Protein AF-U2VX54-F1 (afdb_monomer)

Foldseek 3Di:
DPDDDDDDDFDFPDADPVRHTDTPDDDDCLVQLQVCLQWKPWAWACPPVLAQAWFWDPFWQKIKTAFTWTRDSSDIDGDPGIDIGHDPFFAAPAKEKKWWKFKCFQVVRDTDIDIHTWDGDNDYDYDDFPCDPDDRMGIATQWMAIGGHRDGGGHRVRIGGCRCPPVRHHHMDGNCDDDDCPVVVVVVVVVVVVVVVVVVVVVVVVVVVVVVVVVVVVVVVVVVVVVVVVVVVVVVVVVVVVVVVCVVVVVVVCVVVVVVVCVVVPPPNVVVVVVVVVVVVVVVQVPFAFVNQLQDDDQAEPEQACDPVCQVCQQVRRNPPHHFNYWHQYPNWTKGFQGWCLQAQDAVDGDPGTKTKTWTLFFPDKDFQAQALFCAQANCPTCCNPPVCVVVVVVVCVRHPPQQDWDWWWAQGGDDQQAGDDTDIDTDRKDFAACFQQVFDHDQQDQCPPPDGGPPDTSSNGHRSNCVVPVVSSAPLAKAFHRGGRGRRWGWIQHSVRDIDIDGSSDMGGHIIMTIGD

Secondary structure (DSSP, 8-state):
-PPP---SPPPEEEE-TTSPEEES----HHHHHHHHHHHB-SEE-SSSTTTT-EEE-SSSSEEEE-SEEEEETTEEEEESS-EEEEPPPPPSSS-EEEEEEEEEETTTTEEEEEEEPPPP-SS--PPPP---SSSSEEEEEEEEEEE-TT-S---GGGEEE-TT-TTTT-B--BS------HHHHHHHHHHHHHHHHHHHHHHHHHHHHHHHHHHHHHHHHHHHHHHHHHHHHHHHHHHHHHHHHHHHHHHHHHHHHHHHHHHHSSTHHHHHHHHHHHHHHHHHHHS-SHHHHTT-B---EEESS--HHHHHHHHTT--TT--BT-EEEETTEEEEEEEESTTTT-TTTT--S--EEEEESS-SEEEES-SSS--TTTTTTSHIIIIITHHHHHHHHHHHGGGBPPEEEEEEEEEETTEEEEEEEEEESEEEPPHHHHHSS-SSS----SSS------S--SS-HHHHH-GGGS-SS--EEEEEE-SSSEEEEE-TTS-EEEEETTSEEEE-EEEEE-

Radius of gyration: 79.83 Å; Cα contacts (8 Å, |Δi|>4): 1004; chains: 1; bounding box: 152×54×183 Å

Sequence (518 aa):
MAMRYGYFDSEITGVDSEGMPIFDRAETSELFRLLFAKLLTNGVLAKPANTFQVTAAESGLAVVIAPGFGLINGAFAYDAVAETIPLETAPTAYSRIDRVVLRCNYLDRRCEIIVKTGTPASSPVAPELLQPASGDYYELGLATVKIGVNQTAISQSVITDTRADSSVCGYITQFIDSIDTSAFYAQFNAFYKEFVDKSNLSYDTFNMMANTAYSTFTAAIDDYTKDLRARGEASFTEVNENLKEFQRTSQSAFNAWFAGVQGLLDRDVAGHLINEINALKDIIANYGGAGVHNSIYRGKNLGTILSTEQAAAISTGTFDGMYIGDYWTIGGVIYRIAAFDYYLQTGDTACTKHHVTLVPDKSLYYALMNSSHTTVGAYVGSEMYTARLDAAKSTISAAFGSHVLSHRQLLKNKATNGCETGSSWYDSTVELMTEQNVYGGKIFANCTQGTSFANQHTIDKSQYPLFALDPTKIHDRGGYWLRDVANAATFAFVTTVGNAGSNGAGNSGGVRPAFSIF

Solvent-accessible surface area (backbone atoms only — not comparable to full-atom values): 27363 Å² total; per-residue (Å²): 133,80,90,84,82,84,96,68,87,62,51,77,75,47,63,48,99,87,72,49,76,35,54,76,57,85,85,57,72,62,63,58,16,51,52,39,41,63,47,33,48,48,17,27,43,70,70,61,81,51,32,48,35,73,40,47,30,97,65,41,47,28,36,29,31,37,34,27,44,34,32,54,74,34,44,69,39,76,42,91,57,68,46,78,49,75,54,77,82,47,41,83,84,32,32,23,16,26,26,37,28,46,30,42,33,62,81,82,70,44,60,48,77,50,74,42,80,35,59,64,31,98,77,48,53,61,56,82,74,49,68,57,99,73,68,60,47,40,43,28,37,38,25,38,38,57,42,48,53,69,44,65,53,58,54,57,89,42,48,47,81,28,39,79,39,68,92,46,21,12,49,52,47,70,77,75,90,81,79,94,48,69,70,56,52,56,53,48,53,51,50,50,50,52,50,50,53,52,49,51,51,51,49,53,49,47,52,50,51,51,51,49,50,51,51,52,52,50,50,52,50,51,52,50,52,50,51,51,49,51,52,50,54,50,51,52,50,50,51,50,50,51,50,52,47,50,49,52,50,49,49,50,51,47,50,53,49,47,54,58,44,47,72,62,59,38,78,62,47,65,48,48,53,51,51,51,52,49,50,52,50,52,50,58,66,66,59,52,28,41,73,54,37,46,73,40,78,71,56,47,79,71,42,61,59,84,47,72,68,55,40,48,25,25,51,72,36,49,37,70,99,56,40,20,42,19,26,36,48,36,97,89,42,47,40,24,30,26,34,41,41,72,58,48,73,32,49,101,54,65,27,81,66,28,26,40,29,32,31,47,76,55,54,81,49,72,48,44,43,19,90,52,60,46,30,64,24,26,39,57,52,19,49,26,63,72,58,56,45,52,63,55,46,53,56,49,41,72,58,50,49,88,31,54,33,71,40,46,37,64,44,42,49,24,33,57,95,18,22,39,69,35,67,49,80,40,83,40,48,63,42,57,37,44,44,24,37,58,72,51,40,74,83,46,44,34,61,82,58,90,82,55,84,44,59,71,81,63,75,69,85,44,39,31,39,26,32,72,76,39,58,72,68,68,40,82,52,66,33,28,46,27,47,34,40,32,28,49,31,23,25,19,23,38,36,52,84,54,46,86,40,64,43,52,13,49,40,78,32,18,45,41,41,36,34,33,35,56

pLDDT: mean 89.95, std 10.25, range [47.25, 98.81]

Mean predicted aligned error: 19.19 Å

Nearest PDB structures (foldseek):
  2y3a-assembly1_B  TM=2.316E-01  e=1.589E+00  Mus musculus

Structure (mmCIF, N/CA/C/O backbone):
data_AF-U2VX54-F1
#
_entry.id   AF-U2VX54-F1
#
loop_
_atom_site.group_PDB
_atom_site.id
_atom_site.type_symbol
_atom_site.label_atom_id
_atom_site.label_alt_id
_atom_site.label_comp_id
_atom_site.label_asym_id
_atom_site.label_entity_id
_atom_site.label_seq_id
_atom_site.pdbx_PDB_ins_code
_atom_site.Cartn_x
_atom_site.Cartn_y
_atom_site.Cartn_z
_atom_site.occupancy
_atom_site.B_iso_or_equiv
_atom_site.auth_seq_id
_atom_site.auth_comp_id
_atom_site.auth_asym_id
_atom_site.auth_atom_id
_atom_site.pdbx_PDB_model_num
ATOM 1 N N . MET A 1 1 ? 78.124 20.982 -101.748 1.00 47.25 1 MET A N 1
ATOM 2 C CA . MET A 1 1 ? 77.091 20.236 -102.498 1.00 47.25 1 MET A CA 1
ATOM 3 C C . MET A 1 1 ? 75.953 21.190 -102.800 1.00 47.25 1 MET A C 1
ATOM 5 O O . MET A 1 1 ? 75.548 21.908 -101.894 1.00 47.25 1 MET A O 1
ATOM 9 N N . ALA A 1 2 ? 75.483 21.239 -104.046 1.00 58.47 2 ALA A N 1
ATOM 10 C CA . ALA A 1 2 ? 74.220 21.900 -104.363 1.00 58.47 2 ALA A CA 1
ATOM 11 C C . ALA A 1 2 ? 73.061 21.115 -103.720 1.00 58.47 2 ALA A C 1
ATOM 13 O O . ALA A 1 2 ? 73.166 19.900 -103.541 1.00 58.47 2 ALA A O 1
ATOM 14 N N . MET A 1 3 ? 71.982 21.802 -103.345 1.00 63.66 3 MET A N 1
ATOM 15 C CA . MET A 1 3 ? 70.769 21.161 -102.831 1.00 63.66 3 MET A CA 1
ATOM 16 C C . MET A 1 3 ? 70.218 20.186 -103.889 1.00 63.66 3 MET A C 1
ATOM 18 O O . MET A 1 3 ? 69.945 20.608 -105.011 1.00 63.66 3 MET A O 1
ATOM 22 N N . ARG A 1 4 ? 70.067 18.898 -103.544 1.00 68.94 4 ARG A N 1
ATOM 23 C CA . ARG A 1 4 ? 69.344 17.907 -104.367 1.00 68.94 4 ARG A CA 1
ATOM 24 C C . ARG A 1 4 ? 67.854 17.940 -104.005 1.00 68.94 4 ARG A C 1
ATOM 26 O O . ARG A 1 4 ? 67.517 18.052 -102.829 1.00 68.94 4 ARG A O 1
ATOM 33 N N . TYR A 1 5 ? 66.984 17.842 -105.005 1.00 70.38 5 TYR A N 1
ATOM 34 C CA . TYR A 1 5 ? 65.518 17.853 -104.895 1.00 70.38 5 TYR A CA 1
ATOM 35 C C . TYR A 1 5 ? 64.922 16.960 -105.995 1.00 70.38 5 TYR A C 1
ATOM 37 O O . TYR A 1 5 ? 65.581 16.753 -107.008 1.00 70.38 5 TYR A O 1
ATOM 45 N N . GLY A 1 6 ? 63.709 16.420 -105.818 1.00 69.81 6 GLY A N 1
ATOM 46 C CA . GLY A 1 6 ? 63.117 15.467 -106.774 1.00 69.81 6 GLY A CA 1
ATOM 47 C C . GLY A 1 6 ? 61.589 15.352 -106.719 1.00 69.81 6 GLY A C 1
ATOM 48 O O . GLY A 1 6 ? 60.955 16.062 -105.943 1.00 69.81 6 GLY A O 1
ATOM 49 N N . TYR A 1 7 ? 61.039 14.437 -107.536 1.00 68.56 7 TYR A N 1
ATOM 50 C CA . TYR A 1 7 ? 59.606 14.210 -107.849 1.00 68.56 7 TYR A CA 1
ATOM 51 C C . TYR A 1 7 ? 58.926 15.267 -108.736 1.00 68.56 7 TYR A C 1
ATOM 53 O O . TYR A 1 7 ? 57.709 15.424 -108.692 1.00 68.56 7 TYR A O 1
ATOM 61 N N . PHE A 1 8 ? 59.707 15.960 -109.565 1.00 74.19 8 PHE A N 1
ATOM 62 C CA . PHE A 1 8 ? 59.189 16.771 -110.667 1.00 74.19 8 PHE A CA 1
ATOM 63 C C . PHE A 1 8 ? 59.296 15.984 -111.975 1.00 74.19 8 PHE A C 1
ATOM 65 O O . PHE A 1 8 ? 60.254 15.225 -112.139 1.00 74.19 8 PHE A O 1
ATOM 72 N N . ASP A 1 9 ? 58.339 16.171 -112.883 1.00 71.56 9 ASP A N 1
ATOM 73 C CA . ASP A 1 9 ? 58.407 15.594 -114.226 1.00 71.56 9 ASP A CA 1
ATOM 74 C C . ASP A 1 9 ? 59.640 16.144 -114.954 1.00 71.56 9 ASP A C 1
ATOM 76 O O . ASP A 1 9 ? 59.871 17.356 -114.963 1.00 71.56 9 ASP A O 1
ATOM 80 N N . SER A 1 10 ? 60.442 15.254 -115.542 1.00 76.94 10 SER A N 1
ATOM 81 C CA . SER A 1 10 ? 61.554 15.668 -116.398 1.00 76.94 10 SER A CA 1
ATOM 82 C C . SER A 1 10 ? 61.018 16.201 -117.728 1.00 76.94 10 SER A C 1
ATOM 84 O O . SER A 1 10 ? 60.111 15.612 -118.323 1.00 76.94 10 SER A O 1
ATOM 86 N N . GLU A 1 11 ? 61.608 17.278 -118.238 1.00 80.25 11 GLU A N 1
ATOM 87 C CA . GLU A 1 11 ? 61.261 17.830 -119.549 1.00 80.25 11 GLU A CA 1
ATOM 88 C C . GLU A 1 11 ? 62.061 17.138 -120.662 1.00 80.25 11 GLU A C 1
ATOM 90 O O . GLU A 1 11 ? 63.233 16.787 -120.498 1.00 80.25 11 GLU A O 1
ATOM 95 N N . ILE A 1 12 ? 61.433 16.942 -121.826 1.00 82.69 12 ILE A N 1
ATOM 96 C CA . ILE A 1 12 ? 62.109 16.401 -123.011 1.00 82.69 12 ILE A CA 1
ATOM 97 C C . ILE A 1 12 ? 62.963 17.516 -123.620 1.00 82.69 12 ILE A C 1
ATOM 99 O O . ILE A 1 12 ? 62.439 18.491 -124.154 1.00 82.69 12 ILE A O 1
ATOM 103 N N . THR A 1 13 ? 64.282 17.358 -123.566 1.00 83.81 13 THR A N 1
ATOM 104 C CA . THR A 1 13 ? 65.259 18.324 -124.103 1.00 83.81 13 THR A CA 1
ATOM 105 C C . THR A 1 13 ? 65.781 17.946 -125.485 1.00 83.81 13 THR A C 1
ATOM 107 O O . THR A 1 13 ? 66.458 18.745 -126.132 1.00 83.81 13 THR A O 1
ATOM 110 N N . GLY A 1 14 ? 65.438 16.753 -125.973 1.00 86.56 14 GLY A N 1
ATOM 111 C CA . GLY A 1 14 ? 65.787 16.281 -127.307 1.00 86.56 14 GLY A CA 1
ATOM 112 C C . GLY A 1 14 ? 65.323 14.851 -127.558 1.00 86.56 14 GLY A C 1
ATOM 113 O O . GLY A 1 14 ? 64.619 14.260 -126.742 1.00 86.56 14 GLY A O 1
ATOM 114 N N . VAL A 1 15 ? 65.736 14.294 -128.693 1.00 83.62 15 VAL A N 1
ATOM 115 C CA . VAL A 1 15 ? 65.536 12.888 -129.064 1.00 83.62 15 VAL A CA 1
ATOM 116 C C . VAL A 1 15 ? 66.897 12.334 -129.484 1.00 83.62 15 VAL A C 1
ATOM 118 O O . VAL A 1 15 ? 67.634 13.021 -130.196 1.00 83.62 15 VAL A O 1
ATOM 121 N N . ASP A 1 16 ? 67.263 11.147 -129.008 1.00 84.69 16 ASP A N 1
ATOM 122 C CA . ASP A 1 16 ? 68.529 10.504 -129.360 1.00 84.69 16 ASP A CA 1
ATOM 123 C C . ASP A 1 16 ? 68.502 9.873 -130.766 1.00 84.69 16 ASP A C 1
ATOM 125 O O . ASP A 1 16 ? 67.497 9.900 -131.481 1.00 84.69 16 ASP A O 1
ATOM 129 N N . SER A 1 17 ? 69.638 9.314 -131.194 1.00 83.62 17 SER A N 1
ATOM 130 C CA . SER A 1 17 ? 69.797 8.695 -132.517 1.00 83.62 17 SER A CA 1
ATOM 131 C C . SER A 1 17 ? 68.938 7.445 -132.742 1.00 83.62 17 SER A C 1
ATOM 133 O O . SER A 1 17 ? 68.847 6.982 -133.877 1.00 83.62 17 SER A O 1
ATOM 135 N N . GLU A 1 18 ? 68.328 6.897 -131.690 1.00 82.19 18 GLU A N 1
ATOM 136 C CA . GLU A 1 18 ? 67.441 5.730 -131.735 1.00 82.19 18 GLU A CA 1
ATOM 137 C C . GLU A 1 18 ? 65.956 6.131 -131.650 1.00 82.19 18 GLU A C 1
ATOM 139 O O . GLU A 1 18 ? 65.075 5.276 -131.730 1.00 82.19 18 GLU A O 1
ATOM 144 N N . GLY A 1 19 ? 65.658 7.435 -131.561 1.00 80.12 19 GLY A N 1
ATOM 145 C CA . GLY A 1 19 ? 64.295 7.959 -131.498 1.00 80.12 19 GLY A CA 1
ATOM 146 C C . GLY A 1 19 ? 63.721 8.052 -130.082 1.00 80.12 19 GLY A C 1
ATOM 147 O O . GLY A 1 19 ? 62.521 8.292 -129.940 1.00 80.12 19 GLY A O 1
ATOM 148 N N . MET A 1 20 ? 64.541 7.887 -129.039 1.00 82.25 20 MET A N 1
ATOM 149 C CA . MET A 1 20 ? 64.104 7.933 -127.641 1.00 82.25 20 MET A CA 1
ATOM 150 C C . MET A 1 20 ? 64.251 9.350 -127.053 1.00 82.25 20 MET A C 1
ATOM 152 O O . MET A 1 20 ? 65.220 10.049 -127.356 1.00 82.25 20 MET A O 1
ATOM 156 N N . PRO A 1 21 ? 63.305 9.820 -126.216 1.00 81.38 21 PRO A N 1
ATOM 157 C CA . PRO A 1 21 ? 63.379 11.148 -125.610 1.00 81.38 21 PRO A CA 1
ATOM 158 C C . PRO A 1 21 ? 64.558 11.269 -124.635 1.00 81.38 21 PRO A C 1
ATOM 160 O O . PRO A 1 21 ? 64.754 10.424 -123.762 1.00 81.38 21 PRO A O 1
ATOM 163 N N . ILE A 1 22 ? 65.309 12.365 -124.756 1.00 79.44 22 ILE A N 1
ATOM 164 C CA . ILE A 1 22 ? 66.361 12.768 -123.820 1.00 79.44 22 ILE A CA 1
ATOM 165 C C . ILE A 1 22 ? 65.729 13.682 -122.773 1.00 79.44 22 ILE A C 1
ATOM 167 O O . ILE A 1 22 ? 65.165 14.725 -123.107 1.00 79.44 22 ILE A O 1
ATOM 171 N N . PHE A 1 23 ? 65.837 13.304 -121.505 1.00 80.00 23 PHE A N 1
ATOM 172 C CA . PHE A 1 23 ? 65.296 14.071 -120.386 1.00 80.00 23 PHE A CA 1
ATOM 173 C C . PHE A 1 23 ? 66.330 15.064 -119.835 1.00 80.00 23 PHE A C 1
ATOM 175 O O . PHE A 1 23 ? 67.515 14.740 -119.760 1.00 80.00 23 PHE A O 1
ATOM 182 N N . ASP A 1 24 ? 65.892 16.262 -119.429 1.00 77.25 24 ASP A N 1
ATOM 183 C CA . ASP A 1 24 ? 66.739 17.279 -118.773 1.00 77.25 24 ASP A CA 1
ATOM 184 C C . ASP A 1 24 ? 67.373 16.776 -117.465 1.00 77.25 24 ASP A C 1
ATOM 186 O O . ASP A 1 24 ? 68.425 17.257 -117.031 1.00 77.25 24 ASP A O 1
ATOM 190 N N . ARG A 1 25 ? 66.718 15.796 -116.834 1.00 72.50 25 ARG A N 1
ATOM 191 C CA . ARG A 1 25 ? 67.088 15.202 -115.555 1.00 72.50 25 ARG A CA 1
ATOM 192 C C . ARG A 1 25 ? 66.876 13.699 -115.555 1.00 72.50 25 ARG A C 1
ATOM 194 O O . ARG A 1 25 ? 65.795 13.212 -115.884 1.00 72.50 25 ARG A O 1
ATOM 201 N N . ALA A 1 26 ? 67.895 12.981 -115.093 1.00 68.94 26 ALA A N 1
ATOM 202 C CA . ALA A 1 26 ? 67.829 11.564 -114.770 1.00 68.94 26 ALA A CA 1
ATOM 203 C C . ALA A 1 26 ? 68.251 11.368 -113.308 1.00 68.94 26 ALA A C 1
ATOM 205 O O . ALA A 1 26 ? 69.353 11.757 -112.920 1.00 68.94 26 ALA A O 1
ATOM 206 N N . GLU A 1 27 ? 67.377 10.772 -112.497 1.00 72.75 27 GLU A N 1
ATOM 207 C CA . GLU A 1 27 ? 67.670 10.455 -111.097 1.00 72.75 27 GLU A CA 1
ATOM 208 C C . GLU A 1 27 ? 68.091 8.998 -110.939 1.00 72.75 27 GLU A C 1
ATOM 210 O O . GLU A 1 27 ? 67.535 8.087 -111.554 1.00 72.75 27 GLU A O 1
ATOM 215 N N . THR A 1 28 ? 69.086 8.771 -110.085 1.00 77.00 28 THR A N 1
ATOM 216 C CA . THR A 1 28 ? 69.550 7.423 -109.757 1.00 77.00 28 THR A CA 1
ATOM 217 C C . THR A 1 28 ? 68.721 6.834 -108.617 1.00 77.00 28 THR A C 1
ATOM 219 O O . THR A 1 28 ? 68.090 7.548 -107.833 1.00 77.00 28 THR A O 1
ATOM 222 N N . SER A 1 29 ? 68.784 5.511 -108.449 1.00 78.50 29 SER A N 1
ATOM 223 C CA . SER A 1 29 ? 68.152 4.810 -107.321 1.00 78.50 29 SER A CA 1
ATOM 224 C C . SER A 1 29 ? 68.601 5.329 -105.947 1.00 78.50 29 SER A C 1
ATOM 226 O O . SER A 1 29 ? 67.940 5.064 -104.949 1.00 78.50 29 SER A O 1
ATOM 228 N N . GLU A 1 30 ? 69.707 6.072 -105.874 1.00 79.69 30 GLU A N 1
ATOM 229 C CA . GLU A 1 30 ? 70.193 6.723 -104.657 1.00 79.69 30 GLU A CA 1
ATOM 230 C C . GLU A 1 30 ? 69.189 7.741 -104.101 1.00 79.69 30 GLU A C 1
ATOM 232 O O . GLU A 1 30 ? 68.951 7.750 -102.895 1.00 79.69 30 GLU A O 1
ATOM 237 N N . LEU A 1 31 ? 68.553 8.555 -104.956 1.00 79.94 31 LEU A N 1
ATOM 238 C CA . LEU A 1 31 ? 67.571 9.541 -104.497 1.00 79.94 31 LEU A CA 1
ATOM 239 C C . LEU A 1 31 ? 66.322 8.851 -103.928 1.00 79.94 31 LEU A C 1
ATOM 241 O O . LEU A 1 31 ? 65.784 9.263 -102.899 1.00 79.94 31 LEU A O 1
ATOM 245 N N . PHE A 1 32 ? 65.897 7.758 -104.563 1.00 81.50 32 PHE A N 1
ATOM 246 C CA . PHE A 1 32 ? 64.753 6.969 -104.114 1.00 81.50 32 PHE A CA 1
ATOM 247 C C . PHE A 1 32 ? 65.044 6.240 -102.794 1.00 81.50 32 PHE A C 1
ATOM 249 O O . PHE A 1 32 ? 64.243 6.284 -101.859 1.00 81.50 32 PHE A O 1
ATOM 256 N N . ARG A 1 33 ? 66.242 5.654 -102.666 1.00 87.62 33 ARG A N 1
ATOM 257 C CA . ARG A 1 33 ? 66.731 5.080 -101.405 1.00 87.62 33 ARG A CA 1
ATOM 258 C C . ARG A 1 33 ? 66.826 6.130 -100.303 1.00 87.62 33 ARG A C 1
ATOM 260 O O . ARG A 1 33 ? 66.429 5.855 -99.177 1.00 87.62 33 ARG A O 1
ATOM 267 N N . LEU A 1 34 ? 67.315 7.331 -100.609 1.00 84.25 34 LEU A N 1
ATOM 268 C CA . LEU A 1 34 ? 67.394 8.415 -99.635 1.00 84.25 34 LEU A CA 1
ATOM 269 C C . LEU A 1 34 ? 66.008 8.760 -99.086 1.00 84.25 34 LEU A C 1
ATOM 271 O O . LEU A 1 34 ? 65.874 8.892 -97.873 1.00 84.25 34 LEU A O 1
ATOM 275 N N . LEU A 1 35 ? 64.980 8.848 -99.940 1.00 83.19 35 LEU A N 1
ATOM 276 C CA . LEU A 1 35 ? 63.618 9.083 -99.460 1.00 83.19 35 LEU A CA 1
ATOM 277 C C . LEU A 1 35 ? 63.174 7.971 -98.497 1.00 83.19 35 LEU A C 1
ATOM 279 O O . LEU A 1 35 ? 62.734 8.274 -97.389 1.00 83.19 35 LEU A O 1
ATOM 283 N N . PHE A 1 36 ? 63.325 6.697 -98.870 1.00 86.12 36 PHE A N 1
ATOM 284 C CA . PHE A 1 36 ? 62.922 5.592 -97.994 1.00 86.12 36 PHE A CA 1
ATOM 285 C C . PHE A 1 36 ? 63.710 5.531 -96.692 1.00 86.12 36 PHE A C 1
ATOM 287 O O . PHE A 1 36 ? 63.109 5.302 -95.654 1.00 86.12 36 PHE A O 1
ATOM 294 N N . ALA A 1 37 ? 65.014 5.804 -96.719 1.00 85.31 37 ALA A N 1
ATOM 295 C CA . ALA A 1 37 ? 65.839 5.880 -95.515 1.00 85.31 37 ALA A CA 1
ATOM 296 C C . ALA A 1 37 ? 65.430 7.030 -94.581 1.00 85.31 37 ALA A C 1
ATOM 298 O O . ALA A 1 37 ? 65.800 7.038 -93.410 1.00 85.31 37 ALA A O 1
ATOM 299 N N . LYS A 1 38 ? 64.715 8.039 -95.097 1.00 85.00 38 LYS A N 1
ATOM 300 C CA . LYS A 1 38 ? 64.108 9.081 -94.267 1.00 85.00 38 LYS A CA 1
ATOM 301 C C . LYS A 1 38 ? 62.736 8.678 -93.757 1.00 85.00 38 LYS A C 1
ATOM 303 O O . LYS A 1 38 ? 62.426 9.021 -92.629 1.00 85.00 38 LYS A O 1
ATOM 308 N N . LEU A 1 39 ? 61.936 7.959 -94.540 1.00 82.06 39 LEU A N 1
ATOM 309 C CA . LEU A 1 39 ? 60.577 7.567 -94.154 1.00 82.06 39 LEU A CA 1
ATOM 310 C C . LEU A 1 39 ? 60.524 6.355 -93.213 1.00 82.06 39 LEU A C 1
ATOM 312 O O . LEU A 1 39 ? 59.635 6.280 -92.362 1.00 82.06 39 LEU A O 1
ATOM 316 N N . LEU A 1 40 ? 61.458 5.421 -93.378 1.00 87.75 40 LEU A N 1
ATOM 317 C CA . LEU A 1 40 ? 61.468 4.103 -92.757 1.00 87.75 40 LEU A CA 1
ATOM 318 C C . LEU A 1 40 ? 62.829 3.821 -92.115 1.00 87.75 40 LEU A C 1
ATOM 320 O O . LEU A 1 40 ? 63.875 4.151 -92.679 1.00 87.75 40 LEU A O 1
ATOM 324 N N . THR A 1 41 ? 62.808 3.177 -90.951 1.00 90.00 41 THR A N 1
ATOM 325 C CA . THR A 1 41 ? 64.020 2.712 -90.265 1.00 90.00 41 THR A CA 1
ATOM 326 C C . THR A 1 41 ? 64.626 1.480 -90.946 1.00 90.00 41 THR A C 1
ATOM 328 O O . THR A 1 41 ? 63.971 0.786 -91.732 1.00 90.00 41 THR A O 1
ATOM 331 N N . ASN A 1 42 ? 65.898 1.202 -90.645 1.00 92.06 42 ASN A N 1
ATOM 332 C CA . ASN A 1 42 ? 66.527 -0.062 -91.019 1.00 92.06 42 ASN A CA 1
ATOM 333 C C . ASN A 1 42 ? 65.884 -1.211 -90.232 1.00 92.06 42 ASN A C 1
ATOM 335 O O . ASN A 1 42 ? 65.547 -1.038 -89.064 1.00 92.06 42 ASN A O 1
ATOM 339 N N . GLY A 1 43 ? 65.717 -2.375 -90.859 1.00 92.50 43 GLY A N 1
ATOM 340 C CA . GLY A 1 43 ? 65.148 -3.539 -90.182 1.00 92.50 43 GLY A CA 1
ATOM 341 C C . GLY A 1 43 ? 64.501 -4.553 -91.116 1.00 92.50 43 GLY A C 1
ATOM 342 O O . GLY A 1 43 ? 64.650 -4.490 -92.337 1.00 92.50 43 GLY A O 1
ATOM 343 N N . VAL A 1 44 ? 63.726 -5.469 -90.535 1.00 94.12 44 VAL A N 1
ATOM 344 C CA . VAL A 1 44 ? 62.836 -6.401 -91.256 1.00 94.12 44 VAL A CA 1
ATOM 345 C C . VAL A 1 44 ? 61.364 -6.102 -90.965 1.00 94.12 44 VAL A C 1
ATOM 347 O O . VAL A 1 44 ? 61.043 -5.412 -89.996 1.00 94.12 44 VAL A O 1
ATOM 350 N N . LEU A 1 45 ? 60.432 -6.596 -91.783 1.00 90.88 45 LEU A N 1
ATOM 351 C CA . LEU A 1 45 ? 59.004 -6.447 -91.470 1.00 90.88 45 LEU A CA 1
ATOM 352 C C . LEU A 1 45 ? 58.615 -7.242 -90.214 1.00 90.88 45 LEU A C 1
ATOM 354 O O . LEU A 1 45 ? 58.958 -8.411 -90.064 1.00 90.88 45 LEU A O 1
ATOM 358 N N . ALA A 1 46 ? 57.813 -6.628 -89.341 1.00 84.50 46 ALA A N 1
ATOM 359 C CA . ALA A 1 46 ? 57.241 -7.304 -88.172 1.00 84.50 46 ALA A CA 1
ATOM 360 C C . ALA A 1 46 ? 56.105 -8.286 -88.532 1.00 84.50 46 ALA A C 1
ATOM 362 O O . ALA A 1 46 ? 55.705 -9.112 -87.709 1.00 84.50 46 ALA A O 1
ATOM 363 N N . LYS A 1 47 ? 55.542 -8.182 -89.746 1.00 81.00 47 LYS A N 1
ATOM 364 C CA . LYS A 1 47 ? 54.477 -9.055 -90.259 1.00 81.00 47 LYS A CA 1
ATOM 365 C C . LYS A 1 47 ? 54.787 -9.485 -91.705 1.00 81.00 47 LYS A C 1
ATOM 367 O O . LYS A 1 47 ? 55.023 -8.598 -92.523 1.00 81.00 47 LYS A O 1
ATOM 372 N N . PRO A 1 48 ? 54.718 -10.790 -92.037 1.00 84.94 48 PRO A N 1
ATOM 373 C CA . PRO A 1 48 ? 54.461 -11.914 -91.128 1.00 84.94 48 PRO A CA 1
ATOM 374 C C . PRO A 1 48 ? 55.596 -12.096 -90.100 1.00 84.94 48 PRO A C 1
ATOM 376 O O . PRO A 1 48 ? 56.722 -11.657 -90.318 1.00 84.94 48 PRO A O 1
ATOM 379 N N . ALA A 1 49 ? 55.305 -12.712 -88.950 1.00 83.75 49 ALA A N 1
ATOM 380 C CA . ALA A 1 49 ? 56.246 -12.779 -87.819 1.00 83.75 49 ALA A CA 1
ATOM 381 C C . ALA A 1 49 ? 57.564 -13.519 -88.142 1.00 83.75 49 ALA A C 1
ATOM 383 O O . ALA A 1 49 ? 58.595 -13.310 -87.499 1.00 83.75 49 ALA A O 1
ATOM 384 N N . ASN A 1 50 ? 57.551 -14.374 -89.163 1.00 90.12 50 ASN A N 1
ATOM 385 C CA . ASN A 1 50 ? 58.699 -15.155 -89.611 1.00 90.12 50 ASN A CA 1
ATOM 386 C C . ASN A 1 50 ? 59.524 -14.473 -90.720 1.00 90.12 50 ASN A C 1
ATOM 388 O O . ASN A 1 50 ? 60.392 -15.122 -91.286 1.00 90.12 50 ASN A O 1
ATOM 392 N N . THR A 1 51 ? 59.297 -13.189 -91.024 1.00 93.38 51 THR A N 1
ATOM 393 C CA . THR A 1 51 ? 60.053 -12.449 -92.057 1.00 93.38 51 THR A CA 1
ATOM 394 C C . THR A 1 51 ? 61.568 -12.566 -91.841 1.00 93.38 51 THR A C 1
ATOM 396 O O . THR A 1 51 ? 62.071 -12.082 -90.824 1.00 93.38 51 THR A O 1
ATOM 399 N N . PHE A 1 52 ? 62.292 -13.202 -92.774 1.00 96.62 52 PHE A N 1
ATOM 400 C CA . PHE A 1 52 ? 63.736 -13.494 -92.664 1.00 96.62 52 PHE A CA 1
ATOM 401 C C . PHE A 1 52 ? 64.149 -14.167 -91.343 1.00 96.62 52 PHE A C 1
ATOM 403 O O . PHE A 1 52 ? 65.268 -13.996 -90.856 1.00 96.62 52 PHE A O 1
ATOM 410 N N . GLN A 1 53 ? 63.241 -14.929 -90.728 1.00 96.56 53 GLN A N 1
ATOM 411 C CA . GLN A 1 53 ? 63.544 -15.687 -89.522 1.00 96.56 53 GLN A CA 1
ATOM 412 C C . GLN A 1 53 ? 64.578 -16.768 -89.820 1.00 96.56 53 GLN A C 1
ATOM 414 O O . GLN A 1 53 ? 64.434 -17.517 -90.784 1.00 96.56 53 GLN A O 1
ATOM 419 N N . VAL A 1 54 ? 65.579 -16.874 -88.948 1.00 97.50 54 VAL A N 1
ATOM 420 C CA . VAL A 1 54 ? 66.602 -17.916 -89.017 1.00 97.50 54 VAL A CA 1
ATOM 421 C C . VAL A 1 54 ? 66.185 -19.098 -88.143 1.00 97.50 54 VAL A C 1
ATOM 423 O O . VAL A 1 54 ? 65.961 -18.958 -86.938 1.00 97.50 54 VAL A O 1
ATOM 426 N N . THR A 1 55 ? 66.107 -20.275 -88.750 1.00 96.62 55 THR A N 1
ATOM 427 C CA . THR A 1 55 ? 65.799 -21.547 -88.086 1.00 96.62 55 THR A CA 1
ATOM 428 C C . THR A 1 55 ? 66.867 -22.598 -88.363 1.00 96.62 55 THR A C 1
ATOM 430 O O . THR A 1 55 ? 67.628 -22.475 -89.318 1.00 96.62 55 THR A O 1
ATOM 433 N N . ALA A 1 56 ? 66.965 -23.629 -87.527 1.00 95.44 56 ALA A N 1
ATOM 434 C CA . ALA A 1 56 ? 67.879 -24.743 -87.773 1.00 95.44 56 ALA A CA 1
ATOM 435 C C . ALA A 1 56 ? 67.369 -25.603 -88.942 1.00 95.44 56 ALA A C 1
ATOM 437 O O . ALA A 1 56 ? 66.168 -25.850 -89.039 1.00 95.44 56 ALA A O 1
ATOM 438 N N . ALA A 1 57 ? 68.268 -26.073 -89.811 1.00 92.94 57 ALA A N 1
ATOM 439 C CA . ALA A 1 57 ? 67.909 -27.061 -90.827 1.00 92.94 57 ALA A CA 1
ATOM 440 C C . ALA A 1 57 ? 67.501 -28.401 -90.184 1.00 92.94 57 ALA A C 1
ATOM 442 O O . ALA A 1 57 ? 67.967 -28.743 -89.098 1.00 92.94 57 ALA A O 1
ATOM 443 N N . GLU A 1 58 ? 66.658 -29.184 -90.868 1.00 89.31 58 GLU A N 1
ATOM 444 C CA . GLU A 1 58 ? 66.183 -30.489 -90.369 1.00 89.31 58 GLU A CA 1
ATOM 445 C C . GLU A 1 58 ? 67.325 -31.494 -90.140 1.00 89.31 58 GLU A C 1
ATOM 447 O O . GLU A 1 58 ? 67.224 -32.384 -89.295 1.00 89.31 58 GLU A O 1
ATOM 452 N N . SER A 1 59 ? 68.426 -31.353 -90.882 1.00 86.00 59 SER A N 1
ATOM 453 C CA . SER A 1 59 ? 69.647 -32.130 -90.688 1.00 86.00 59 SER A CA 1
ATOM 454 C C . SER A 1 59 ? 70.884 -31.351 -91.142 1.00 86.00 59 SER A C 1
ATOM 456 O O . SER A 1 59 ? 70.803 -30.463 -91.990 1.00 86.00 59 SER A O 1
ATOM 458 N N . GLY A 1 60 ? 72.042 -31.706 -90.580 1.00 89.75 60 GLY A N 1
ATOM 459 C CA . GLY A 1 60 ? 73.329 -31.102 -90.924 1.00 89.75 60 GLY A CA 1
ATOM 460 C C . GLY A 1 60 ? 73.613 -29.766 -90.231 1.00 89.75 60 GLY A C 1
ATOM 461 O O . GLY A 1 60 ? 72.814 -29.234 -89.458 1.00 89.75 60 GLY A O 1
ATOM 462 N N . LEU A 1 61 ? 74.808 -29.235 -90.484 1.00 93.94 61 LEU A N 1
ATOM 463 C CA . LEU A 1 61 ? 75.279 -27.970 -89.927 1.00 93.94 61 LEU A CA 1
ATOM 464 C C . LEU A 1 61 ? 74.874 -26.815 -90.857 1.00 93.94 61 LEU A C 1
ATOM 466 O O . LEU A 1 61 ? 75.687 -26.300 -91.619 1.00 93.94 61 LEU A O 1
ATOM 470 N N . ALA A 1 62 ? 73.592 -26.457 -90.845 1.00 95.81 62 ALA A N 1
ATOM 471 C CA . ALA A 1 62 ? 73.028 -25.422 -91.710 1.00 95.81 62 ALA A CA 1
ATOM 472 C C . ALA A 1 62 ? 71.873 -24.680 -91.025 1.00 95.81 62 ALA A C 1
ATOM 474 O O . ALA A 1 62 ? 71.211 -25.215 -90.131 1.00 95.81 62 ALA A O 1
ATOM 475 N N . VAL A 1 63 ? 71.617 -23.455 -91.477 1.00 96.88 63 VAL A N 1
ATOM 476 C CA . VAL A 1 63 ? 70.438 -22.665 -91.103 1.00 96.88 63 VAL A CA 1
ATOM 477 C C . VAL A 1 63 ? 69.507 -22.494 -92.297 1.00 96.88 63 VAL A C 1
ATOM 479 O O . VAL A 1 63 ? 69.953 -22.455 -93.439 1.00 96.88 63 VAL A O 1
ATOM 482 N N . VAL A 1 64 ? 68.214 -22.365 -92.024 1.00 97.38 64 VAL A N 1
ATOM 483 C CA . VAL A 1 64 ? 67.167 -22.036 -92.995 1.00 97.38 64 VAL A CA 1
ATOM 484 C C . VAL A 1 64 ? 66.655 -20.637 -92.691 1.00 97.38 64 VAL A C 1
ATOM 486 O O . VAL A 1 64 ? 66.315 -20.340 -91.547 1.00 97.38 64 VAL A O 1
ATOM 489 N N . ILE A 1 65 ? 66.603 -19.786 -93.705 1.00 97.50 65 ILE A N 1
ATOM 490 C CA . ILE A 1 65 ? 66.121 -18.415 -93.630 1.00 97.50 65 ILE A CA 1
ATOM 491 C C . ILE A 1 65 ? 64.757 -18.393 -94.308 1.00 97.50 65 ILE A C 1
ATOM 493 O O . ILE A 1 65 ? 64.635 -18.761 -95.471 1.00 97.50 65 ILE A O 1
ATOM 497 N N . ALA A 1 66 ? 63.719 -18.003 -93.577 1.00 97.19 66 ALA A N 1
ATOM 498 C CA . ALA A 1 66 ? 62.367 -17.910 -94.117 1.00 97.19 66 ALA A CA 1
ATOM 499 C C . ALA A 1 66 ? 62.227 -16.753 -95.134 1.00 97.19 66 ALA A C 1
ATOM 501 O O . ALA A 1 66 ? 62.966 -15.771 -95.031 1.00 97.19 66 ALA A O 1
ATOM 502 N N . PRO A 1 67 ? 61.238 -16.805 -96.052 1.00 96.38 67 PRO A N 1
ATOM 503 C CA . PRO A 1 67 ? 60.899 -15.683 -96.927 1.00 96.38 67 PRO A CA 1
ATOM 504 C C . PRO A 1 67 ? 60.706 -14.385 -96.141 1.00 96.38 67 PRO A C 1
ATOM 506 O O . PRO A 1 67 ? 60.248 -14.392 -94.991 1.00 96.38 67 PRO A O 1
ATOM 509 N N . GLY A 1 68 ? 61.009 -13.245 -96.748 1.00 95.25 68 GLY A N 1
ATOM 510 C CA . GLY A 1 68 ? 60.889 -11.986 -96.037 1.00 95.25 68 GLY A CA 1
ATOM 511 C C . GLY A 1 68 ? 61.249 -10.749 -96.833 1.00 95.25 68 GLY A C 1
ATOM 512 O O . GLY A 1 68 ? 61.542 -10.793 -98.023 1.00 95.25 68 GLY A O 1
ATOM 513 N N . PHE A 1 69 ? 61.188 -9.623 -96.131 1.00 95.19 69 PHE A N 1
ATOM 514 C CA . PHE A 1 69 ? 61.519 -8.303 -96.621 1.00 95.19 69 PHE A CA 1
ATOM 515 C C . PHE A 1 69 ? 62.322 -7.558 -95.555 1.00 95.19 69 PHE A C 1
ATOM 517 O O . PHE A 1 69 ? 61.943 -7.536 -94.378 1.00 95.19 69 PHE A O 1
ATOM 524 N N . GLY A 1 70 ? 63.400 -6.913 -95.981 1.00 93.94 70 GLY A N 1
ATOM 525 C CA . GLY A 1 70 ? 64.250 -6.077 -95.145 1.00 93.94 70 GLY A CA 1
ATOM 526 C C . GLY A 1 70 ? 64.599 -4.776 -95.847 1.00 93.94 70 GLY A C 1
ATOM 527 O O . GLY A 1 70 ? 64.563 -4.700 -97.073 1.00 93.94 70 GLY A O 1
ATOM 528 N N . LEU A 1 71 ? 64.929 -3.750 -95.070 1.00 93.25 71 LEU A N 1
ATOM 529 C CA . LEU A 1 71 ? 65.310 -2.434 -95.564 1.00 93.25 71 LEU A CA 1
ATOM 530 C C . LEU A 1 71 ? 66.612 -1.993 -94.890 1.00 93.25 71 LEU A C 1
ATOM 532 O O . LEU A 1 71 ? 66.717 -2.000 -93.666 1.00 93.25 71 LEU A O 1
ATOM 536 N N . ILE A 1 72 ? 67.602 -1.608 -95.696 1.00 93.62 72 ILE A N 1
ATOM 537 C CA . ILE A 1 72 ? 68.899 -1.097 -95.246 1.00 93.62 72 ILE A CA 1
ATOM 538 C C . ILE A 1 72 ? 69.208 0.196 -95.992 1.00 93.62 72 ILE A C 1
ATOM 540 O O . ILE A 1 72 ? 69.469 0.196 -97.199 1.00 93.62 72 ILE A O 1
ATOM 544 N N . ASN A 1 73 ? 69.194 1.317 -95.272 1.00 90.69 73 ASN A N 1
ATOM 545 C CA . ASN A 1 73 ? 69.427 2.663 -95.788 1.00 90.69 73 ASN A CA 1
ATOM 546 C C . ASN A 1 73 ? 68.642 2.881 -97.096 1.00 90.69 73 ASN A C 1
ATOM 548 O O . ASN A 1 73 ? 69.204 3.214 -98.147 1.00 90.69 73 ASN A O 1
ATOM 552 N N . GLY A 1 74 ? 67.350 2.544 -97.042 1.00 88.88 74 GLY A N 1
ATOM 553 C CA . GLY A 1 74 ? 66.400 2.645 -98.146 1.00 88.88 74 GLY A CA 1
ATOM 554 C C . GLY A 1 74 ? 66.547 1.642 -99.295 1.00 88.88 74 GLY A C 1
ATOM 555 O O . GLY A 1 74 ? 65.699 1.660 -100.182 1.00 88.88 74 GLY A O 1
ATOM 556 N N . ALA A 1 75 ? 67.566 0.769 -99.323 1.00 90.81 75 ALA A N 1
ATOM 557 C CA . ALA A 1 75 ? 67.545 -0.395 -100.219 1.00 90.81 75 ALA A CA 1
ATOM 558 C C . ALA A 1 75 ? 66.747 -1.516 -99.589 1.00 90.81 75 ALA A C 1
ATOM 560 O O . ALA A 1 75 ? 66.979 -1.861 -98.432 1.00 90.81 75 ALA A O 1
ATOM 561 N N . PHE A 1 76 ? 65.857 -2.114 -100.370 1.00 91.56 76 PHE A N 1
ATOM 562 C CA . PHE A 1 76 ? 65.120 -3.277 -99.923 1.00 91.56 76 PHE A CA 1
ATOM 563 C C . PHE A 1 76 ? 65.810 -4.578 -100.331 1.00 91.56 76 PHE A C 1
ATOM 565 O O . PHE A 1 76 ? 66.494 -4.654 -101.351 1.00 91.56 76 PHE A O 1
ATOM 572 N N . ALA A 1 77 ? 65.598 -5.604 -99.522 1.00 93.38 77 ALA A N 1
ATOM 573 C CA . ALA A 1 77 ? 65.858 -6.997 -99.829 1.00 93.38 77 ALA A CA 1
ATOM 574 C C . ALA A 1 77 ? 64.525 -7.732 -99.734 1.00 93.38 77 ALA A C 1
ATOM 576 O O . ALA A 1 77 ? 63.787 -7.511 -98.776 1.00 93.38 77 ALA A O 1
ATOM 577 N N . TYR A 1 78 ? 64.215 -8.585 -100.703 1.00 94.31 78 TYR A N 1
ATOM 578 C CA . TYR A 1 78 ? 63.013 -9.408 -100.685 1.00 94.31 78 TYR A CA 1
ATOM 579 C C . TYR A 1 78 ? 63.354 -10.808 -101.172 1.00 94.31 78 TYR A C 1
ATOM 581 O O . TYR A 1 78 ? 63.959 -10.946 -102.233 1.00 94.31 78 TYR A O 1
ATOM 589 N N . ASP A 1 79 ? 62.928 -11.812 -100.415 1.00 94.19 79 ASP A N 1
ATOM 590 C CA . ASP A 1 79 ? 62.934 -13.200 -100.855 1.00 94.19 79 ASP A CA 1
ATOM 591 C C . ASP A 1 79 ? 61.544 -13.808 -100.656 1.00 94.19 79 ASP A C 1
ATOM 593 O O . ASP A 1 79 ? 60.917 -13.643 -99.605 1.00 94.19 79 ASP A O 1
ATOM 597 N N . ALA A 1 80 ? 61.056 -14.495 -101.685 1.00 92.38 80 ALA A N 1
ATOM 598 C CA . ALA A 1 80 ? 59.767 -15.174 -101.684 1.00 92.38 80 ALA A CA 1
ATOM 599 C C . ALA A 1 80 ? 59.872 -16.641 -101.238 1.00 92.38 80 ALA A C 1
ATOM 601 O O . ALA A 1 80 ? 58.844 -17.259 -100.948 1.00 92.38 80 ALA A O 1
ATOM 602 N N . VAL A 1 81 ? 61.082 -17.207 -101.190 1.00 93.12 81 VAL A N 1
ATOM 603 C CA . VAL A 1 81 ? 61.338 -18.621 -100.889 1.00 93.12 81 VAL A CA 1
ATOM 604 C C . VAL A 1 81 ? 62.305 -18.727 -99.707 1.00 93.12 81 VAL A C 1
ATOM 606 O O . VAL A 1 81 ? 63.022 -17.788 -99.386 1.00 93.12 81 VAL A O 1
ATOM 609 N N . ALA A 1 82 ? 62.254 -19.845 -98.981 1.00 94.44 82 ALA A N 1
ATOM 610 C CA . ALA A 1 82 ? 63.210 -20.097 -97.913 1.00 94.44 82 ALA A CA 1
ATOM 611 C C . ALA A 1 82 ? 64.572 -20.505 -98.496 1.00 94.44 82 ALA A C 1
ATOM 613 O O . ALA A 1 82 ? 64.629 -21.346 -99.395 1.00 94.44 82 ALA A O 1
ATOM 614 N N . GLU A 1 83 ? 65.659 -19.977 -97.941 1.00 95.00 83 GLU A N 1
ATOM 615 C CA . GLU A 1 83 ? 67.031 -20.302 -98.343 1.00 95.00 83 GLU A CA 1
ATOM 616 C C . GLU A 1 83 ? 67.723 -21.130 -97.255 1.00 95.00 83 GLU A C 1
ATOM 618 O O . GLU A 1 83 ? 67.611 -20.826 -96.070 1.00 95.00 83 GLU A O 1
ATOM 623 N N . THR A 1 84 ? 68.450 -22.187 -97.631 1.00 96.19 84 THR A N 1
ATOM 624 C CA . THR A 1 84 ? 69.278 -22.960 -96.689 1.00 96.19 84 THR A CA 1
ATOM 625 C C . THR A 1 84 ? 70.744 -22.596 -96.877 1.00 96.19 84 THR A C 1
ATOM 627 O O . THR A 1 84 ? 71.306 -22.855 -97.939 1.00 96.19 84 THR A O 1
ATOM 630 N N . ILE A 1 85 ? 71.376 -22.047 -95.839 1.00 96.12 85 ILE A N 1
ATOM 631 C CA . ILE A 1 85 ? 72.784 -21.642 -95.861 1.00 96.12 85 ILE A CA 1
ATOM 632 C C . ILE A 1 85 ? 73.606 -22.611 -94.994 1.00 96.12 85 ILE A C 1
ATOM 634 O O . ILE A 1 85 ? 73.338 -22.734 -93.791 1.00 96.12 85 ILE A O 1
ATOM 638 N N . PRO A 1 86 ? 74.605 -23.314 -95.565 1.00 95.75 86 PRO A N 1
ATOM 639 C CA . PRO A 1 86 ? 75.495 -24.171 -94.792 1.00 95.75 86 PRO A CA 1
ATOM 640 C C . PRO A 1 86 ? 76.400 -23.335 -93.878 1.00 95.75 86 PRO A C 1
ATOM 642 O O . PRO A 1 86 ? 76.880 -22.268 -94.258 1.00 95.75 86 PRO A O 1
ATOM 645 N N . LEU A 1 87 ? 76.656 -23.842 -92.675 1.00 95.75 87 LEU A N 1
ATOM 646 C CA . LEU A 1 87 ? 77.624 -23.276 -91.739 1.00 95.75 87 LEU A CA 1
ATOM 647 C C . LEU A 1 87 ? 78.993 -23.929 -91.961 1.00 95.75 87 LEU A C 1
ATOM 649 O O . LEU A 1 87 ? 79.085 -25.102 -92.327 1.00 95.75 87 LEU A O 1
ATOM 653 N N . GLU A 1 88 ? 80.070 -23.190 -91.698 1.00 94.81 88 GLU A N 1
ATOM 654 C CA . GLU A 1 88 ? 81.422 -23.754 -91.746 1.00 94.81 88 GLU A CA 1
ATOM 655 C C . GLU A 1 88 ? 81.604 -24.886 -90.724 1.00 94.81 88 GLU A C 1
ATOM 657 O O . GLU A 1 88 ? 80.990 -24.876 -89.656 1.00 94.81 88 GLU A O 1
ATOM 662 N N . THR A 1 89 ? 82.506 -25.835 -90.998 1.00 92.88 89 THR A N 1
ATOM 663 C CA . THR A 1 89 ? 82.788 -26.985 -90.122 1.00 92.88 89 THR A CA 1
ATOM 664 C C . THR A 1 89 ? 82.957 -26.573 -88.655 1.00 92.88 89 THR A C 1
ATOM 666 O O . THR A 1 89 ? 83.645 -25.594 -88.340 1.00 92.88 89 THR A O 1
ATOM 669 N N . ALA A 1 90 ? 82.323 -27.317 -87.743 1.00 93.25 90 ALA A N 1
ATOM 670 C CA . ALA A 1 90 ? 82.369 -27.035 -86.313 1.00 93.25 90 ALA A CA 1
ATOM 671 C C . ALA A 1 90 ? 83.813 -27.066 -85.767 1.00 93.25 90 ALA A C 1
ATOM 673 O O . ALA A 1 90 ? 84.630 -27.878 -86.210 1.00 93.25 90 ALA A O 1
ATOM 674 N N . PRO A 1 91 ? 84.149 -26.197 -84.801 1.00 93.50 91 PRO A N 1
ATOM 675 C CA . PRO A 1 91 ? 85.495 -26.131 -84.242 1.00 93.50 91 PRO A CA 1
ATOM 676 C C . PRO A 1 91 ? 85.817 -27.366 -83.387 1.00 93.50 91 PRO A C 1
ATOM 6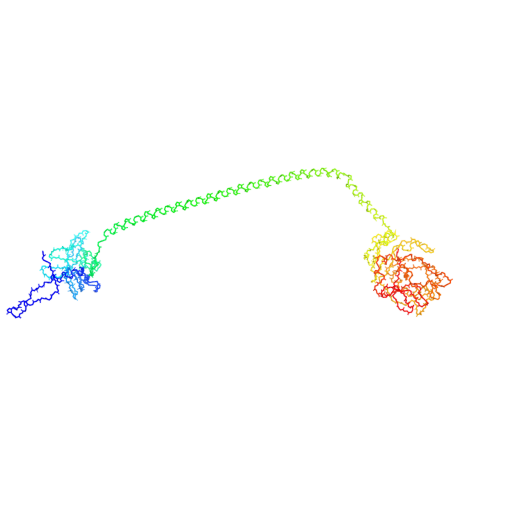78 O O . PRO A 1 91 ? 84.923 -28.014 -82.847 1.00 93.50 91 PRO A O 1
ATOM 681 N N . THR A 1 92 ? 87.104 -27.678 -83.218 1.00 92.19 92 THR A N 1
ATOM 682 C CA . THR A 1 92 ? 87.563 -28.882 -82.495 1.00 92.19 92 THR A CA 1
ATOM 683 C C . THR A 1 92 ? 87.956 -28.634 -81.034 1.00 92.19 92 THR A C 1
ATOM 685 O O . THR A 1 92 ? 88.039 -29.591 -80.268 1.00 92.19 92 THR A O 1
ATOM 688 N N . ALA A 1 93 ? 88.191 -27.377 -80.630 1.00 89.81 93 ALA A N 1
ATOM 689 C CA . ALA A 1 93 ? 88.732 -27.032 -79.305 1.00 89.81 93 ALA A CA 1
ATOM 690 C C . ALA A 1 93 ? 87.749 -26.266 -78.399 1.00 89.81 93 ALA A C 1
ATOM 692 O O . ALA A 1 93 ? 87.525 -26.663 -77.259 1.00 89.81 93 ALA A O 1
ATOM 693 N N . TYR A 1 94 ? 87.143 -25.186 -78.899 1.00 92.69 94 TYR A N 1
ATOM 694 C CA . TYR A 1 94 ? 86.181 -24.354 -78.164 1.00 92.69 94 TYR A CA 1
ATOM 695 C C . TYR A 1 94 ? 84.952 -24.071 -79.022 1.00 92.69 94 TYR A C 1
ATOM 697 O O . TYR A 1 94 ? 85.048 -24.081 -80.245 1.00 92.69 94 TYR A O 1
ATOM 705 N N . SER A 1 95 ? 83.805 -23.787 -78.402 1.00 94.31 95 SER A N 1
ATOM 706 C CA . SER A 1 95 ? 82.632 -23.310 -79.143 1.00 94.31 95 SER A CA 1
ATOM 707 C C . SER A 1 95 ? 82.886 -21.940 -79.778 1.00 94.31 95 SER A C 1
ATOM 709 O O . SER A 1 95 ? 83.704 -21.166 -79.279 1.00 94.31 95 SER A O 1
ATOM 711 N N . ARG A 1 96 ? 82.134 -21.612 -80.828 1.00 96.62 96 ARG A N 1
ATOM 712 C CA . ARG A 1 96 ? 82.081 -20.271 -81.429 1.00 96.62 96 ARG A CA 1
ATOM 713 C C . ARG A 1 96 ? 80.635 -19.803 -81.581 1.00 96.62 96 ARG A C 1
ATOM 715 O O . ARG A 1 96 ? 79.709 -20.599 -81.426 1.00 96.62 96 ARG A O 1
ATOM 722 N N . ILE A 1 97 ? 80.447 -18.521 -81.867 1.00 97.50 97 ILE A N 1
ATOM 723 C CA . ILE A 1 97 ? 79.144 -17.962 -82.230 1.00 97.50 97 ILE A CA 1
ATOM 724 C C . ILE A 1 97 ? 79.267 -17.373 -83.626 1.00 97.50 97 ILE A C 1
ATOM 726 O O . ILE A 1 97 ? 80.045 -16.448 -83.822 1.00 97.50 97 ILE A O 1
ATOM 730 N N . ASP A 1 98 ? 78.485 -17.888 -84.564 1.00 97.75 98 ASP A N 1
ATOM 731 C CA . ASP A 1 98 ? 78.371 -17.339 -85.911 1.00 97.75 98 ASP A CA 1
ATOM 732 C C . ASP A 1 98 ? 77.210 -16.330 -85.938 1.00 97.75 98 ASP A C 1
ATOM 734 O O . ASP A 1 98 ? 76.295 -16.388 -85.108 1.00 97.75 98 ASP A O 1
ATOM 738 N N . ARG A 1 99 ? 77.234 -15.371 -86.867 1.00 98.06 99 ARG A N 1
ATOM 739 C CA . ARG A 1 99 ? 76.174 -14.361 -87.004 1.00 98.06 99 ARG A CA 1
ATOM 740 C C . ARG A 1 99 ? 75.607 -14.365 -88.414 1.00 98.06 99 ARG A C 1
ATOM 742 O O . ARG A 1 99 ? 76.344 -14.168 -89.373 1.00 98.06 99 ARG A O 1
ATOM 749 N N . VAL A 1 100 ? 74.295 -14.539 -88.525 1.00 97.81 100 VAL A N 1
ATOM 750 C CA . VAL A 1 100 ? 73.569 -14.405 -89.790 1.00 97.81 100 VAL A CA 1
ATOM 751 C C . VAL A 1 100 ? 73.210 -12.938 -89.971 1.00 97.81 100 VAL A C 1
ATOM 753 O O . VAL A 1 100 ? 72.577 -12.346 -89.092 1.00 97.81 100 VAL A O 1
ATOM 756 N N . VAL A 1 101 ? 73.634 -12.339 -91.081 1.00 97.69 101 VAL A N 1
ATOM 757 C CA . VAL A 1 101 ? 73.433 -10.913 -91.355 1.00 97.69 101 VAL A CA 1
ATOM 758 C C . VAL A 1 101 ? 72.727 -10.701 -92.682 1.00 97.69 101 VAL A C 1
ATOM 760 O O . VAL A 1 101 ? 73.045 -11.365 -93.663 1.00 97.69 101 VAL A O 1
ATOM 763 N N . LEU A 1 102 ? 71.811 -9.735 -92.717 1.00 97.31 102 LEU A N 1
ATOM 764 C CA . LEU A 1 102 ? 71.364 -9.113 -93.957 1.00 97.31 102 LEU A CA 1
ATOM 765 C C . LEU A 1 102 ? 72.340 -7.980 -94.279 1.00 97.31 102 LEU A C 1
ATOM 767 O O . LEU A 1 102 ? 72.498 -7.051 -93.487 1.00 97.31 102 LEU A O 1
ATOM 771 N N . ARG A 1 103 ? 73.007 -8.056 -95.425 1.00 96.56 103 ARG A N 1
ATOM 772 C CA . ARG A 1 103 ? 74.040 -7.118 -95.861 1.00 96.56 103 ARG A CA 1
ATOM 773 C C . ARG A 1 103 ? 73.580 -6.376 -97.107 1.00 96.56 103 ARG A C 1
ATOM 775 O O . ARG A 1 103 ? 73.221 -6.992 -98.103 1.00 96.56 103 ARG A O 1
ATOM 782 N N . CYS A 1 104 ? 73.665 -5.052 -97.083 1.00 94.44 104 CYS A N 1
ATOM 783 C CA . CYS A 1 104 ? 73.648 -4.235 -98.290 1.00 94.44 104 CYS A CA 1
ATOM 784 C C . CYS A 1 104 ? 75.087 -4.109 -98.805 1.00 94.44 104 CYS A C 1
ATOM 786 O O . CYS A 1 104 ? 75.918 -3.482 -98.148 1.00 94.44 104 CYS A O 1
ATOM 788 N N . ASN A 1 105 ? 75.375 -4.713 -99.957 1.00 93.31 105 ASN A N 1
ATOM 789 C CA . ASN A 1 105 ? 76.654 -4.648 -100.658 1.00 93.31 105 ASN A CA 1
ATOM 790 C C . ASN A 1 105 ? 76.561 -3.578 -101.754 1.00 93.31 105 ASN A C 1
ATOM 792 O O . ASN A 1 105 ? 75.890 -3.754 -102.775 1.00 93.31 105 ASN A O 1
ATOM 796 N N . TYR A 1 106 ? 77.199 -2.435 -101.509 1.00 89.38 106 TYR A N 1
ATOM 797 C CA . TYR A 1 106 ? 77.150 -1.285 -102.410 1.00 89.38 106 TYR A CA 1
ATOM 798 C C . TYR A 1 106 ? 78.055 -1.457 -103.637 1.00 89.38 106 TYR A C 1
ATOM 800 O O . TYR A 1 106 ? 77.743 -0.893 -104.687 1.00 89.38 106 TYR A O 1
ATOM 808 N N . LEU A 1 107 ? 79.120 -2.260 -103.528 1.00 88.06 107 LEU A N 1
ATOM 809 C CA . LEU A 1 107 ? 80.035 -2.562 -104.632 1.00 88.06 107 LEU A CA 1
ATOM 810 C C . LEU A 1 107 ? 79.346 -3.416 -105.702 1.00 88.06 107 LEU A C 1
ATOM 812 O O . LEU A 1 107 ? 79.283 -3.016 -106.864 1.00 88.06 107 LEU A O 1
ATOM 816 N N . ASP A 1 108 ? 78.747 -4.534 -105.288 1.00 89.12 108 ASP A N 1
ATOM 817 C CA . ASP A 1 108 ? 78.052 -5.472 -106.183 1.00 89.12 108 ASP A CA 1
ATOM 818 C C . ASP A 1 108 ? 76.580 -5.101 -106.411 1.00 89.12 108 ASP A C 1
ATOM 820 O O . ASP A 1 108 ? 75.858 -5.787 -107.135 1.00 89.12 108 ASP A O 1
ATOM 824 N N . ARG A 1 109 ? 76.126 -3.998 -105.799 1.00 89.94 109 ARG A N 1
ATOM 825 C CA . ARG A 1 109 ? 74.776 -3.430 -105.933 1.00 89.94 109 ARG A CA 1
ATOM 826 C C . ARG A 1 109 ? 73.665 -4.433 -105.601 1.00 89.94 109 ARG A C 1
ATOM 828 O O . ARG A 1 109 ? 72.644 -4.479 -106.288 1.00 89.94 109 ARG A O 1
ATOM 835 N N . ARG A 1 110 ? 73.838 -5.210 -104.528 1.00 91.44 110 ARG A N 1
ATOM 836 C CA . ARG A 1 110 ? 72.855 -6.207 -104.074 1.00 91.44 110 ARG A CA 1
ATOM 837 C C . ARG A 1 110 ? 72.672 -6.203 -102.562 1.00 91.44 110 ARG A C 1
ATOM 839 O O . ARG A 1 110 ? 73.580 -5.840 -101.820 1.00 91.44 110 ARG A O 1
ATOM 846 N N . CYS A 1 111 ? 71.507 -6.655 -102.114 1.00 93.88 111 CYS A N 1
ATOM 847 C CA . CYS A 1 111 ? 71.325 -7.099 -100.738 1.00 93.88 111 CYS A CA 1
ATOM 848 C C . CYS A 1 111 ? 71.471 -8.621 -100.692 1.00 93.88 111 CYS A C 1
ATOM 850 O O . CYS A 1 111 ? 70.947 -9.310 -101.563 1.00 93.88 111 CYS A O 1
ATOM 852 N N . GLU A 1 112 ? 72.183 -9.135 -99.698 1.00 94.88 112 GLU A N 1
ATOM 853 C CA . GLU A 1 112 ? 72.478 -10.560 -99.546 1.00 94.88 112 GLU A CA 1
ATOM 854 C C . GLU A 1 112 ? 72.392 -10.969 -98.076 1.00 94.88 112 GLU A C 1
ATOM 856 O O . GLU A 1 112 ? 72.715 -10.176 -97.190 1.00 94.88 112 GLU A O 1
ATOM 861 N N . ILE A 1 113 ? 71.958 -12.199 -97.807 1.00 96.75 113 ILE A N 1
ATOM 862 C CA . ILE A 1 113 ? 72.022 -12.784 -96.468 1.00 96.75 113 ILE A CA 1
ATOM 863 C C . ILE A 1 113 ? 73.238 -13.701 -96.424 1.00 96.75 113 ILE A C 1
ATOM 865 O O . ILE A 1 113 ? 73.401 -14.569 -97.274 1.00 96.75 113 ILE A O 1
ATOM 869 N N . ILE A 1 114 ? 74.117 -13.490 -95.448 1.00 95.94 114 ILE A N 1
ATOM 870 C CA . ILE A 1 114 ? 75.340 -14.282 -95.297 1.00 95.94 114 ILE A CA 1
ATOM 871 C C . ILE A 1 114 ? 75.556 -14.679 -93.840 1.00 95.94 114 ILE A C 1
ATOM 873 O O . ILE A 1 114 ? 75.045 -14.044 -92.914 1.00 95.94 114 ILE A O 1
ATOM 877 N N . VAL A 1 115 ? 76.384 -15.698 -93.632 1.00 97.06 115 VAL A N 1
ATOM 878 C CA . VAL A 1 115 ? 76.860 -16.093 -92.306 1.00 97.06 115 VAL A CA 1
ATOM 879 C C . VAL A 1 115 ? 78.278 -15.571 -92.109 1.00 97.06 115 VAL A C 1
ATOM 881 O O . VAL A 1 115 ? 79.174 -15.854 -92.899 1.00 97.06 115 VAL A O 1
ATOM 884 N N . LYS A 1 116 ? 78.490 -14.811 -91.035 1.00 97.12 116 LYS A N 1
ATOM 885 C CA . LYS A 1 116 ? 79.816 -14.433 -90.546 1.00 97.12 116 LYS A CA 1
ATOM 886 C C . LYS A 1 116 ? 80.264 -15.481 -89.534 1.00 97.12 116 LYS A C 1
ATOM 888 O O . LYS A 1 116 ? 79.672 -15.583 -88.457 1.00 97.12 116 LYS A O 1
ATOM 893 N N . THR A 1 117 ? 81.295 -16.242 -89.881 1.00 96.12 117 THR A N 1
ATOM 894 C CA . THR A 1 117 ? 81.876 -17.264 -89.005 1.00 96.12 117 THR A CA 1
ATOM 895 C C . THR A 1 117 ? 82.582 -16.613 -87.814 1.00 96.12 117 THR A C 1
ATOM 897 O O . THR A 1 117 ? 83.355 -15.668 -87.975 1.00 96.12 117 THR A O 1
ATOM 900 N N . GLY A 1 118 ? 82.295 -17.093 -86.605 1.00 94.19 118 GLY A N 1
ATOM 901 C CA . GLY A 1 118 ? 82.918 -16.623 -85.372 1.00 94.19 118 GLY A CA 1
ATOM 902 C C . GLY A 1 118 ? 84.297 -17.222 -85.105 1.00 94.19 118 GLY A C 1
ATOM 903 O O . GLY A 1 118 ? 84.709 -18.217 -85.700 1.00 94.19 118 GLY A O 1
ATOM 904 N N . THR A 1 119 ? 84.996 -16.661 -84.121 1.00 94.62 119 THR A N 1
ATOM 905 C CA . THR A 1 119 ? 86.281 -17.200 -83.652 1.00 94.62 119 THR A CA 1
ATOM 906 C C . THR A 1 119 ? 86.061 -18.112 -82.434 1.00 94.62 119 THR A C 1
ATOM 908 O O . THR A 1 119 ? 85.436 -17.673 -81.464 1.00 94.62 119 THR A O 1
ATOM 911 N N . PRO A 1 120 ? 86.558 -19.367 -82.430 1.00 95.19 120 PRO A N 1
ATOM 912 C CA . PRO A 1 120 ? 86.470 -20.258 -81.268 1.00 95.19 120 PRO A CA 1
ATOM 913 C C . PRO A 1 120 ? 87.171 -19.690 -80.028 1.00 95.19 120 PRO A C 1
ATOM 915 O O . PRO A 1 120 ? 88.351 -19.347 -80.087 1.00 95.19 120 PRO A O 1
ATOM 918 N N . ALA A 1 121 ? 86.469 -19.630 -78.894 1.00 92.81 121 ALA A N 1
ATOM 919 C CA . ALA A 1 121 ? 87.014 -19.131 -77.629 1.00 92.81 121 ALA A CA 1
ATOM 920 C C . ALA A 1 121 ? 86.295 -19.744 -76.417 1.00 92.81 121 ALA A C 1
ATOM 922 O O . ALA A 1 121 ? 85.168 -20.225 -76.527 1.00 92.81 121 ALA A O 1
ATOM 923 N N . SER A 1 122 ? 86.924 -19.693 -75.238 1.00 88.56 122 SER A N 1
ATOM 924 C CA . SER A 1 122 ? 86.322 -20.158 -73.975 1.00 88.56 122 SER A CA 1
ATOM 925 C C . SER A 1 122 ? 85.056 -19.379 -73.588 1.00 88.56 122 SER A C 1
ATOM 927 O O . SER A 1 122 ? 84.160 -19.936 -72.959 1.00 88.56 122 SER A O 1
ATOM 929 N N . SER A 1 123 ? 84.962 -18.118 -74.015 1.00 90.50 123 SER A N 1
ATOM 930 C CA . SER A 1 123 ? 83.763 -17.280 -73.955 1.00 90.50 123 SER A CA 1
ATOM 931 C C . SER A 1 123 ? 83.531 -16.667 -75.341 1.00 90.50 123 SER A C 1
ATOM 933 O O . SER A 1 123 ? 84.031 -15.574 -75.612 1.00 90.50 123 SER A O 1
ATOM 935 N N . PRO A 1 124 ? 82.866 -17.385 -76.262 1.00 92.06 124 PRO A N 1
ATOM 936 C CA . PRO A 1 124 ? 82.748 -16.950 -77.647 1.00 92.06 124 PRO A CA 1
ATOM 937 C C . PRO A 1 124 ? 81.848 -15.720 -77.775 1.00 92.06 124 PRO A C 1
ATOM 939 O O . PRO A 1 124 ? 80.824 -15.615 -77.102 1.00 92.06 124 PRO A O 1
ATOM 942 N N . VAL A 1 125 ? 82.223 -14.818 -78.678 1.00 93.06 125 VAL A N 1
ATOM 943 C CA . VAL A 1 125 ? 81.475 -13.600 -79.009 1.00 93.06 125 VAL A CA 1
ATOM 944 C C . VAL A 1 125 ? 81.048 -13.641 -80.473 1.00 93.06 125 VAL A C 1
ATOM 946 O O . VAL A 1 125 ? 81.761 -14.186 -81.316 1.00 93.06 125 VAL A O 1
ATOM 949 N N . ALA A 1 126 ? 79.870 -13.094 -80.775 1.00 93.56 126 ALA A N 1
ATOM 950 C CA . ALA A 1 126 ? 79.389 -12.998 -82.149 1.00 93.56 126 ALA A CA 1
ATOM 951 C C . ALA A 1 126 ? 80.225 -11.971 -82.943 1.00 93.56 126 ALA A C 1
ATOM 953 O O . ALA A 1 126 ? 80.544 -10.918 -82.386 1.00 93.56 126 ALA A O 1
ATOM 954 N N . PRO A 1 127 ? 80.531 -12.215 -84.232 1.00 96.19 127 PRO A N 1
ATOM 955 C CA . PRO A 1 127 ? 81.199 -11.240 -85.089 1.00 96.19 127 PRO A CA 1
ATOM 956 C C . PRO A 1 127 ? 80.501 -9.878 -85.092 1.00 96.19 127 PRO A C 1
ATOM 958 O O . PRO A 1 127 ? 79.275 -9.802 -85.213 1.00 96.19 127 PRO A O 1
ATOM 961 N N . GLU A 1 128 ? 81.274 -8.798 -84.999 1.00 94.56 128 GLU A N 1
ATOM 962 C CA . GLU A 1 128 ? 80.747 -7.429 -85.049 1.00 94.56 128 GLU A CA 1
ATOM 963 C C . GLU A 1 128 ? 80.041 -7.140 -86.381 1.00 94.56 128 GLU A C 1
ATOM 965 O O . GLU A 1 128 ? 80.396 -7.703 -87.418 1.00 94.56 128 GLU A O 1
ATOM 970 N N . LEU A 1 129 ? 79.023 -6.276 -86.359 1.00 94.56 129 LEU A N 1
ATOM 971 C CA . LEU A 1 129 ? 78.333 -5.814 -87.567 1.00 94.56 129 LEU A CA 1
ATOM 972 C C . LEU A 1 129 ? 79.106 -4.663 -88.210 1.00 94.56 129 LEU A C 1
ATOM 974 O O . LEU A 1 129 ? 79.609 -3.780 -87.520 1.00 94.56 129 LEU A O 1
ATOM 978 N N . LEU A 1 130 ? 79.155 -4.640 -89.540 1.00 93.25 130 LEU A N 1
ATOM 979 C CA . LEU A 1 130 ? 79.660 -3.494 -90.291 1.00 93.25 130 LEU A CA 1
ATOM 980 C C . LEU A 1 130 ? 78.522 -2.492 -90.500 1.00 93.25 130 LEU A C 1
ATOM 982 O O . LEU A 1 130 ? 77.675 -2.694 -91.363 1.00 93.25 130 LEU A O 1
ATOM 986 N N . GLN A 1 131 ? 78.495 -1.417 -89.714 1.00 89.62 131 GLN A N 1
ATOM 987 C CA . GLN A 1 131 ? 77.494 -0.343 -89.821 1.00 89.62 131 GLN A CA 1
ATOM 988 C C . GLN A 1 131 ? 78.147 1.050 -89.925 1.00 89.62 131 GLN A C 1
ATOM 990 O O . GLN A 1 131 ? 77.859 1.935 -89.117 1.00 89.62 131 GLN A O 1
ATOM 995 N N . PRO A 1 132 ? 79.075 1.275 -90.876 1.00 86.06 132 PRO A N 1
ATOM 996 C CA . PRO A 1 132 ? 79.738 2.566 -91.008 1.00 86.06 132 PRO A CA 1
ATOM 997 C C . PRO A 1 132 ? 78.764 3.644 -91.512 1.00 86.06 132 PRO A C 1
ATOM 999 O O . PRO A 1 132 ? 77.811 3.354 -92.234 1.00 86.06 132 PRO A O 1
ATOM 1002 N N . ALA A 1 133 ? 79.043 4.914 -91.197 1.00 75.94 133 ALA A N 1
ATOM 1003 C CA . ALA A 1 133 ? 78.293 6.049 -91.752 1.00 75.94 133 ALA A CA 1
ATOM 1004 C C . ALA A 1 133 ? 78.433 6.162 -93.288 1.00 75.94 133 ALA A C 1
ATOM 1006 O O . ALA A 1 133 ? 77.564 6.721 -93.953 1.00 75.94 133 ALA A O 1
ATOM 1007 N N . SER A 1 134 ? 79.530 5.635 -93.842 1.00 74.25 134 SER A N 1
ATOM 1008 C CA . SER A 1 134 ? 79.778 5.455 -95.274 1.00 74.25 134 SER A CA 1
ATOM 1009 C C . SER A 1 134 ? 80.782 4.313 -95.467 1.00 74.25 134 SER A C 1
ATOM 1011 O O . SER A 1 134 ? 81.778 4.253 -94.745 1.00 74.25 134 SER A O 1
ATOM 1013 N N . GLY A 1 135 ? 80.522 3.399 -96.401 1.00 83.00 135 GLY A N 1
ATOM 1014 C CA . GLY A 1 135 ? 81.380 2.248 -96.688 1.00 83.00 135 GLY A CA 1
ATOM 1015 C C . GLY A 1 135 ? 80.728 1.257 -97.653 1.00 83.00 135 GLY A C 1
ATOM 1016 O O . GLY A 1 135 ? 79.560 1.404 -98.007 1.00 83.00 135 GLY A O 1
ATOM 1017 N N . ASP A 1 136 ? 81.484 0.235 -98.056 1.00 87.94 136 ASP A N 1
ATOM 1018 C CA . ASP A 1 136 ? 81.061 -0.751 -99.065 1.00 87.94 136 ASP A CA 1
ATOM 1019 C C . ASP A 1 136 ? 79.958 -1.702 -98.579 1.00 87.94 136 ASP A C 1
ATOM 1021 O O . ASP A 1 136 ? 79.216 -2.270 -99.386 1.00 87.94 136 ASP A O 1
ATOM 1025 N N . TYR A 1 137 ? 79.819 -1.841 -97.257 1.00 92.94 137 TYR A N 1
ATOM 1026 C CA . TYR A 1 137 ? 78.862 -2.733 -96.614 1.00 92.94 137 TYR A CA 1
ATOM 1027 C C . TYR A 1 137 ? 78.116 -2.039 -95.481 1.00 92.94 137 TYR A C 1
ATOM 1029 O O . TYR A 1 137 ? 78.707 -1.293 -94.700 1.00 92.94 137 TYR A O 1
ATOM 1037 N N . TYR A 1 138 ? 76.831 -2.362 -95.357 1.00 94.50 138 TYR A N 1
ATOM 1038 C CA . TYR A 1 138 ? 76.041 -2.098 -94.158 1.00 94.50 138 TYR A CA 1
ATOM 1039 C C . TYR A 1 138 ? 75.257 -3.357 -93.777 1.00 94.50 138 TYR A C 1
ATOM 1041 O O . TYR A 1 138 ? 74.613 -3.958 -94.637 1.00 94.50 138 TYR A O 1
ATOM 1049 N N . GLU A 1 139 ? 75.311 -3.762 -92.510 1.00 97.00 139 GLU A N 1
ATOM 1050 C CA . GLU A 1 139 ? 74.799 -5.052 -92.039 1.00 97.00 139 GLU A CA 1
ATOM 1051 C C . GLU A 1 139 ? 73.755 -4.909 -90.925 1.00 97.00 139 GLU A C 1
ATOM 1053 O O . GLU A 1 139 ? 73.907 -4.099 -90.012 1.00 97.00 139 GLU A O 1
ATOM 1058 N N . LEU A 1 140 ? 72.730 -5.759 -90.968 1.00 96.69 140 LEU A N 1
ATOM 1059 C CA . LEU A 1 140 ? 71.776 -5.987 -89.883 1.00 96.69 140 LEU A CA 1
ATOM 1060 C C . LEU A 1 140 ? 71.895 -7.431 -89.391 1.00 96.69 140 LEU A C 1
ATOM 1062 O O . LEU A 1 140 ? 71.938 -8.360 -90.196 1.00 96.69 140 LEU A O 1
ATOM 1066 N N . GLY A 1 141 ? 71.944 -7.637 -88.076 1.00 96.75 141 GLY A N 1
ATOM 1067 C CA . GLY A 1 141 ? 72.033 -8.962 -87.462 1.00 96.75 141 GLY A CA 1
ATOM 1068 C C . GLY A 1 141 ? 70.666 -9.633 -87.351 1.00 96.75 141 GLY A C 1
ATOM 1069 O O . GLY A 1 141 ? 69.852 -9.228 -86.526 1.00 96.75 141 GLY A O 1
ATOM 1070 N N . LEU A 1 142 ? 70.427 -10.691 -88.129 1.00 97.00 142 LEU A N 1
ATOM 1071 C CA . LEU A 1 142 ? 69.167 -11.445 -88.091 1.00 97.00 142 LEU A CA 1
ATOM 1072 C C . LEU A 1 142 ? 69.137 -12.457 -86.942 1.00 97.00 142 LEU A C 1
ATOM 1074 O O . LEU A 1 142 ? 68.135 -12.574 -86.240 1.00 97.00 142 LEU A O 1
ATOM 1078 N N . ALA A 1 143 ? 70.232 -13.187 -86.738 1.00 97.56 143 ALA A N 1
ATOM 1079 C CA . ALA A 1 143 ? 70.367 -14.120 -85.628 1.00 97.56 143 ALA A CA 1
ATOM 1080 C C . ALA A 1 143 ? 71.836 -14.396 -85.301 1.00 97.56 143 ALA A C 1
ATOM 1082 O O . ALA A 1 143 ? 72.736 -14.180 -86.118 1.00 97.56 143 ALA A O 1
ATOM 1083 N N . THR A 1 144 ? 72.077 -14.947 -84.116 1.00 97.56 144 THR A N 1
ATOM 1084 C CA . THR A 1 144 ? 73.361 -15.563 -83.759 1.00 97.56 144 THR A CA 1
ATOM 1085 C C . THR A 1 144 ? 73.184 -17.059 -83.544 1.00 97.56 144 THR A C 1
ATOM 1087 O O . THR A 1 144 ? 72.139 -17.496 -83.071 1.00 97.56 144 THR A O 1
ATOM 1090 N N . VAL A 1 145 ? 74.190 -17.849 -83.910 1.00 96.69 145 VAL A N 1
ATOM 1091 C CA . VAL A 1 145 ? 74.143 -19.313 -83.868 1.00 96.69 145 VAL A CA 1
ATOM 1092 C C . VAL A 1 145 ? 75.340 -19.818 -83.080 1.00 96.69 145 VAL A C 1
ATOM 1094 O O . VAL A 1 145 ? 76.485 -19.638 -83.494 1.00 96.69 145 VAL A O 1
ATOM 1097 N N . LYS A 1 146 ? 75.100 -20.451 -81.932 1.00 95.81 146 LYS A N 1
ATOM 1098 C CA . LYS A 1 146 ? 76.170 -21.045 -81.125 1.00 95.81 146 LYS A CA 1
ATOM 1099 C C . LYS A 1 146 ? 76.530 -22.429 -81.660 1.00 95.81 146 LYS A C 1
ATOM 1101 O O . LYS A 1 146 ? 75.721 -23.349 -81.603 1.00 95.81 146 LYS A O 1
ATOM 1106 N N . ILE A 1 147 ? 77.774 -22.593 -82.096 1.00 95.19 147 ILE A N 1
ATOM 1107 C CA . ILE A 1 147 ? 78.303 -23.864 -82.595 1.00 95.19 147 ILE A CA 1
ATOM 1108 C C . ILE A 1 147 ? 79.242 -24.454 -81.544 1.00 95.19 147 ILE A C 1
ATOM 1110 O O . ILE A 1 147 ? 80.268 -23.871 -81.185 1.00 95.19 147 ILE A O 1
ATOM 1114 N N . GLY A 1 148 ? 78.856 -25.610 -81.015 1.00 91.62 148 GLY A N 1
ATOM 1115 C CA . GLY A 1 148 ? 79.637 -26.422 -80.089 1.00 91.62 148 GLY A CA 1
ATOM 1116 C C . GLY A 1 148 ? 80.758 -27.204 -80.775 1.00 91.62 148 GLY A C 1
ATOM 1117 O O . GLY A 1 148 ? 80.840 -27.288 -81.998 1.00 91.62 148 GLY A O 1
ATOM 1118 N N . VAL A 1 149 ? 81.629 -27.798 -79.963 1.00 92.81 149 VAL A N 1
ATOM 1119 C CA . VAL A 1 149 ? 82.792 -28.549 -80.446 1.00 92.81 149 VAL A CA 1
ATOM 1120 C C . VAL A 1 149 ? 82.359 -29.836 -81.157 1.00 92.81 149 VAL A C 1
ATOM 1122 O O . VAL A 1 149 ? 81.516 -30.565 -80.638 1.00 92.81 149 VAL A O 1
ATOM 1125 N N . ASN A 1 150 ? 82.947 -30.120 -82.326 1.00 91.81 150 ASN A N 1
ATOM 1126 C CA . ASN A 1 150 ? 82.703 -31.322 -83.141 1.00 91.81 150 ASN A CA 1
ATOM 1127 C C . ASN A 1 150 ? 81.222 -31.581 -83.497 1.00 91.81 150 ASN A C 1
ATOM 1129 O O . ASN A 1 150 ? 80.833 -32.721 -83.753 1.00 91.81 150 ASN A O 1
ATOM 1133 N N . GLN A 1 151 ? 80.378 -30.546 -83.499 1.00 88.69 151 GLN A N 1
ATOM 1134 C CA . GLN A 1 151 ? 78.971 -30.689 -83.865 1.00 88.69 151 GLN A CA 1
ATOM 1135 C C . GLN A 1 151 ? 78.805 -30.997 -85.357 1.00 88.69 151 GLN A C 1
ATOM 1137 O O . GLN A 1 151 ? 79.420 -30.364 -86.211 1.00 88.69 151 GLN A O 1
ATOM 1142 N N . THR A 1 152 ? 77.927 -31.947 -85.669 1.00 89.81 152 THR A N 1
ATOM 1143 C CA . THR A 1 152 ? 77.545 -32.308 -87.045 1.00 89.81 152 THR A CA 1
ATOM 1144 C C . THR A 1 152 ? 76.151 -31.803 -87.427 1.00 89.81 152 THR A C 1
ATOM 1146 O O . THR A 1 152 ? 75.781 -31.853 -88.598 1.00 89.81 152 THR A O 1
ATOM 1149 N N . ALA A 1 153 ? 75.392 -31.294 -86.453 1.00 91.25 153 ALA A N 1
ATOM 1150 C CA . ALA A 1 153 ? 74.101 -30.642 -86.632 1.00 91.25 153 ALA A CA 1
ATOM 1151 C C . ALA A 1 153 ? 73.862 -29.606 -85.523 1.00 91.25 153 ALA A C 1
ATOM 1153 O O . ALA A 1 153 ? 74.420 -29.720 -84.427 1.00 91.25 153 ALA A O 1
ATOM 1154 N N . ILE A 1 154 ? 73.015 -28.616 -85.807 1.00 92.38 154 ILE A N 1
ATOM 1155 C CA . ILE A 1 154 ? 72.529 -27.639 -84.82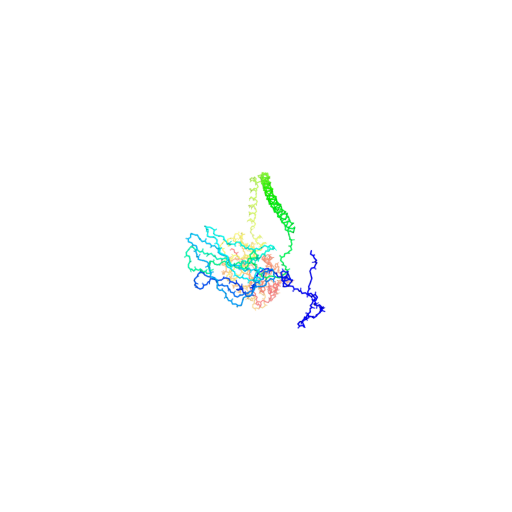5 1.00 92.38 154 ILE A CA 1
ATOM 1156 C C . ILE A 1 154 ? 71.053 -27.885 -84.502 1.00 92.38 154 ILE A C 1
ATOM 1158 O O . ILE A 1 154 ? 70.335 -28.528 -85.257 1.00 92.38 154 ILE A O 1
ATOM 1162 N N . SER A 1 155 ? 70.591 -27.357 -83.371 1.00 92.12 155 SER A N 1
ATOM 1163 C CA . SER A 1 155 ? 69.171 -27.356 -83.003 1.00 92.12 155 SER A CA 1
ATOM 1164 C C . SER A 1 155 ? 68.654 -25.924 -82.899 1.00 92.12 155 SER A C 1
ATOM 1166 O O . SER A 1 155 ? 69.437 -24.992 -82.725 1.00 92.12 155 SER A O 1
ATOM 1168 N N . GLN A 1 156 ? 67.336 -25.722 -82.962 1.00 92.88 156 GLN A N 1
ATOM 1169 C CA . GLN A 1 156 ? 66.753 -24.376 -82.879 1.00 92.88 156 GLN A CA 1
ATOM 1170 C C . GLN A 1 156 ? 67.166 -23.619 -81.604 1.00 92.88 156 GLN A C 1
ATOM 1172 O O . GLN A 1 156 ? 67.269 -22.398 -81.623 1.00 92.88 156 GLN A O 1
ATOM 1177 N N . SER A 1 157 ? 67.443 -24.329 -80.504 1.00 90.38 157 SER A N 1
ATOM 1178 C CA . SER A 1 157 ? 67.802 -23.724 -79.215 1.00 90.38 157 SER A CA 1
ATOM 1179 C C . SER A 1 157 ? 69.182 -23.064 -79.189 1.00 90.38 157 SER A C 1
ATOM 1181 O O . SER A 1 157 ? 69.451 -22.286 -78.277 1.00 90.38 157 SER A O 1
ATOM 1183 N N . VAL A 1 158 ? 70.058 -23.350 -80.162 1.00 91.38 158 VAL A N 1
ATOM 1184 C CA . VAL A 1 158 ? 71.356 -22.664 -80.276 1.00 91.38 158 VAL A CA 1
ATOM 1185 C C . VAL A 1 158 ? 71.291 -21.401 -81.136 1.00 91.38 158 VAL A C 1
ATOM 1187 O O . VAL A 1 158 ? 72.310 -20.726 -81.287 1.00 91.38 158 VAL A O 1
ATOM 1190 N N . ILE A 1 159 ? 70.117 -21.086 -81.695 1.00 95.88 159 ILE A N 1
ATOM 1191 C CA . ILE A 1 159 ? 69.870 -19.894 -82.502 1.00 95.88 159 ILE A CA 1
ATOM 1192 C C . ILE A 1 159 ? 69.168 -18.850 -81.637 1.00 95.88 159 ILE A C 1
ATOM 1194 O O . ILE A 1 159 ? 68.056 -19.064 -81.155 1.00 95.88 159 ILE A O 1
ATOM 1198 N N . THR A 1 160 ? 69.802 -17.696 -81.488 1.00 96.00 160 THR A N 1
ATOM 1199 C CA . THR A 1 160 ? 69.206 -16.521 -80.856 1.00 96.00 160 THR A CA 1
ATOM 1200 C C . THR A 1 160 ? 68.757 -15.563 -81.947 1.00 96.00 160 THR A C 1
ATOM 1202 O O . THR A 1 160 ? 69.596 -15.012 -82.661 1.00 96.00 160 THR A O 1
ATOM 1205 N N . ASP A 1 161 ? 67.447 -15.364 -82.069 1.00 93.25 161 ASP A N 1
ATOM 1206 C CA . ASP A 1 161 ? 66.847 -14.385 -82.977 1.00 93.25 161 ASP A CA 1
ATOM 1207 C C . ASP A 1 161 ? 67.148 -12.960 -82.491 1.00 93.25 161 ASP A C 1
ATOM 1209 O O . ASP A 1 161 ? 66.862 -12.619 -81.343 1.00 93.25 161 ASP A O 1
ATOM 1213 N N . THR A 1 162 ? 67.741 -12.137 -83.355 1.00 94.69 162 THR A N 1
ATOM 1214 C CA . THR A 1 162 ? 68.114 -10.750 -83.040 1.00 94.69 162 THR A CA 1
ATOM 1215 C C . THR A 1 162 ? 67.323 -9.727 -83.856 1.00 94.69 162 THR A C 1
ATOM 1217 O O . THR A 1 162 ? 67.576 -8.532 -83.737 1.00 94.69 162 THR A O 1
ATOM 1220 N N . ARG A 1 163 ? 66.325 -10.153 -84.647 1.00 93.56 163 ARG A N 1
ATOM 1221 C CA . ARG A 1 163 ? 65.524 -9.262 -85.513 1.00 93.56 163 ARG A CA 1
ATOM 1222 C C . ARG A 1 163 ? 64.795 -8.171 -84.726 1.00 93.56 163 ARG A C 1
ATOM 1224 O O . ARG A 1 163 ? 64.677 -7.049 -85.201 1.00 93.56 163 ARG A O 1
ATOM 1231 N N . ALA A 1 164 ? 64.331 -8.487 -83.516 1.00 85.31 164 ALA A N 1
ATOM 1232 C CA . ALA A 1 164 ? 63.616 -7.545 -82.653 1.00 85.31 164 ALA A CA 1
ATOM 1233 C C . ALA A 1 164 ? 64.532 -6.560 -81.897 1.00 85.31 164 ALA A C 1
ATOM 1235 O O . ALA A 1 164 ? 64.032 -5.593 -81.327 1.00 85.31 164 ALA A O 1
ATOM 1236 N N . ASP A 1 165 ? 65.845 -6.800 -81.865 1.00 88.00 165 ASP A N 1
ATOM 1237 C CA . ASP A 1 165 ? 66.804 -5.939 -81.174 1.00 88.00 165 ASP A CA 1
ATOM 1238 C C . ASP A 1 165 ? 67.181 -4.754 -82.075 1.00 88.00 165 ASP A C 1
ATOM 1240 O O . ASP A 1 165 ? 67.860 -4.913 -83.096 1.00 88.00 165 ASP A O 1
ATOM 1244 N N . SER A 1 166 ? 66.724 -3.557 -81.702 1.00 85.81 166 SER A N 1
ATOM 1245 C CA . SER A 1 166 ? 66.947 -2.320 -82.459 1.00 85.81 166 SER A CA 1
ATOM 1246 C C . SER A 1 166 ? 68.410 -1.879 -82.504 1.00 85.81 166 SER A C 1
ATOM 1248 O O . SER A 1 166 ? 68.761 -1.068 -83.355 1.00 85.81 166 SER A O 1
ATOM 1250 N N . SER A 1 167 ? 69.278 -2.419 -81.642 1.00 86.50 167 SER A N 1
ATOM 1251 C CA . SER A 1 167 ? 70.712 -2.109 -81.669 1.00 86.50 167 SER A CA 1
ATOM 1252 C C . SER A 1 167 ? 71.471 -2.842 -82.782 1.00 86.50 167 SER A C 1
ATOM 1254 O O . SER A 1 167 ? 72.565 -2.420 -83.152 1.00 86.50 167 SER A O 1
ATOM 1256 N N . VAL A 1 168 ? 70.905 -3.924 -83.335 1.00 90.38 168 VAL A N 1
ATOM 1257 C CA . VAL A 1 168 ? 71.568 -4.770 -84.348 1.00 90.38 168 VAL A CA 1
ATOM 1258 C C . VAL A 1 168 ? 70.731 -5.020 -85.606 1.00 90.38 168 VAL A C 1
ATOM 1260 O O . VAL A 1 168 ? 71.314 -5.269 -86.660 1.00 90.38 168 VAL A O 1
ATOM 1263 N N . CYS A 1 169 ? 69.398 -4.949 -85.543 1.00 92.19 169 CYS A N 1
ATOM 1264 C CA . CYS A 1 169 ? 68.504 -5.042 -86.703 1.00 92.19 169 CYS A CA 1
ATOM 1265 C C . CYS A 1 169 ? 67.287 -4.126 -86.560 1.00 92.19 169 CYS A C 1
ATOM 1267 O O . CYS A 1 169 ? 67.184 -3.139 -87.278 1.00 92.19 169 CYS A O 1
ATOM 1269 N N . GLY A 1 170 ? 66.373 -4.468 -85.650 1.00 88.12 170 GLY A N 1
ATOM 1270 C CA . GLY A 1 170 ? 65.077 -3.818 -85.489 1.00 88.12 170 GLY A CA 1
ATOM 1271 C C . GLY A 1 170 ? 64.015 -4.249 -86.509 1.00 88.12 170 GLY A C 1
ATOM 1272 O O . GLY A 1 170 ? 64.289 -4.844 -87.558 1.00 88.12 170 GLY A O 1
ATOM 1273 N N . TYR A 1 171 ? 62.764 -3.923 -86.183 1.00 89.56 171 TYR A N 1
ATOM 1274 C CA . TYR A 1 171 ? 61.656 -3.978 -87.131 1.00 89.56 171 TYR A CA 1
ATOM 1275 C C . TYR A 1 171 ? 61.475 -2.621 -87.807 1.00 89.56 171 TYR A C 1
ATOM 1277 O O . TYR A 1 171 ? 61.603 -1.587 -87.155 1.00 89.56 171 TYR A O 1
ATOM 1285 N N . ILE A 1 172 ? 61.116 -2.630 -89.090 1.00 88.25 172 ILE A N 1
ATOM 1286 C CA . ILE A 1 172 ? 60.854 -1.403 -89.851 1.00 88.25 172 ILE A CA 1
ATOM 1287 C C . ILE A 1 172 ? 59.669 -0.649 -89.218 1.00 88.25 172 ILE A C 1
ATOM 1289 O O . ILE A 1 172 ? 58.555 -1.176 -89.137 1.00 88.25 172 ILE A O 1
ATOM 1293 N N . THR A 1 173 ? 59.902 0.597 -88.806 1.00 80.00 173 THR A N 1
ATOM 1294 C CA . THR A 1 173 ? 58.913 1.541 -88.254 1.00 80.00 173 THR A CA 1
ATOM 1295 C C . THR A 1 173 ? 58.893 2.848 -89.065 1.00 80.00 173 THR A C 1
ATOM 1297 O O . THR A 1 173 ? 59.768 3.087 -89.897 1.00 80.00 173 THR A O 1
ATOM 1300 N N . GLN A 1 174 ? 57.858 3.684 -88.874 1.00 70.19 174 GLN A N 1
ATOM 1301 C CA . GLN A 1 174 ? 57.646 4.942 -89.614 1.00 70.19 174 GLN A CA 1
ATOM 1302 C C . GLN A 1 174 ? 57.982 6.181 -88.752 1.00 70.19 174 GLN A C 1
ATOM 1304 O O . GLN A 1 174 ? 57.548 6.249 -87.605 1.00 70.19 174 GLN A O 1
ATOM 1309 N N . PHE A 1 175 ? 58.713 7.140 -89.344 1.00 51.47 175 PHE A N 1
ATOM 1310 C CA . PHE A 1 175 ? 59.018 8.562 -89.020 1.00 51.47 175 PHE A CA 1
ATOM 1311 C C . PHE A 1 175 ? 58.993 9.165 -87.592 1.00 51.47 175 PHE A C 1
ATOM 1313 O O . PHE A 1 175 ? 59.213 10.368 -87.478 1.00 51.47 175 PHE A O 1
ATOM 1320 N N . ILE A 1 176 ? 58.788 8.455 -86.485 1.00 54.12 176 ILE A N 1
ATOM 1321 C CA . ILE A 1 176 ? 58.959 9.081 -85.156 1.00 54.12 176 ILE A CA 1
ATOM 1322 C C . ILE A 1 176 ? 59.825 8.191 -84.275 1.00 54.12 176 ILE A C 1
ATOM 1324 O O . ILE A 1 176 ? 59.312 7.372 -83.521 1.00 54.12 176 ILE A O 1
ATOM 1328 N N . ASP A 1 177 ? 61.144 8.370 -84.391 1.00 51.22 177 ASP A N 1
ATOM 1329 C CA . ASP A 1 177 ? 62.146 7.549 -83.695 1.00 51.22 177 ASP A CA 1
ATOM 1330 C C . ASP A 1 177 ? 63.064 8.338 -82.731 1.00 51.22 177 ASP A C 1
ATOM 1332 O O . ASP A 1 177 ? 64.084 7.813 -82.305 1.00 51.22 177 ASP A O 1
ATOM 1336 N N . SER A 1 178 ? 62.744 9.599 -82.374 1.00 52.88 178 SER A N 1
ATOM 1337 C CA . SER A 1 178 ? 63.110 10.273 -81.093 1.00 52.88 178 SER A CA 1
ATOM 1338 C C . SER A 1 178 ? 63.032 11.811 -81.153 1.00 52.88 178 SER A C 1
ATOM 1340 O O . SER A 1 178 ? 63.301 12.437 -82.174 1.00 52.88 178 SER A O 1
ATOM 1342 N N . ILE A 1 179 ? 62.692 12.424 -80.013 1.00 52.94 179 ILE A N 1
ATOM 1343 C CA . ILE A 1 179 ? 62.952 13.833 -79.671 1.00 52.94 179 ILE A CA 1
ATOM 1344 C C . ILE A 1 179 ? 63.994 13.794 -78.540 1.00 52.94 179 ILE A C 1
ATOM 1346 O O . ILE A 1 179 ? 63.849 12.987 -77.626 1.00 52.94 179 ILE A O 1
ATOM 1350 N N . ASP A 1 180 ? 65.041 14.620 -78.583 1.00 51.06 180 ASP A N 1
ATOM 1351 C CA . ASP A 1 180 ? 66.058 14.696 -77.519 1.00 51.06 180 ASP A CA 1
ATOM 1352 C C . ASP A 1 180 ? 65.451 15.247 -76.214 1.00 51.06 180 ASP A C 1
ATOM 1354 O O . ASP A 1 180 ? 65.041 16.406 -76.139 1.00 51.06 180 ASP A O 1
ATOM 1358 N N . THR A 1 181 ? 65.371 14.403 -75.181 1.00 56.16 181 THR A N 1
ATOM 1359 C CA . THR A 1 181 ? 64.782 14.722 -73.868 1.00 56.16 181 THR A CA 1
ATOM 1360 C C . THR A 1 181 ? 65.808 14.749 -72.731 1.00 56.16 181 THR A C 1
ATOM 1362 O O . THR A 1 181 ? 65.431 14.756 -71.558 1.00 56.16 181 THR A O 1
ATOM 1365 N N . SER A 1 182 ? 67.109 14.792 -73.030 1.00 64.56 182 SER A N 1
ATOM 1366 C CA . SER A 1 182 ? 68.177 14.794 -72.014 1.00 64.56 182 SER A CA 1
ATOM 1367 C C . SER A 1 182 ? 68.026 15.925 -70.978 1.00 64.56 182 SER A C 1
ATOM 1369 O O . SER A 1 182 ? 68.144 15.695 -69.771 1.00 64.56 182 SER A O 1
ATOM 1371 N N . ALA A 1 183 ? 67.646 17.127 -71.422 1.00 59.00 183 ALA A N 1
ATOM 1372 C CA . ALA A 1 183 ? 67.334 18.262 -70.549 1.00 59.00 183 ALA A CA 1
ATOM 1373 C C . ALA A 1 183 ? 66.053 18.052 -69.714 1.00 59.00 183 ALA A C 1
ATOM 1375 O O . ALA A 1 183 ? 65.995 18.452 -68.549 1.00 59.00 183 ALA A O 1
ATOM 1376 N N . PHE A 1 184 ? 65.047 17.377 -70.278 1.00 61.44 184 PHE A N 1
ATOM 1377 C CA . PHE A 1 184 ? 63.801 17.053 -69.582 1.00 61.44 184 PHE A CA 1
ATOM 1378 C C . PHE A 1 184 ? 64.037 16.032 -68.458 1.00 61.44 184 PHE A C 1
ATOM 1380 O O . PHE A 1 184 ? 63.547 16.224 -67.348 1.00 61.44 184 PHE A O 1
ATOM 1387 N N . TYR A 1 185 ? 64.856 14.998 -68.688 1.00 67.25 185 TYR A N 1
ATOM 1388 C CA . TYR A 1 185 ? 65.177 13.996 -67.664 1.00 67.25 185 TYR A CA 1
ATOM 1389 C C . TYR A 1 185 ? 66.044 14.542 -66.520 1.00 67.25 185 TYR A C 1
ATOM 1391 O O . TYR A 1 185 ? 65.832 14.162 -65.368 1.00 67.25 185 TYR A O 1
ATOM 1399 N N . ALA A 1 186 ? 66.978 15.463 -66.788 1.00 72.81 186 ALA A N 1
ATOM 1400 C CA . ALA A 1 186 ? 67.746 16.124 -65.728 1.00 72.81 186 ALA A CA 1
ATOM 1401 C C . ALA A 1 186 ? 66.840 16.961 -64.806 1.00 72.81 186 ALA A C 1
ATOM 1403 O O . ALA A 1 186 ? 66.952 16.888 -63.580 1.00 72.81 186 ALA A O 1
ATOM 1404 N N . GLN A 1 187 ? 65.896 17.702 -65.392 1.00 70.69 187 GLN A N 1
ATOM 1405 C CA . GLN A 1 187 ? 64.932 18.505 -64.643 1.00 70.69 187 GLN A CA 1
ATOM 1406 C C . GLN A 1 187 ? 63.917 17.626 -63.892 1.00 70.69 187 GLN A C 1
ATOM 1408 O O . GLN A 1 187 ? 63.600 17.903 -62.736 1.00 70.69 187 GLN A O 1
ATOM 1413 N N . PHE A 1 188 ? 63.476 16.520 -64.499 1.00 76.50 188 PHE A N 1
ATOM 1414 C CA . PHE A 1 188 ? 62.585 15.544 -63.869 1.00 76.50 188 PHE A CA 1
ATOM 1415 C C . PHE A 1 188 ? 63.241 14.829 -62.679 1.00 76.50 188 PHE A C 1
ATOM 1417 O O . PHE A 1 188 ? 62.617 14.707 -61.630 1.00 76.50 188 PHE A O 1
ATOM 1424 N N . ASN A 1 189 ? 64.508 14.414 -62.787 1.00 78.44 189 ASN A N 1
ATOM 1425 C CA . ASN A 1 189 ? 65.227 13.782 -61.675 1.00 78.44 189 ASN A CA 1
ATOM 1426 C C . ASN A 1 189 ? 65.488 14.762 -60.519 1.00 78.44 189 ASN A C 1
ATOM 1428 O O . ASN A 1 189 ? 65.384 14.371 -59.356 1.00 78.44 189 ASN A O 1
ATOM 1432 N N . ALA A 1 190 ? 65.783 16.033 -60.818 1.00 75.88 190 ALA A N 1
ATOM 1433 C CA . ALA A 1 190 ? 65.902 17.078 -59.801 1.00 75.88 190 ALA A CA 1
ATOM 1434 C C . ALA A 1 190 ? 64.561 17.324 -59.087 1.00 75.88 190 ALA A C 1
ATOM 1436 O O . ALA A 1 190 ? 64.521 17.341 -57.857 1.00 75.88 190 ALA A O 1
ATOM 1437 N N . PHE A 1 191 ? 63.462 17.417 -59.843 1.00 81.06 191 PHE A N 1
ATOM 1438 C CA . PHE A 1 191 ? 62.111 17.516 -59.289 1.00 81.06 191 PHE A CA 1
ATOM 1439 C C . PHE A 1 191 ? 61.745 16.289 -58.445 1.00 81.06 191 PHE A C 1
ATOM 1441 O O . PHE A 1 191 ? 61.234 16.439 -57.341 1.00 81.06 191 PHE A O 1
ATOM 1448 N N . TYR A 1 192 ? 62.040 15.075 -58.920 1.00 79.31 192 TYR A N 1
ATOM 1449 C CA . TYR A 1 192 ? 61.772 13.838 -58.189 1.00 79.31 192 TYR A CA 1
ATOM 1450 C C . TYR A 1 192 ? 62.563 13.777 -56.879 1.00 79.31 192 TYR A C 1
ATOM 1452 O O . TYR A 1 192 ? 62.001 13.431 -55.843 1.00 79.31 192 TYR A O 1
ATOM 1460 N N . LYS A 1 193 ? 63.841 14.183 -56.884 1.00 83.19 193 LYS A N 1
ATOM 1461 C CA . LYS A 1 193 ? 64.643 14.281 -55.661 1.00 83.19 193 LYS A CA 1
ATOM 1462 C C . LYS A 1 193 ? 64.076 15.313 -54.683 1.00 83.19 193 LYS A C 1
ATOM 1464 O O . LYS A 1 193 ? 63.929 14.998 -53.508 1.00 83.19 193 LYS A O 1
ATOM 1469 N N . GLU A 1 194 ? 63.723 16.507 -55.154 1.00 84.12 194 GLU A N 1
ATOM 1470 C CA . GLU A 1 194 ? 63.109 17.540 -54.311 1.00 84.12 194 GLU A CA 1
ATOM 1471 C C . GLU A 1 194 ? 61.754 17.079 -53.748 1.00 84.12 194 GLU A C 1
ATOM 1473 O O . GLU A 1 194 ? 61.451 17.315 -52.578 1.00 84.12 194 GLU A O 1
ATOM 1478 N N . PHE A 1 195 ? 60.950 16.382 -54.552 1.00 83.56 195 PHE A N 1
ATOM 1479 C CA . PHE A 1 195 ? 59.683 15.798 -54.128 1.00 83.56 195 PHE A CA 1
ATOM 1480 C C . PHE A 1 195 ? 59.887 14.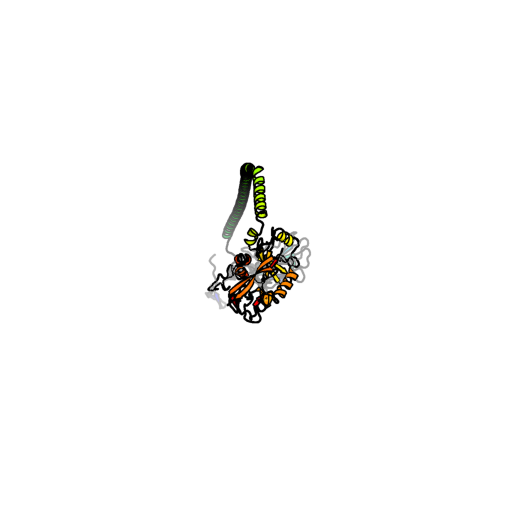730 -53.046 1.00 83.56 195 PHE A C 1
ATOM 1482 O O . PHE A 1 195 ? 59.210 14.773 -52.021 1.00 83.56 195 PHE A O 1
ATOM 1489 N N . VAL A 1 196 ? 60.845 13.814 -53.227 1.00 83.94 196 VAL A N 1
ATOM 1490 C CA . VAL A 1 196 ? 61.185 12.786 -52.230 1.00 83.94 196 VAL A CA 1
ATOM 1491 C C . VAL A 1 196 ? 61.723 13.422 -50.946 1.00 83.94 196 VAL A C 1
ATOM 1493 O O . VAL A 1 196 ? 61.281 13.048 -49.863 1.00 83.94 196 VAL A O 1
ATOM 1496 N N . ASP A 1 197 ? 62.605 14.419 -51.039 1.00 83.31 197 ASP A N 1
ATOM 1497 C CA . ASP A 1 197 ? 63.159 15.113 -49.870 1.00 83.31 197 ASP A CA 1
ATOM 1498 C C . ASP A 1 197 ? 62.057 15.864 -49.091 1.00 83.31 197 ASP A C 1
ATOM 1500 O O . ASP A 1 197 ? 61.982 15.758 -47.865 1.00 83.31 197 ASP A O 1
ATOM 1504 N N . LYS A 1 198 ? 61.137 16.556 -49.785 1.00 80.69 198 LYS A N 1
ATOM 1505 C CA . LYS A 1 198 ? 59.962 17.192 -49.157 1.00 80.69 198 LYS A CA 1
ATOM 1506 C C . LYS A 1 198 ? 58.996 16.171 -48.561 1.00 80.69 198 LYS A C 1
ATOM 1508 O O . LYS A 1 198 ? 58.445 16.416 -47.490 1.00 80.69 198 LYS A O 1
ATOM 1513 N N . SER A 1 199 ? 58.795 15.035 -49.226 1.00 79.44 199 SER A N 1
ATOM 1514 C CA . SER A 1 199 ? 57.942 13.953 -48.730 1.00 79.44 199 SER A CA 1
ATOM 1515 C C . SER A 1 199 ? 58.517 13.328 -47.458 1.00 79.44 199 SER A C 1
ATOM 1517 O O . SER A 1 199 ? 57.781 13.130 -46.494 1.00 79.44 199 SER A O 1
ATOM 1519 N N . ASN A 1 200 ? 59.826 13.071 -47.415 1.00 85.38 200 ASN A N 1
ATOM 1520 C CA . ASN A 1 200 ? 60.506 12.555 -46.227 1.00 85.38 200 ASN A CA 1
ATOM 1521 C C . ASN A 1 200 ? 60.450 13.567 -45.073 1.00 85.38 200 ASN A C 1
ATOM 1523 O O . ASN A 1 200 ? 60.070 13.202 -43.965 1.00 85.38 200 ASN A O 1
ATOM 1527 N N . LEU A 1 201 ? 60.699 14.855 -45.340 1.00 84.25 201 LEU A N 1
ATOM 1528 C CA . LEU A 1 201 ? 60.555 15.913 -44.334 1.00 84.25 201 LEU A CA 1
ATOM 1529 C C . LEU A 1 201 ? 59.114 16.022 -43.807 1.00 84.25 201 LEU A C 1
ATOM 1531 O O . LEU A 1 201 ? 58.899 16.223 -42.610 1.00 84.25 201 LEU A O 1
ATOM 1535 N N . SER A 1 202 ? 58.117 15.873 -44.683 1.00 85.31 202 SER A N 1
ATOM 1536 C CA . SER A 1 202 ? 56.705 15.843 -44.293 1.00 85.31 202 SER A CA 1
ATOM 1537 C C . SER A 1 202 ? 56.384 14.627 -43.426 1.00 85.31 202 SER A C 1
ATOM 1539 O O . SER A 1 202 ? 55.603 14.752 -42.485 1.00 85.31 202 SER A O 1
ATOM 1541 N N . TYR A 1 203 ? 56.975 13.467 -43.716 1.00 83.50 203 TYR A N 1
ATOM 1542 C CA . TYR A 1 203 ? 56.814 12.255 -42.915 1.00 83.50 203 TYR A CA 1
ATOM 1543 C C . TYR A 1 203 ? 57.456 12.401 -41.527 1.00 83.50 203 TYR A C 1
ATOM 1545 O O . TYR A 1 203 ? 56.823 12.083 -40.521 1.00 83.50 203 TYR A O 1
ATOM 1553 N N . ASP A 1 204 ? 58.659 12.971 -41.444 1.00 89.44 204 ASP A N 1
ATOM 1554 C CA . ASP A 1 204 ? 59.338 13.245 -40.172 1.00 89.44 204 ASP A CA 1
ATOM 1555 C C . ASP A 1 204 ? 58.577 14.278 -39.335 1.00 89.44 204 ASP A C 1
ATOM 1557 O O . ASP A 1 204 ? 58.376 14.095 -38.131 1.00 89.44 204 ASP A O 1
ATOM 1561 N N . THR A 1 205 ? 58.075 15.332 -39.982 1.00 88.25 205 THR A N 1
ATOM 1562 C CA . THR A 1 205 ? 57.226 16.340 -39.336 1.00 88.25 205 THR A CA 1
ATOM 1563 C C . THR A 1 205 ? 55.933 15.711 -38.826 1.00 88.25 205 THR A C 1
ATOM 1565 O O . THR A 1 205 ? 55.545 15.957 -37.686 1.00 88.25 205 THR A O 1
ATOM 1568 N N . PHE A 1 206 ? 55.288 14.855 -39.624 1.00 87.69 206 PHE A N 1
ATOM 1569 C CA . PHE A 1 206 ? 54.092 14.129 -39.207 1.00 87.69 206 PHE A CA 1
ATOM 1570 C C . PHE A 1 206 ? 54.368 13.227 -37.998 1.00 87.69 206 PHE A C 1
ATOM 1572 O O . PHE A 1 206 ? 53.624 13.290 -37.023 1.00 87.69 206 PHE A O 1
ATOM 1579 N N . ASN A 1 207 ? 55.458 12.455 -38.004 1.00 91.19 207 ASN A N 1
ATOM 1580 C CA . ASN A 1 207 ? 55.840 11.614 -36.866 1.00 91.19 207 ASN A CA 1
ATOM 1581 C C . ASN A 1 207 ? 56.128 12.443 -35.612 1.00 91.19 207 ASN A C 1
ATOM 1583 O O . ASN A 1 207 ? 55.720 12.067 -34.515 1.00 91.19 207 ASN A O 1
ATOM 1587 N N . MET A 1 208 ? 56.792 13.591 -35.755 1.00 90.94 208 MET A N 1
ATOM 1588 C CA . MET A 1 208 ? 57.048 14.502 -34.643 1.00 90.94 208 MET A CA 1
ATOM 1589 C C . MET A 1 208 ? 55.744 15.087 -34.090 1.00 90.94 208 MET A C 1
ATOM 1591 O O . MET A 1 208 ? 55.550 15.099 -32.874 1.00 90.94 208 MET A O 1
ATOM 1595 N N . MET A 1 209 ? 54.829 15.523 -34.959 1.00 90.31 209 MET A N 1
ATOM 1596 C CA . MET A 1 209 ? 53.514 16.029 -34.560 1.00 90.31 209 MET A CA 1
ATOM 1597 C C . MET A 1 209 ? 52.669 14.939 -33.895 1.00 90.31 209 MET A C 1
ATOM 1599 O O . MET A 1 209 ? 52.067 15.200 -32.859 1.00 90.31 209 MET A O 1
ATOM 1603 N N . ALA A 1 210 ? 52.666 13.718 -34.432 1.00 90.44 210 ALA A N 1
ATOM 1604 C CA . ALA A 1 210 ? 51.948 12.580 -33.868 1.00 90.44 210 ALA A CA 1
ATOM 1605 C C . ALA A 1 210 ? 52.509 12.180 -32.495 1.00 90.44 210 ALA A C 1
ATOM 1607 O O . ALA A 1 210 ? 51.745 12.034 -31.543 1.00 90.44 210 ALA A O 1
ATOM 1608 N N . ASN A 1 211 ? 53.835 12.091 -32.356 1.00 93.12 211 ASN A N 1
ATOM 1609 C CA . ASN A 1 211 ? 54.486 11.809 -31.075 1.00 93.12 211 ASN A CA 1
ATOM 1610 C C . ASN A 1 211 ? 54.240 12.921 -30.051 1.00 93.12 211 ASN A C 1
ATOM 1612 O O . ASN A 1 211 ? 53.983 12.628 -28.887 1.00 93.12 211 ASN A O 1
ATOM 1616 N N . THR A 1 212 ? 54.274 14.187 -30.477 1.00 95.12 212 THR A N 1
ATOM 1617 C CA . THR A 1 212 ? 53.984 15.340 -29.610 1.00 95.12 212 THR A CA 1
ATOM 1618 C C . THR A 1 212 ? 52.524 15.347 -29.172 1.00 95.12 212 THR A C 1
ATOM 1620 O O . THR A 1 212 ? 52.233 15.587 -28.004 1.00 95.12 212 THR A O 1
ATOM 1623 N N . ALA A 1 213 ? 51.592 15.054 -30.080 1.00 92.19 213 ALA A N 1
ATOM 1624 C CA . ALA A 1 213 ? 50.174 14.954 -29.757 1.00 92.19 213 ALA A CA 1
ATOM 1625 C C . ALA A 1 213 ? 49.911 13.800 -28.781 1.00 92.19 213 ALA A C 1
ATOM 1627 O O . ALA A 1 213 ? 49.223 13.993 -27.781 1.00 92.19 213 ALA A O 1
ATOM 1628 N N . TYR A 1 214 ? 50.505 12.629 -29.027 1.00 93.44 214 TYR A N 1
ATOM 1629 C CA . TYR A 1 214 ? 50.395 11.467 -28.149 1.00 93.44 214 TYR A CA 1
ATOM 1630 C C . TYR A 1 214 ? 50.975 11.739 -26.755 1.00 93.44 214 TYR A C 1
ATOM 1632 O O . TYR A 1 214 ? 50.317 11.453 -25.754 1.00 93.44 214 TYR A O 1
ATOM 1640 N N . SER A 1 215 ? 52.170 12.332 -26.664 1.00 94.50 215 SER A N 1
ATOM 1641 C CA . SER A 1 215 ? 52.802 12.644 -25.378 1.00 94.50 215 SER A CA 1
ATOM 1642 C C . SER A 1 215 ? 52.047 13.731 -24.615 1.00 94.50 215 SER A C 1
ATOM 1644 O O . SER A 1 215 ? 51.836 13.586 -23.415 1.00 94.50 215 SER A O 1
ATOM 1646 N N . THR A 1 216 ? 51.563 14.768 -25.307 1.00 95.31 216 THR A N 1
ATOM 1647 C CA . THR A 1 216 ? 50.741 15.835 -24.712 1.00 95.31 216 THR A CA 1
ATOM 1648 C C . THR A 1 216 ? 49.429 15.276 -24.174 1.00 95.31 216 THR A C 1
ATOM 1650 O O . THR A 1 216 ? 49.045 15.576 -23.048 1.00 95.31 216 THR A O 1
ATOM 1653 N N . PHE A 1 217 ? 48.749 14.435 -24.955 1.00 93.88 217 PHE A N 1
ATOM 1654 C CA . PHE A 1 217 ? 47.499 13.809 -24.536 1.00 93.88 217 PHE A CA 1
ATOM 1655 C C . PHE A 1 217 ? 47.706 12.865 -23.347 1.00 93.88 217 PHE A C 1
ATOM 1657 O O . PHE A 1 217 ? 46.937 12.908 -22.390 1.00 93.88 217 PHE A O 1
ATOM 1664 N N . THR A 1 218 ? 48.773 12.063 -23.372 1.00 94.25 218 THR A N 1
ATOM 1665 C CA . THR A 1 218 ? 49.117 11.158 -22.266 1.00 94.25 218 THR A CA 1
ATOM 1666 C C . THR A 1 218 ? 49.438 11.942 -20.992 1.00 94.25 218 THR A C 1
ATOM 1668 O O . THR A 1 218 ? 48.867 11.650 -19.947 1.00 94.25 218 THR A O 1
ATOM 1671 N N . ALA A 1 219 ? 50.254 12.997 -21.084 1.00 95.06 219 ALA A N 1
ATOM 1672 C CA . ALA A 1 219 ? 50.562 13.867 -19.950 1.00 95.06 219 ALA A CA 1
ATOM 1673 C C . ALA A 1 219 ? 49.305 14.546 -19.380 1.00 95.06 219 ALA A C 1
ATOM 1675 O O . ALA A 1 219 ? 49.129 14.593 -18.167 1.00 95.06 219 ALA A O 1
ATOM 1676 N N . ALA A 1 220 ? 48.390 15.008 -20.240 1.00 95.56 220 ALA A N 1
ATOM 1677 C CA . ALA A 1 220 ? 47.123 15.592 -19.803 1.00 95.56 220 ALA A CA 1
ATOM 1678 C C . ALA A 1 220 ? 46.225 14.574 -19.075 1.00 95.56 220 ALA A C 1
ATOM 1680 O O . ALA A 1 220 ? 45.575 14.928 -18.091 1.00 95.56 220 ALA A O 1
ATOM 1681 N N . ILE A 1 221 ? 46.191 13.314 -19.527 1.00 95.81 221 ILE A N 1
ATOM 1682 C CA . ILE A 1 221 ? 45.480 12.230 -18.831 1.00 95.81 221 ILE A CA 1
ATOM 1683 C C . ILE A 1 221 ? 46.123 11.935 -17.475 1.00 95.81 221 ILE A C 1
ATOM 1685 O O . ILE A 1 221 ? 45.401 11.767 -16.488 1.00 95.81 221 ILE A O 1
ATOM 1689 N N . ASP A 1 222 ? 47.452 11.875 -17.412 1.00 95.56 222 ASP A N 1
ATOM 1690 C CA . ASP A 1 222 ? 48.183 11.617 -16.171 1.00 95.56 222 ASP A CA 1
ATOM 1691 C C . ASP A 1 222 ? 47.940 12.733 -15.147 1.00 95.56 222 ASP A C 1
ATOM 1693 O O . ASP A 1 222 ? 47.599 12.452 -13.994 1.00 95.56 222 ASP A O 1
ATOM 1697 N N . ASP A 1 223 ? 48.014 13.996 -15.576 1.00 96.19 223 ASP A N 1
ATOM 1698 C CA . ASP A 1 223 ? 47.714 15.160 -14.741 1.00 96.19 223 ASP A CA 1
ATOM 1699 C C . ASP A 1 223 ? 46.254 15.163 -14.279 1.00 96.19 223 ASP A C 1
ATOM 1701 O O . ASP A 1 223 ? 45.984 15.344 -13.090 1.00 96.19 223 ASP A O 1
ATOM 1705 N N . TYR A 1 224 ? 45.306 14.889 -15.181 1.00 95.38 224 TYR A N 1
ATOM 1706 C CA . TYR A 1 224 ? 43.888 14.784 -14.832 1.00 95.38 224 TYR A CA 1
ATOM 1707 C C . TYR A 1 224 ? 43.630 13.670 -13.810 1.00 95.38 224 TYR A C 1
ATOM 1709 O O . TYR A 1 224 ? 42.894 13.863 -12.843 1.00 95.38 224 TYR A O 1
ATOM 1717 N N . THR A 1 225 ? 44.265 12.511 -13.983 1.00 95.44 225 THR A N 1
ATOM 1718 C CA . THR A 1 225 ? 44.137 11.369 -13.069 1.00 95.44 225 THR A CA 1
ATOM 1719 C C . THR A 1 225 ? 44.737 11.688 -11.700 1.00 95.44 225 THR A C 1
ATOM 1721 O O . THR A 1 225 ? 44.158 11.340 -10.667 1.00 95.44 225 THR A O 1
ATOM 1724 N N . LYS A 1 226 ? 45.882 12.377 -11.675 1.00 95.12 226 LYS A N 1
ATOM 1725 C CA . LYS A 1 226 ? 46.542 12.830 -10.448 1.00 95.12 226 LYS A CA 1
ATOM 1726 C C . LYS A 1 226 ? 45.688 13.849 -9.696 1.00 95.12 226 LYS A C 1
ATOM 1728 O O . LYS A 1 226 ? 45.517 13.717 -8.486 1.00 95.12 226 LYS A O 1
ATOM 1733 N N . ASP A 1 227 ? 45.122 14.818 -10.405 1.00 96.12 227 ASP A N 1
ATOM 1734 C CA . ASP A 1 227 ? 44.233 15.828 -9.838 1.00 96.12 227 ASP A CA 1
ATOM 1735 C C . ASP A 1 227 ? 42.916 15.219 -9.323 1.00 96.12 227 ASP A C 1
ATOM 1737 O O . ASP A 1 227 ? 42.496 15.514 -8.204 1.00 96.12 227 ASP A O 1
ATOM 1741 N N . LEU A 1 228 ? 42.294 14.301 -10.073 1.00 94.94 228 LEU A N 1
ATOM 1742 C CA . LEU A 1 228 ? 41.126 13.551 -9.599 1.00 94.94 228 LEU A CA 1
ATOM 1743 C C . LEU A 1 228 ? 41.425 12.776 -8.314 1.00 94.94 228 LEU A C 1
ATOM 1745 O O . LEU A 1 228 ? 40.614 12.799 -7.388 1.00 94.94 228 LEU A O 1
ATOM 1749 N N . ARG A 1 229 ? 42.581 12.101 -8.242 1.00 94.38 229 ARG A N 1
ATOM 1750 C CA . ARG A 1 229 ? 42.997 11.374 -7.037 1.00 94.38 229 ARG A CA 1
ATOM 1751 C C . ARG A 1 229 ? 43.180 12.324 -5.857 1.00 94.38 229 ARG A C 1
ATOM 1753 O O . ARG A 1 229 ? 42.634 12.054 -4.794 1.00 94.38 229 ARG A O 1
ATOM 1760 N N . ALA A 1 230 ? 43.867 13.448 -6.058 1.00 94.50 230 ALA A N 1
ATOM 1761 C CA . ALA A 1 230 ? 44.075 14.451 -5.017 1.00 94.50 230 ALA A CA 1
ATOM 1762 C C . ALA A 1 230 ? 42.747 15.040 -4.508 1.00 94.50 230 ALA A C 1
ATOM 1764 O O . ALA A 1 230 ? 42.537 15.135 -3.300 1.00 94.50 230 ALA A O 1
ATOM 1765 N N . ARG A 1 231 ? 41.812 15.373 -5.411 1.00 93.94 231 ARG A N 1
ATOM 1766 C CA . ARG A 1 231 ? 40.461 15.836 -5.046 1.00 93.94 231 ARG A CA 1
ATOM 1767 C C . ARG A 1 231 ? 39.663 14.763 -4.305 1.00 93.94 231 ARG A C 1
ATOM 1769 O O . ARG A 1 231 ? 38.983 15.081 -3.333 1.00 93.94 231 ARG A O 1
ATOM 1776 N N . GLY A 1 232 ? 39.759 13.506 -4.738 1.00 94.50 232 GLY A N 1
ATOM 1777 C CA . GLY A 1 232 ? 39.119 12.371 -4.075 1.00 94.50 232 GLY A CA 1
ATOM 1778 C C . GLY A 1 232 ? 39.650 12.145 -2.657 1.00 94.50 232 GLY A C 1
ATOM 1779 O O . GLY A 1 232 ? 38.862 12.024 -1.724 1.00 94.50 232 GLY A O 1
ATOM 1780 N N . GLU A 1 233 ? 40.972 12.155 -2.476 1.00 94.56 233 GLU A N 1
ATOM 1781 C CA . GLU A 1 233 ? 41.627 12.035 -1.166 1.00 94.56 233 GLU A CA 1
ATOM 1782 C C . GLU A 1 233 ? 41.283 13.211 -0.242 1.00 94.56 233 GLU A C 1
ATOM 1784 O O . GLU A 1 233 ? 40.972 12.997 0.932 1.00 94.56 233 GLU A O 1
ATOM 1789 N N . ALA A 1 234 ? 41.273 14.441 -0.766 1.00 94.44 234 ALA A N 1
ATOM 1790 C CA . ALA A 1 234 ? 40.877 15.630 -0.015 1.00 94.44 234 ALA A CA 1
ATOM 1791 C C . ALA A 1 234 ? 39.408 15.558 0.429 1.00 94.44 234 ALA A C 1
ATOM 1793 O O . ALA A 1 234 ? 39.122 15.748 1.609 1.00 94.44 234 ALA A O 1
ATOM 1794 N N . SER A 1 235 ? 38.490 15.208 -0.480 1.00 94.75 235 SER A N 1
ATOM 1795 C CA . SER A 1 235 ? 37.063 15.069 -0.169 1.00 94.75 235 SER A CA 1
ATOM 1796 C C . SER A 1 235 ? 36.801 13.937 0.826 1.00 94.75 235 SER A C 1
ATOM 1798 O O . SER A 1 235 ? 36.034 14.115 1.768 1.00 94.75 235 SER A O 1
ATOM 1800 N N . PHE A 1 236 ? 37.474 12.791 0.680 1.00 93.62 236 PHE A N 1
ATOM 1801 C CA . PHE A 1 236 ? 37.370 11.694 1.644 1.00 93.62 236 PHE A CA 1
ATOM 1802 C C . PHE A 1 236 ? 37.884 12.106 3.028 1.00 93.62 236 PHE A C 1
ATOM 1804 O O . PHE A 1 236 ? 37.248 11.805 4.038 1.00 93.62 236 PHE A O 1
ATOM 1811 N N . THR A 1 237 ? 39.007 12.825 3.080 1.00 94.88 237 THR A N 1
ATOM 1812 C CA . THR A 1 237 ? 39.571 13.350 4.330 1.00 94.88 237 THR A CA 1
ATOM 1813 C C . THR A 1 237 ? 38.611 14.337 4.988 1.00 94.88 237 THR A C 1
ATOM 1815 O O . THR A 1 237 ? 38.322 14.197 6.172 1.00 94.88 237 THR A O 1
ATOM 1818 N N . GLU A 1 238 ? 38.061 15.281 4.224 1.00 95.38 238 GLU A N 1
ATOM 1819 C CA . GLU A 1 238 ? 37.078 16.253 4.705 1.00 95.38 238 GLU A CA 1
ATOM 1820 C C . GLU A 1 238 ? 35.816 15.568 5.239 1.00 95.38 238 GLU A C 1
ATOM 1822 O O . GLU A 1 238 ? 35.385 15.852 6.353 1.00 95.38 238 GLU A O 1
ATOM 1827 N N . VAL A 1 239 ? 35.243 14.621 4.489 1.00 93.81 239 VAL A N 1
ATOM 1828 C CA . VAL A 1 239 ? 34.072 13.846 4.921 1.00 93.81 239 VAL A CA 1
ATOM 1829 C C . VAL A 1 239 ? 34.370 13.091 6.213 1.00 93.81 239 VAL A C 1
ATOM 1831 O O . VAL A 1 239 ? 33.550 13.106 7.127 1.00 93.81 239 VAL A O 1
ATOM 1834 N N . ASN A 1 240 ? 35.544 12.468 6.322 1.00 93.44 240 ASN A N 1
ATOM 1835 C CA . ASN A 1 240 ? 35.948 11.733 7.515 1.00 93.44 240 ASN A CA 1
ATOM 1836 C C . ASN A 1 240 ? 36.136 12.653 8.731 1.00 93.44 240 ASN A C 1
ATOM 1838 O O . ASN A 1 240 ? 35.673 12.321 9.819 1.00 93.44 240 ASN A O 1
ATOM 1842 N N . GLU A 1 241 ? 36.769 13.815 8.564 1.00 94.44 241 GLU A N 1
ATOM 1843 C CA . GLU A 1 241 ? 36.903 14.802 9.641 1.00 94.44 241 GLU A CA 1
ATOM 1844 C C . GLU A 1 241 ? 35.545 15.395 10.035 1.00 94.44 241 GLU A C 1
ATOM 1846 O O . GLU A 1 241 ? 35.246 15.480 11.223 1.00 94.44 241 GLU A O 1
ATOM 1851 N N . ASN A 1 242 ? 34.664 15.683 9.074 1.00 93.94 242 ASN A N 1
ATOM 1852 C CA . ASN A 1 242 ? 33.292 16.116 9.345 1.00 93.94 242 ASN A CA 1
ATOM 1853 C C . ASN A 1 242 ? 32.484 15.040 10.083 1.00 93.94 242 ASN A C 1
ATOM 1855 O O . ASN A 1 242 ? 31.728 15.366 10.993 1.00 93.94 242 ASN A O 1
ATOM 1859 N N . LEU A 1 243 ? 32.647 13.759 9.737 1.00 93.31 243 LEU A N 1
ATOM 1860 C CA . LEU A 1 243 ? 32.023 12.632 10.440 1.00 93.31 243 LEU A CA 1
ATOM 1861 C C . LEU A 1 243 ? 32.562 12.480 11.862 1.00 93.31 243 LEU A C 1
ATOM 1863 O O . LEU A 1 243 ? 31.772 12.301 12.787 1.00 93.31 243 LEU A O 1
ATOM 1867 N N . LYS A 1 244 ? 33.881 12.583 12.060 1.00 93.56 244 LYS A N 1
ATOM 1868 C CA . LYS A 1 244 ? 34.498 12.572 13.395 1.00 93.56 244 LYS A CA 1
ATOM 1869 C C . LYS A 1 244 ? 34.026 13.751 14.231 1.00 93.56 244 LYS A C 1
ATOM 1871 O O . LYS A 1 244 ? 33.715 13.574 15.405 1.00 93.56 244 LYS A O 1
ATOM 1876 N N . GLU A 1 245 ? 33.946 14.936 13.638 1.00 93.25 245 GLU A N 1
ATOM 1877 C CA . GLU A 1 245 ? 33.483 16.141 14.312 1.00 93.25 245 GLU A CA 1
ATOM 1878 C C . GLU A 1 245 ? 31.991 16.056 14.630 1.00 93.25 245 GLU A C 1
ATOM 1880 O O . GLU A 1 245 ? 31.592 16.346 15.755 1.00 93.25 245 GLU A O 1
ATOM 1885 N N . PHE A 1 246 ? 31.166 15.566 13.703 1.00 91.62 246 PHE A N 1
ATOM 1886 C CA . PHE A 1 246 ? 29.763 15.248 13.957 1.00 91.62 246 PHE A CA 1
ATOM 1887 C C . PHE A 1 246 ? 29.627 14.228 15.086 1.00 91.62 246 PHE A C 1
ATOM 1889 O O . PHE A 1 246 ? 28.821 14.430 15.986 1.00 91.62 246 PHE A O 1
ATOM 1896 N N . GLN A 1 247 ? 30.423 13.158 15.090 1.00 91.81 247 GLN A N 1
ATOM 1897 C CA . GLN A 1 247 ? 30.409 12.160 16.156 1.00 91.81 247 GLN A CA 1
ATOM 1898 C C . GLN A 1 247 ? 30.821 12.780 17.493 1.00 91.81 247 GLN A C 1
ATOM 1900 O O . GLN A 1 247 ? 30.152 12.553 18.493 1.00 91.81 247 GLN A O 1
ATOM 1905 N N . ARG A 1 248 ? 31.882 13.592 17.523 1.00 92.69 248 ARG A N 1
ATOM 1906 C CA . ARG A 1 248 ? 32.391 14.256 18.729 1.00 92.69 248 ARG A CA 1
ATOM 1907 C C . ARG A 1 248 ? 31.387 15.259 19.289 1.00 92.69 248 ARG A C 1
ATOM 1909 O O . ARG A 1 248 ? 31.111 15.250 20.487 1.00 92.69 248 ARG A O 1
ATOM 1916 N N . THR A 1 249 ? 30.823 16.103 18.430 1.00 91.75 249 THR A N 1
ATOM 1917 C CA . THR A 1 249 ? 29.814 17.104 18.800 1.00 91.75 249 THR A CA 1
ATOM 1918 C C . 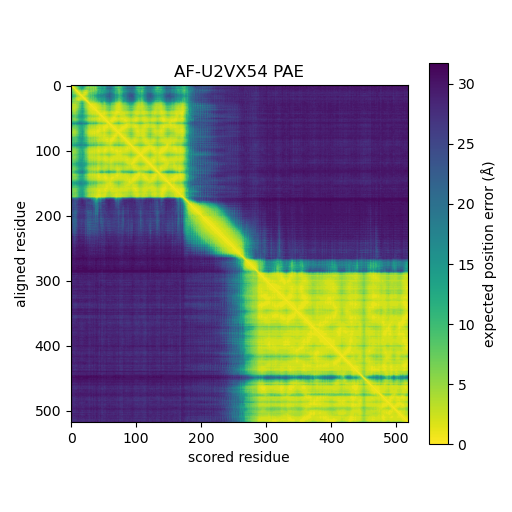THR A 1 249 ? 28.500 16.445 19.190 1.00 91.75 249 THR A C 1
ATOM 1920 O O . THR A 1 249 ? 27.956 16.791 20.231 1.00 91.75 249 THR A O 1
ATOM 1923 N N . SER A 1 250 ? 28.037 15.436 18.448 1.00 88.75 250 SER A N 1
ATOM 1924 C CA . SER A 1 250 ? 26.845 14.654 18.793 1.00 88.75 250 SER A CA 1
ATOM 1925 C C . SER A 1 250 ? 27.036 13.881 20.086 1.00 88.75 250 SER A C 1
ATOM 1927 O O . SER A 1 250 ? 26.131 13.867 20.903 1.00 88.75 250 SER A O 1
ATOM 1929 N N . GLN A 1 251 ? 28.205 13.284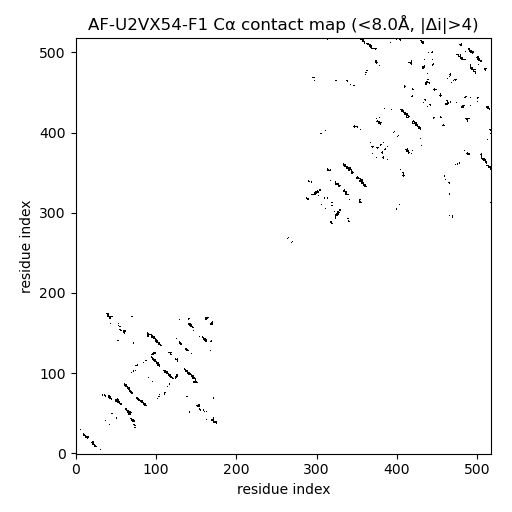 20.327 1.00 90.44 251 GLN A N 1
ATOM 1930 C CA . GLN A 1 251 ? 28.511 12.600 21.583 1.00 90.44 251 GLN A CA 1
ATOM 1931 C C . GLN A 1 251 ? 28.594 13.591 22.745 1.00 90.44 251 GLN A C 1
ATOM 1933 O O . GLN A 1 251 ? 28.082 13.308 23.819 1.00 90.44 251 GLN A O 1
ATOM 1938 N N . SER A 1 252 ? 29.198 14.764 22.552 1.00 89.56 252 SER A N 1
ATOM 1939 C CA . SER A 1 252 ? 29.249 15.809 23.577 1.00 89.56 252 SER A CA 1
ATOM 1940 C C . SER A 1 252 ? 27.861 16.377 23.880 1.00 89.56 252 SER A C 1
ATOM 1942 O O . SER A 1 252 ? 27.505 16.495 25.050 1.00 89.56 252 SER A O 1
ATOM 1944 N N . ALA A 1 253 ? 27.061 16.663 22.851 1.00 87.38 253 ALA A N 1
ATOM 1945 C CA . ALA A 1 253 ? 25.686 17.134 22.975 1.00 87.38 253 ALA A CA 1
ATOM 1946 C C . ALA A 1 253 ? 24.782 16.061 23.589 1.00 87.38 253 ALA A C 1
ATOM 1948 O O . ALA A 1 253 ? 24.000 16.370 24.481 1.00 87.38 253 ALA A O 1
ATOM 1949 N N . PHE A 1 254 ? 24.935 14.800 23.178 1.00 85.00 254 PHE A N 1
ATOM 1950 C CA . PHE A 1 254 ? 24.247 13.657 23.767 1.00 85.00 254 PHE A CA 1
ATOM 1951 C C . PHE A 1 254 ? 24.648 13.473 25.224 1.00 85.00 254 PHE A C 1
ATOM 1953 O O . PHE A 1 254 ? 23.769 13.309 26.047 1.00 85.00 254 PHE A O 1
ATOM 1960 N N . ASN A 1 255 ? 25.931 13.551 25.579 1.00 86.81 255 ASN A N 1
ATOM 1961 C CA . ASN A 1 255 ? 26.379 13.425 26.966 1.00 86.81 255 ASN A CA 1
ATOM 1962 C C . ASN A 1 255 ? 25.893 14.594 27.831 1.00 86.81 255 ASN A C 1
ATOM 1964 O O . ASN A 1 255 ? 25.522 14.379 28.978 1.00 86.81 255 ASN A O 1
ATOM 1968 N N . ALA A 1 256 ? 25.862 15.819 27.297 1.00 85.88 256 ALA A N 1
ATOM 1969 C CA . ALA A 1 256 ? 25.318 16.985 27.992 1.00 85.88 256 ALA A CA 1
ATOM 1970 C C . ALA A 1 256 ? 23.795 16.877 28.177 1.00 85.88 256 ALA A C 1
ATOM 1972 O O . ALA A 1 256 ? 23.288 17.104 29.275 1.00 85.88 256 ALA A O 1
ATOM 1973 N N . TRP A 1 257 ? 23.073 16.469 27.127 1.00 86.25 257 TRP A N 1
ATOM 1974 C CA . TRP A 1 257 ? 21.648 16.145 27.188 1.00 86.25 257 TRP A CA 1
ATOM 1975 C C . TRP A 1 257 ? 21.387 15.008 28.177 1.00 86.25 257 TRP A C 1
ATOM 1977 O O . TRP A 1 257 ? 20.532 15.142 29.042 1.00 86.25 257 TRP A O 1
ATOM 1987 N N . PHE A 1 258 ? 22.164 13.929 28.109 1.00 79.75 258 PHE A N 1
ATOM 1988 C CA . PHE A 1 258 ? 22.052 12.756 28.965 1.00 79.75 258 PHE A CA 1
ATOM 1989 C C . PHE A 1 258 ? 22.355 13.106 30.417 1.00 79.75 258 PHE A C 1
ATOM 1991 O O . PHE A 1 258 ? 21.613 12.673 31.279 1.00 79.75 258 PHE A O 1
ATOM 1998 N N . ALA A 1 259 ? 23.349 13.946 30.711 1.00 80.19 259 ALA A N 1
ATOM 1999 C CA . ALA A 1 259 ? 23.611 14.433 32.065 1.00 80.19 259 ALA A CA 1
ATOM 2000 C C . ALA A 1 259 ? 22.458 15.307 32.600 1.00 80.19 259 ALA A C 1
ATOM 2002 O O . ALA A 1 259 ? 22.065 15.172 33.759 1.00 80.19 259 ALA A O 1
ATOM 2003 N N . GLY A 1 260 ? 21.869 16.161 31.754 1.00 72.81 260 GLY A N 1
ATOM 2004 C CA . GLY A 1 260 ? 20.681 16.946 32.106 1.00 72.81 260 GLY A CA 1
ATOM 2005 C C . GLY A 1 260 ? 19.439 16.078 32.334 1.00 72.81 260 GLY A C 1
ATOM 2006 O O . GLY A 1 260 ? 18.680 16.300 33.274 1.00 72.81 260 GLY A O 1
ATOM 2007 N N . VAL A 1 261 ? 19.263 15.041 31.514 1.00 65.94 261 VAL A N 1
ATOM 2008 C CA . VAL A 1 261 ? 18.181 14.058 31.626 1.00 65.94 261 VAL A CA 1
ATOM 2009 C C . VAL A 1 261 ? 18.425 13.069 32.768 1.00 65.94 261 VAL A C 1
ATOM 2011 O O . VAL A 1 261 ? 17.465 12.651 33.398 1.00 65.94 261 VAL A O 1
ATOM 2014 N N . GLN A 1 262 ? 19.670 12.745 33.123 1.00 65.19 262 GLN A N 1
ATOM 2015 C CA . GLN A 1 262 ? 20.009 11.925 34.292 1.00 65.19 262 GLN A CA 1
ATOM 2016 C C . GLN A 1 262 ? 19.549 12.592 35.590 1.00 65.19 262 GLN A C 1
ATOM 2018 O O . GLN A 1 262 ? 19.096 11.891 36.486 1.00 65.19 262 GLN A O 1
ATOM 2023 N N . GLY A 1 263 ? 19.600 13.927 35.678 1.00 61.50 263 GLY A N 1
ATOM 2024 C CA . GLY A 1 263 ? 19.015 14.670 36.800 1.00 61.50 263 GLY A CA 1
ATOM 2025 C C . GLY A 1 263 ? 17.480 14.665 36.817 1.00 61.50 263 GLY A C 1
ATOM 2026 O O . GLY A 1 263 ? 16.884 14.777 37.881 1.00 61.50 263 GLY A O 1
ATOM 2027 N N . LEU A 1 264 ? 16.836 14.502 35.654 1.00 57.66 264 LEU A N 1
ATOM 2028 C CA . LEU A 1 264 ? 15.374 14.403 35.507 1.00 57.66 264 LEU A CA 1
ATOM 2029 C C . LEU A 1 264 ? 14.845 12.963 35.638 1.00 57.66 264 LEU A C 1
ATOM 2031 O O . LEU A 1 264 ? 13.669 12.768 35.917 1.00 57.66 264 LEU A O 1
ATOM 2035 N N . LEU A 1 265 ? 15.693 11.961 35.411 1.00 55.00 265 LEU A N 1
ATOM 2036 C CA . LEU A 1 265 ? 15.387 10.528 35.487 1.00 55.00 265 LEU A CA 1
ATOM 2037 C C . LEU A 1 265 ? 16.034 9.854 36.702 1.00 55.00 265 LEU A C 1
ATOM 2039 O O . LEU A 1 265 ? 16.043 8.622 36.784 1.00 55.00 265 LEU A O 1
ATOM 2043 N N . ASP A 1 266 ? 16.563 10.632 37.650 1.00 60.16 266 ASP A N 1
ATOM 2044 C CA . ASP A 1 266 ? 16.911 10.090 38.957 1.00 60.16 266 ASP A CA 1
ATOM 2045 C C . ASP A 1 266 ? 15.647 9.499 39.607 1.00 60.16 266 ASP A C 1
ATOM 2047 O O . ASP A 1 266 ? 14.520 9.888 39.287 1.00 60.16 266 ASP A O 1
ATOM 2051 N N . ARG A 1 267 ? 15.850 8.501 40.471 1.00 55.97 267 ARG A N 1
ATOM 2052 C CA . ARG A 1 267 ? 14.909 7.449 40.917 1.00 55.97 267 ARG A CA 1
ATOM 2053 C C . ARG A 1 267 ? 13.489 7.894 41.296 1.00 55.97 267 ARG A C 1
ATOM 2055 O O . ARG A 1 267 ? 12.594 7.054 41.342 1.00 55.97 267 ARG A O 1
ATOM 2062 N N . ASP A 1 268 ? 13.285 9.176 41.552 1.00 65.12 268 ASP A N 1
ATOM 2063 C CA . ASP A 1 268 ? 12.015 9.773 41.936 1.00 65.12 268 ASP A CA 1
ATOM 2064 C C . ASP A 1 268 ? 11.005 9.810 40.771 1.00 65.12 268 ASP A C 1
ATOM 2066 O O . ASP A 1 268 ? 9.874 9.366 40.926 1.00 65.12 268 ASP A O 1
ATOM 2070 N N . VAL A 1 269 ? 11.390 10.224 39.556 1.00 61.97 269 VAL A N 1
ATOM 2071 C CA . VAL A 1 269 ? 10.408 10.493 38.476 1.00 61.97 269 VAL A CA 1
ATOM 2072 C C . VAL A 1 269 ? 9.822 9.220 37.858 1.00 61.97 269 VAL A C 1
ATOM 2074 O O . VAL A 1 269 ? 8.617 9.142 37.622 1.00 61.97 269 VAL A O 1
ATOM 2077 N N . ALA A 1 270 ? 10.638 8.186 37.631 1.00 61.88 270 ALA A N 1
ATOM 2078 C CA . ALA A 1 270 ? 10.138 6.894 37.149 1.00 61.88 270 ALA A CA 1
ATOM 2079 C C . ALA A 1 270 ? 9.275 6.181 38.209 1.00 61.88 270 ALA A C 1
ATOM 2081 O O . ALA A 1 270 ? 8.280 5.541 37.864 1.00 61.88 270 ALA A O 1
ATOM 2082 N N . GLY A 1 271 ? 9.622 6.332 39.495 1.00 70.62 271 GLY A N 1
ATOM 2083 C CA . GLY A 1 271 ? 8.806 5.864 40.615 1.00 70.62 271 GLY A CA 1
ATOM 2084 C C . GLY A 1 271 ? 7.468 6.601 40.698 1.00 70.62 271 GLY A C 1
ATOM 2085 O O . GLY A 1 271 ? 6.425 5.959 40.793 1.00 70.62 271 GLY A O 1
ATOM 2086 N N . HIS A 1 272 ? 7.478 7.929 40.565 1.00 76.56 272 HIS A N 1
ATOM 2087 C CA . HIS A 1 272 ? 6.268 8.756 40.543 1.00 76.56 272 HIS A CA 1
ATOM 2088 C C . HIS A 1 272 ? 5.353 8.421 39.374 1.00 76.56 272 HIS A C 1
ATOM 2090 O O . HIS A 1 272 ? 4.158 8.269 39.582 1.00 76.56 272 HIS A O 1
ATOM 2096 N N . LEU A 1 273 ? 5.886 8.214 38.168 1.00 80.12 273 LEU A N 1
ATOM 2097 C CA . LEU A 1 273 ? 5.067 7.816 37.018 1.00 80.12 273 LEU A CA 1
ATOM 2098 C C . LEU A 1 273 ? 4.413 6.442 37.214 1.00 80.12 273 LEU A C 1
ATOM 2100 O O . LEU A 1 273 ? 3.256 6.255 36.842 1.00 80.12 273 LEU A O 1
ATOM 2104 N N . ILE A 1 274 ? 5.118 5.484 37.819 1.00 83.75 274 ILE A N 1
ATOM 2105 C CA . ILE A 1 274 ? 4.530 4.184 38.171 1.00 83.75 274 ILE A CA 1
ATOM 2106 C C . ILE A 1 274 ? 3.447 4.354 39.240 1.00 83.75 274 ILE A C 1
ATOM 2108 O O . ILE A 1 274 ? 2.390 3.734 39.130 1.00 83.75 274 ILE A O 1
ATOM 2112 N N . ASN A 1 275 ? 3.674 5.210 40.236 1.00 82.56 275 ASN A N 1
ATOM 2113 C CA . ASN A 1 275 ? 2.690 5.498 41.276 1.00 82.56 275 ASN A CA 1
ATOM 2114 C C . ASN A 1 275 ? 1.447 6.196 40.710 1.00 82.56 275 ASN A C 1
ATOM 2116 O O . ASN A 1 275 ? 0.344 5.796 41.055 1.00 82.56 275 ASN A O 1
ATOM 2120 N N . GLU A 1 276 ? 1.599 7.156 39.797 1.00 84.62 276 GLU A N 1
ATOM 2121 C CA . GLU A 1 276 ? 0.499 7.822 39.082 1.00 84.62 276 GLU A CA 1
ATOM 2122 C C . GLU A 1 276 ? -0.288 6.832 38.209 1.00 84.62 276 GLU A C 1
ATOM 2124 O O . GLU A 1 276 ? -1.516 6.808 38.238 1.00 84.62 276 GLU A O 1
ATOM 2129 N N . ILE A 1 277 ? 0.393 5.947 37.471 1.00 85.69 277 ILE A N 1
ATOM 2130 C CA . ILE A 1 277 ? -0.269 4.905 36.669 1.00 85.69 277 ILE A CA 1
ATOM 2131 C C . ILE A 1 277 ? -1.029 3.922 37.563 1.00 85.69 277 ILE A C 1
ATOM 2133 O O . ILE A 1 277 ? -2.145 3.526 37.225 1.00 85.69 277 ILE A O 1
ATOM 2137 N N . ASN A 1 278 ? -0.440 3.510 38.684 1.00 84.75 278 ASN A N 1
ATOM 2138 C CA . ASN A 1 278 ? -1.106 2.627 39.636 1.00 84.75 278 ASN A CA 1
ATOM 2139 C C . ASN A 1 278 ? -2.279 3.339 40.312 1.00 84.75 278 ASN A C 1
ATOM 2141 O O . ASN A 1 278 ? -3.351 2.757 40.387 1.00 84.75 278 ASN A O 1
ATOM 2145 N N . ALA A 1 279 ? -2.134 4.614 40.676 1.00 82.94 279 ALA A N 1
ATOM 2146 C CA . ALA A 1 279 ? -3.221 5.425 41.207 1.00 82.94 279 ALA A CA 1
ATOM 2147 C C . ALA A 1 279 ? -4.366 5.558 40.196 1.00 82.94 279 ALA A C 1
ATOM 2149 O O . ALA A 1 279 ? -5.518 5.379 40.563 1.00 82.94 279 ALA A O 1
ATOM 2150 N N . LEU A 1 280 ? -4.083 5.789 38.911 1.00 82.06 280 LEU A N 1
ATOM 2151 C CA . LEU A 1 280 ? -5.110 5.825 37.866 1.00 82.06 280 LEU A CA 1
ATOM 2152 C C . LEU A 1 280 ? -5.786 4.463 37.662 1.00 82.06 280 LEU A C 1
ATOM 2154 O O . LEU A 1 280 ? -7.0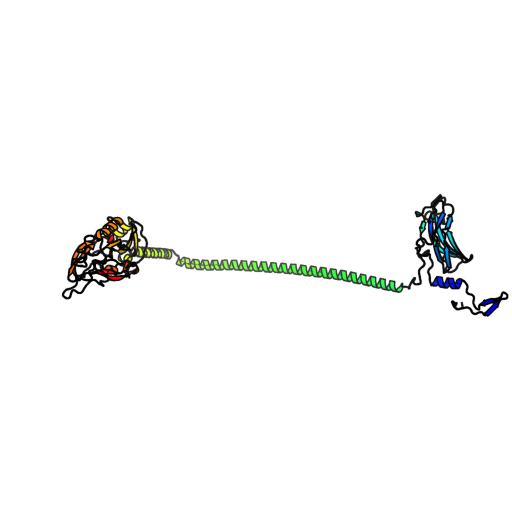02 4.410 37.483 1.00 82.06 280 LEU A O 1
ATOM 2158 N N . LYS A 1 281 ? -5.029 3.360 37.710 1.00 78.56 281 LYS A N 1
ATOM 2159 C CA . LYS A 1 281 ? -5.591 2.002 37.655 1.00 78.56 281 LYS A CA 1
ATOM 2160 C C . LYS A 1 281 ? -6.474 1.708 38.862 1.00 78.56 281 LYS A C 1
ATOM 2162 O O . LYS A 1 281 ? -7.567 1.190 38.669 1.00 78.56 281 LYS A O 1
ATOM 2167 N N . ASP A 1 282 ? -6.040 2.082 40.059 1.00 73.25 282 ASP A N 1
ATOM 2168 C CA . ASP A 1 282 ? -6.804 1.927 41.295 1.00 73.25 282 ASP A CA 1
ATOM 2169 C C . ASP A 1 282 ? -8.047 2.820 41.285 1.00 73.25 282 ASP A C 1
ATOM 2171 O O . ASP A 1 282 ? -9.118 2.391 41.695 1.00 73.25 282 ASP A O 1
ATOM 2175 N N . ILE A 1 283 ? -7.952 4.041 40.759 1.00 71.19 283 ILE A N 1
ATOM 2176 C CA . ILE A 1 283 ? -9.091 4.942 40.566 1.00 71.19 283 ILE A CA 1
ATOM 2177 C C . ILE A 1 283 ? -10.110 4.310 39.604 1.00 71.19 283 ILE A C 1
ATOM 2179 O O . ILE A 1 283 ? -11.294 4.260 39.921 1.00 71.19 283 ILE A O 1
ATOM 2183 N N . ILE A 1 284 ? -9.671 3.767 38.465 1.00 68.00 284 ILE A N 1
ATOM 2184 C CA . ILE A 1 284 ? -10.555 3.080 37.508 1.00 68.00 284 ILE A CA 1
ATOM 2185 C C . ILE A 1 284 ? -11.143 1.793 38.107 1.00 68.00 284 ILE A C 1
ATOM 2187 O O . ILE A 1 284 ? -12.320 1.520 37.896 1.00 68.00 284 ILE A O 1
ATOM 2191 N N . ALA A 1 285 ? -10.363 1.026 38.872 1.00 64.38 285 ALA A N 1
ATOM 2192 C CA . ALA A 1 285 ? -10.824 -0.192 39.539 1.00 64.38 285 ALA A CA 1
ATOM 2193 C C . ALA A 1 285 ? -11.811 0.094 40.687 1.00 64.38 285 ALA A C 1
ATOM 2195 O O . ALA A 1 285 ? -12.689 -0.719 40.956 1.00 64.38 285 ALA A O 1
ATOM 2196 N N . ASN A 1 286 ? -11.697 1.257 41.338 1.00 63.91 286 ASN A N 1
ATOM 2197 C CA . ASN A 1 286 ? -12.593 1.687 42.414 1.00 63.91 286 ASN A CA 1
ATOM 2198 C C . ASN A 1 286 ? -13.828 2.455 41.912 1.00 63.91 286 ASN A C 1
ATOM 2200 O O . ASN A 1 286 ? -14.807 2.574 42.649 1.00 63.91 286 ASN A O 1
ATOM 2204 N N . TYR A 1 287 ? -13.843 2.923 40.659 1.00 66.94 287 TYR A N 1
ATOM 2205 C CA . TYR A 1 287 ? -15.057 3.371 39.967 1.00 66.94 287 TYR A CA 1
ATOM 2206 C C . TYR A 1 287 ? -15.856 2.172 39.425 1.00 66.94 287 TYR A C 1
ATOM 2208 O O . TYR A 1 287 ? -16.176 2.094 38.241 1.00 66.94 287 TYR A O 1
ATOM 2216 N N . GLY A 1 288 ? -16.166 1.224 40.308 1.00 70.75 288 GLY A N 1
ATOM 2217 C CA . GLY A 1 288 ? -17.083 0.117 40.048 1.00 70.75 288 GLY A CA 1
ATOM 2218 C C . GLY A 1 288 ? -18.508 0.428 40.511 1.00 70.75 288 GLY A C 1
ATOM 2219 O O . GLY A 1 288 ? -18.791 1.473 41.105 1.00 70.75 288 GLY A O 1
ATOM 2220 N N . GLY A 1 289 ? -19.424 -0.503 40.260 1.00 83.81 289 GLY A N 1
ATOM 2221 C CA . GLY A 1 289 ? -20.798 -0.423 40.752 1.00 83.81 289 GLY A CA 1
ATOM 2222 C C . GLY A 1 289 ? -21.785 0.224 39.783 1.00 83.81 289 GLY A C 1
ATOM 2223 O O . GLY A 1 289 ? -21.437 0.887 38.805 1.00 83.81 289 GLY A O 1
ATOM 2224 N N . ALA A 1 290 ? -23.071 0.021 40.054 1.00 90.00 290 ALA A N 1
ATOM 2225 C CA . ALA A 1 290 ? -24.127 0.221 39.066 1.00 90.00 290 ALA A CA 1
ATOM 2226 C C . ALA A 1 290 ? -24.160 1.609 38.407 1.00 90.00 290 ALA A C 1
ATOM 2228 O O . ALA A 1 290 ? -24.484 1.706 37.228 1.00 90.00 290 ALA A O 1
ATOM 2229 N N . GLY A 1 291 ? -23.815 2.687 39.120 1.00 90.25 291 GLY A N 1
ATOM 2230 C CA . GLY A 1 291 ? -23.835 4.048 38.566 1.00 90.25 291 GLY A CA 1
ATOM 2231 C C . GLY A 1 291 ? -22.902 4.232 37.361 1.00 90.25 291 GLY A C 1
ATOM 2232 O O . GLY A 1 291 ? -23.323 4.749 36.324 1.00 90.25 291 GLY A O 1
ATOM 2233 N N . VAL A 1 292 ? -21.657 3.756 37.469 1.00 89.38 292 VAL A N 1
ATOM 2234 C CA . VAL A 1 292 ? -20.668 3.832 36.380 1.00 89.38 292 VAL A CA 1
ATOM 2235 C C . VAL A 1 292 ? -21.087 2.921 35.233 1.00 89.38 292 VAL A C 1
ATOM 2237 O O . VAL A 1 292 ? -21.116 3.344 34.076 1.00 89.38 292 VAL A O 1
ATOM 2240 N N . HIS A 1 293 ? -21.500 1.696 35.556 1.00 93.50 293 HIS A N 1
ATOM 2241 C CA . HIS A 1 293 ? -21.888 0.713 34.551 1.00 93.50 293 HIS A CA 1
ATOM 2242 C C . HIS A 1 293 ? -23.147 1.134 33.785 1.00 93.50 293 HIS A C 1
ATOM 2244 O O . HIS A 1 293 ? -23.207 0.899 32.585 1.00 93.50 293 HIS A O 1
ATOM 2250 N N . ASN A 1 294 ? -24.088 1.845 34.421 1.00 95.75 294 ASN A N 1
ATOM 2251 C CA . ASN A 1 294 ? -25.267 2.448 33.787 1.00 95.75 294 ASN A CA 1
ATOM 2252 C C . ASN A 1 294 ? -24.956 3.674 32.904 1.00 95.75 294 ASN A C 1
ATOM 2254 O O . ASN A 1 294 ? -25.849 4.136 32.199 1.00 95.75 294 ASN A O 1
ATOM 2258 N N . SER A 1 295 ? -23.731 4.208 32.928 1.00 93.25 295 SER A N 1
ATOM 2259 C CA . SER A 1 295 ? -23.352 5.430 32.195 1.00 93.25 295 SER A CA 1
ATOM 2260 C C . SER A 1 295 ? -22.591 5.159 30.891 1.00 93.25 295 SER A C 1
ATOM 2262 O O . SER A 1 295 ? -22.310 6.089 30.137 1.00 93.25 295 SER A O 1
ATOM 2264 N N . ILE A 1 296 ? -22.239 3.900 30.616 1.00 92.44 296 ILE A N 1
ATOM 2265 C CA . ILE A 1 296 ? -21.375 3.516 29.494 1.00 92.44 296 ILE A CA 1
ATOM 2266 C C . ILE A 1 296 ? -22.077 2.451 28.651 1.00 92.44 296 ILE A C 1
ATOM 2268 O O . ILE A 1 296 ? -22.356 1.351 29.129 1.00 92.44 296 ILE A O 1
ATOM 2272 N N . TYR A 1 297 ? -22.318 2.760 27.375 1.00 96.62 297 TYR A N 1
ATOM 2273 C CA . TYR A 1 297 ? -22.780 1.787 26.383 1.00 96.62 297 TYR A CA 1
ATOM 2274 C C . TYR A 1 297 ? -21.589 1.085 25.720 1.00 96.62 297 TYR A C 1
ATOM 2276 O O . TYR A 1 297 ? -20.625 1.744 25.324 1.00 96.62 297 TYR A O 1
ATOM 2284 N N . ARG A 1 298 ? -21.667 -0.242 25.549 1.00 96.62 298 ARG A N 1
ATOM 2285 C CA . ARG A 1 298 ? -20.615 -1.037 24.890 1.00 96.62 298 ARG A CA 1
ATOM 2286 C C . ARG A 1 298 ? -21.122 -1.962 23.787 1.00 96.62 298 ARG A C 1
ATOM 2288 O O . ARG A 1 298 ? -20.543 -1.971 22.704 1.00 96.62 298 ARG A O 1
ATOM 2295 N N . GLY A 1 299 ? -22.179 -2.741 24.018 1.00 96.00 299 GLY A N 1
ATOM 2296 C CA . GLY A 1 299 ? -22.757 -3.572 22.954 1.00 96.00 299 GLY A CA 1
ATOM 2297 C C . GLY A 1 299 ? -22.029 -4.892 22.661 1.00 96.00 299 GLY A C 1
ATOM 2298 O O . GLY A 1 299 ? -22.157 -5.411 21.553 1.00 96.00 299 GLY A O 1
ATOM 2299 N N . LYS A 1 300 ? -21.242 -5.441 23.593 1.00 98.06 300 LYS A N 1
ATOM 2300 C CA . LYS A 1 300 ? -20.430 -6.655 23.399 1.00 98.06 300 LYS A CA 1
ATOM 2301 C C . LYS A 1 300 ? -21.228 -7.940 23.656 1.00 98.06 300 LYS A C 1
ATOM 2303 O O . LYS A 1 300 ? -22.007 -8.021 24.599 1.00 98.06 300 LYS A O 1
ATOM 2308 N N . ASN A 1 301 ? -20.967 -8.980 22.862 1.00 98.31 301 ASN A N 1
ATOM 2309 C CA . ASN A 1 301 ? -21.443 -10.334 23.154 1.00 98.31 301 ASN A CA 1
ATOM 2310 C C . ASN A 1 301 ? -20.664 -10.933 24.345 1.00 98.31 301 ASN A C 1
ATOM 2312 O O . ASN A 1 301 ? -19.437 -11.037 24.293 1.00 98.31 301 ASN A O 1
ATOM 2316 N N . LEU A 1 302 ? -21.377 -11.320 25.399 1.00 98.31 302 LEU A N 1
ATOM 2317 C CA . LEU A 1 302 ? -20.861 -11.904 26.640 1.00 98.31 302 LEU A CA 1
ATOM 2318 C C . LEU A 1 302 ? -20.794 -13.435 26.599 1.00 98.31 302 LEU A C 1
ATOM 2320 O O . LEU A 1 302 ? -20.197 -14.037 27.489 1.00 98.31 302 LEU A O 1
ATOM 2324 N N . GLY A 1 303 ? -21.366 -14.057 25.567 1.00 97.94 303 GLY A N 1
ATOM 2325 C CA . GLY A 1 303 ? -21.334 -15.496 25.346 1.00 97.94 303 GLY A CA 1
ATOM 2326 C C . GLY A 1 303 ? -22.714 -16.100 25.105 1.00 97.94 303 GLY A C 1
ATOM 2327 O O . GLY A 1 303 ? -23.718 -15.410 24.909 1.00 97.94 303 GLY A O 1
ATOM 2328 N N . THR A 1 304 ? -22.749 -17.430 25.109 1.00 97.94 304 THR A N 1
ATOM 2329 C CA . THR A 1 304 ? -23.959 -18.234 24.876 1.00 97.94 304 THR A CA 1
ATOM 2330 C C . THR A 1 304 ? -24.565 -18.824 26.148 1.00 97.94 304 THR A C 1
ATOM 2332 O O . THR A 1 304 ? -25.590 -19.497 26.079 1.00 97.94 304 THR A O 1
ATOM 2335 N N . ILE A 1 305 ? -23.942 -18.562 27.299 1.00 96.75 305 ILE A N 1
ATOM 2336 C CA . ILE A 1 305 ? -24.375 -18.934 28.649 1.00 96.75 305 ILE A CA 1
ATOM 2337 C C . ILE A 1 305 ? -23.917 -17.846 29.631 1.00 96.75 305 ILE A C 1
ATOM 2339 O O . ILE A 1 305 ? -22.962 -17.124 29.336 1.00 96.75 305 ILE A O 1
ATOM 2343 N N . LEU A 1 306 ? -24.562 -17.752 30.795 1.00 97.62 306 LEU A N 1
ATOM 2344 C CA . LEU A 1 306 ? -24.053 -16.971 31.923 1.00 97.62 306 LEU A CA 1
ATOM 2345 C C . LEU A 1 306 ? -22.919 -17.759 32.598 1.00 97.62 306 LEU A C 1
ATOM 2347 O O . LEU A 1 306 ? -23.162 -18.851 33.113 1.00 97.62 306 LEU A O 1
ATOM 2351 N N . SER A 1 307 ? -21.686 -17.245 32.562 1.00 97.25 307 SER A N 1
ATOM 2352 C CA . SER A 1 307 ? -20.545 -17.915 33.203 1.00 97.25 307 SER A CA 1
ATOM 2353 C C . SER A 1 307 ? -20.562 -17.738 34.723 1.00 97.25 307 SER A C 1
ATOM 2355 O O . SER A 1 307 ? -21.173 -16.804 35.247 1.00 97.25 307 SER A O 1
ATOM 2357 N N . THR A 1 308 ? -19.851 -18.609 35.441 1.00 97.12 308 THR A N 1
ATOM 2358 C CA . THR A 1 308 ? -19.710 -18.522 36.902 1.00 97.12 308 THR A CA 1
ATOM 2359 C C . THR A 1 308 ? -19.090 -17.192 37.334 1.00 97.12 308 THR A C 1
ATOM 2361 O O . THR A 1 308 ? -19.520 -16.598 38.317 1.00 97.12 308 THR A O 1
ATOM 2364 N N . GLU A 1 309 ? -18.107 -16.692 36.585 1.00 96.75 309 GLU A N 1
ATOM 2365 C CA . GLU A 1 309 ? -17.433 -15.418 36.852 1.00 96.75 309 GLU A CA 1
ATOM 2366 C C . GLU A 1 309 ? -18.373 -14.233 36.618 1.00 96.75 309 GLU A C 1
ATOM 2368 O O . GLU A 1 309 ? -18.393 -13.298 37.414 1.00 96.75 309 GLU A O 1
ATOM 2373 N N . GLN A 1 310 ? -19.186 -14.290 35.557 1.00 97.75 310 GLN A N 1
ATOM 2374 C CA . GLN A 1 310 ? -20.206 -13.277 35.287 1.00 97.75 310 GLN A CA 1
ATOM 2375 C C . GLN A 1 310 ? -21.252 -13.261 36.402 1.00 97.75 310 GLN A C 1
ATOM 2377 O O . GLN A 1 310 ? -21.536 -12.200 36.946 1.00 97.75 310 GLN A O 1
ATOM 2382 N N . ALA A 1 311 ? -21.777 -14.424 36.797 1.00 97.19 311 ALA A N 1
ATOM 2383 C CA . ALA A 1 311 ? -22.714 -14.529 37.913 1.00 97.19 311 ALA A CA 1
ATOM 2384 C C . ALA A 1 311 ? -22.108 -13.992 39.222 1.00 97.19 311 ALA A C 1
ATOM 2386 O O . ALA A 1 311 ? -22.758 -13.233 39.935 1.00 97.19 311 ALA A O 1
ATOM 2387 N N . ALA A 1 312 ? -20.840 -14.308 39.511 1.00 96.44 312 ALA A N 1
ATOM 2388 C CA . ALA A 1 312 ? -20.142 -13.782 40.680 1.00 96.44 312 ALA A CA 1
ATOM 2389 C C . ALA A 1 312 ? -20.052 -12.247 40.646 1.00 96.44 312 ALA A C 1
ATOM 2391 O O . ALA A 1 312 ? -20.456 -11.606 41.613 1.00 96.44 312 ALA A O 1
ATOM 2392 N N . ALA A 1 313 ? -19.613 -11.664 39.526 1.00 95.06 313 ALA A N 1
ATOM 2393 C CA . ALA A 1 313 ? -19.505 -10.215 39.350 1.00 95.06 313 ALA A CA 1
ATOM 2394 C C . ALA A 1 313 ? -20.859 -9.486 39.442 1.00 95.06 313 ALA A C 1
ATOM 2396 O O . ALA A 1 313 ? -20.918 -8.346 39.906 1.00 95.06 313 ALA A O 1
ATOM 2397 N N . ILE A 1 314 ? -21.955 -10.129 39.021 1.00 97.19 314 ILE A N 1
ATOM 2398 C CA . ILE A 1 314 ? -23.313 -9.611 39.237 1.00 97.19 314 ILE A CA 1
ATOM 2399 C C . ILE A 1 314 ? -23.650 -9.645 40.726 1.00 97.19 314 ILE A C 1
ATOM 2401 O O . ILE A 1 314 ? -24.026 -8.619 41.282 1.00 97.19 314 ILE A O 1
ATOM 2405 N N . SER A 1 315 ? -23.469 -10.792 41.382 1.00 95.19 315 SER A N 1
ATOM 2406 C CA . SER A 1 315 ? -23.857 -10.989 42.782 1.00 95.19 315 SER A CA 1
ATOM 2407 C C . SER A 1 315 ? -23.110 -10.078 43.768 1.00 95.19 315 SER A C 1
ATOM 2409 O O . SER A 1 315 ? -23.674 -9.679 44.789 1.00 95.19 315 SER A O 1
ATOM 2411 N N . THR A 1 316 ? -21.860 -9.715 43.459 1.00 93.12 316 THR A N 1
ATOM 2412 C CA . THR A 1 316 ? -21.032 -8.791 44.252 1.00 93.12 316 THR A CA 1
ATOM 2413 C C . THR A 1 316 ? -21.277 -7.322 43.918 1.00 93.12 316 THR A C 1
ATOM 2415 O O . THR A 1 316 ? -20.754 -6.455 44.615 1.00 93.12 316 THR A O 1
ATOM 2418 N N . GLY A 1 317 ? -22.032 -7.028 42.855 1.00 93.00 317 GLY A N 1
ATOM 2419 C CA . GLY A 1 317 ? -22.271 -5.666 42.383 1.00 93.00 317 GLY A CA 1
ATOM 2420 C C . GLY A 1 317 ? -21.054 -4.988 41.753 1.00 93.00 317 GLY A C 1
ATOM 2421 O O . GLY A 1 317 ? -21.097 -3.779 41.524 1.00 93.00 317 GLY A O 1
ATOM 2422 N N . THR A 1 318 ? -19.967 -5.721 41.475 1.00 91.56 318 THR A N 1
ATOM 2423 C CA . THR A 1 318 ? -18.800 -5.149 40.779 1.00 91.56 318 THR A CA 1
ATOM 2424 C C . THR A 1 318 ? -19.085 -4.970 39.297 1.00 91.56 318 THR A C 1
ATOM 2426 O O . THR A 1 318 ? -18.631 -4.003 38.696 1.00 91.56 318 THR A O 1
ATOM 2429 N N . PHE A 1 319 ? -19.886 -5.877 38.724 1.00 94.06 319 PHE A N 1
ATOM 2430 C CA . PHE A 1 319 ? -20.250 -5.913 37.308 1.00 94.06 319 PHE A CA 1
ATOM 2431 C C . PHE A 1 319 ? -19.041 -5.956 36.365 1.00 94.06 319 PHE A C 1
ATOM 2433 O O . PHE A 1 319 ? -19.117 -5.521 35.212 1.00 94.06 319 PHE A O 1
ATOM 2440 N N . ASP A 1 320 ? -17.927 -6.506 36.850 1.00 90.56 320 ASP A N 1
ATOM 2441 C CA . ASP A 1 320 ? -16.661 -6.543 36.132 1.00 90.56 320 ASP A CA 1
ATOM 2442 C C . ASP A 1 320 ? -16.826 -7.122 34.728 1.00 90.56 320 ASP A C 1
ATOM 2444 O O . ASP A 1 320 ? -17.353 -8.215 34.508 1.00 90.56 320 ASP A O 1
ATOM 2448 N N . GLY A 1 321 ? -16.373 -6.350 33.743 1.00 91.06 321 GLY A N 1
ATOM 2449 C CA . GLY A 1 321 ? -16.433 -6.750 32.346 1.00 91.06 321 GLY A CA 1
ATOM 2450 C C . GLY A 1 321 ? -17.831 -6.740 31.722 1.00 91.06 321 GLY A C 1
ATOM 2451 O O . GLY A 1 321 ? -17.941 -7.235 30.600 1.00 91.06 321 GLY A O 1
ATOM 2452 N N . MET A 1 322 ? -18.853 -6.158 32.358 1.00 94.69 322 MET A N 1
ATOM 2453 C CA . MET A 1 322 ? -20.217 -5.995 31.828 1.00 94.69 322 MET A CA 1
ATOM 2454 C C . MET A 1 322 ? -20.621 -4.517 31.783 1.00 94.69 322 MET A C 1
ATOM 2456 O O . MET A 1 322 ? -20.370 -3.775 32.719 1.00 94.69 322 MET A O 1
ATOM 2460 N N . TYR A 1 323 ? -21.266 -4.076 30.708 1.00 96.62 323 TYR A N 1
ATOM 2461 C CA . TYR A 1 323 ? -21.708 -2.693 30.498 1.00 96.62 323 TYR A CA 1
ATOM 2462 C C . TYR A 1 323 ? -23.068 -2.659 29.798 1.00 96.62 323 TYR A C 1
ATOM 2464 O O . TYR A 1 323 ? -23.535 -3.670 29.262 1.00 96.62 323 TYR A O 1
ATOM 2472 N N . ILE A 1 324 ? -23.715 -1.489 29.775 1.00 98.31 324 ILE A N 1
ATOM 2473 C CA . ILE A 1 324 ? -25.005 -1.336 29.099 1.00 98.31 324 ILE A CA 1
ATOM 2474 C C . ILE A 1 324 ? -24.881 -1.738 27.631 1.00 98.31 324 ILE A C 1
ATOM 2476 O O . ILE A 1 324 ? -23.896 -1.448 26.946 1.00 98.31 324 ILE A O 1
ATOM 2480 N N . GLY A 1 325 ? -25.903 -2.432 27.140 1.00 98.06 325 GLY A N 1
ATOM 2481 C CA . GLY A 1 325 ? -25.946 -2.900 25.766 1.00 98.06 325 GLY A CA 1
ATOM 2482 C C . GLY A 1 325 ? -25.169 -4.182 25.514 1.00 98.06 325 GLY A C 1
ATOM 2483 O O . GLY A 1 325 ? -25.392 -4.789 24.469 1.00 98.06 325 GLY A O 1
ATOM 2484 N N . ASP A 1 326 ? -24.311 -4.647 26.420 1.00 98.69 326 ASP A N 1
ATOM 2485 C CA . ASP A 1 326 ? -23.766 -5.997 26.300 1.00 98.69 326 ASP A CA 1
ATOM 2486 C C . ASP A 1 326 ? -24.879 -7.048 26.340 1.00 98.69 326 ASP A C 1
ATOM 2488 O O . ASP A 1 326 ? -25.990 -6.772 26.793 1.00 98.69 326 ASP A O 1
ATOM 2492 N N . TYR A 1 327 ? -24.626 -8.243 25.812 1.00 98.75 327 TYR A N 1
ATOM 2493 C CA . TYR A 1 327 ? -25.691 -9.223 25.625 1.00 98.75 327 TYR A CA 1
ATOM 2494 C C . TYR A 1 327 ? -25.216 -10.668 25.644 1.00 98.75 327 TYR A C 1
ATOM 2496 O O . TYR A 1 327 ? -24.105 -10.974 25.223 1.00 98.75 327 TYR A O 1
ATOM 2504 N N . TRP A 1 328 ? -26.113 -11.566 26.038 1.00 98.81 328 TRP A N 1
ATOM 2505 C CA . TRP A 1 328 ? -25.962 -13.006 25.839 1.00 98.81 328 TRP A CA 1
ATOM 2506 C C . TRP A 1 328 ? -26.815 -13.473 24.662 1.00 98.81 328 TRP A C 1
ATOM 2508 O O . TRP A 1 328 ? -27.904 -12.946 24.433 1.00 98.81 328 TRP A O 1
ATOM 2518 N N . THR A 1 329 ? -26.342 -14.482 23.929 1.00 98.62 329 THR A N 1
ATOM 2519 C CA . THR A 1 329 ? -27.130 -15.162 22.886 1.00 98.62 329 THR A CA 1
ATOM 2520 C C . THR A 1 329 ? -27.431 -16.591 23.322 1.00 98.62 329 THR A C 1
ATOM 2522 O O . THR A 1 329 ? -26.617 -17.485 23.110 1.00 98.62 329 THR A O 1
ATOM 2525 N N . ILE A 1 330 ? -28.594 -16.819 23.934 1.00 98.31 330 ILE A N 1
ATOM 2526 C CA . ILE A 1 330 ? -28.956 -18.112 24.538 1.00 98.31 330 ILE A CA 1
ATOM 2527 C C . ILE A 1 330 ? -30.219 -18.640 23.863 1.00 98.31 330 ILE A C 1
ATOM 2529 O O . ILE A 1 330 ? -31.217 -17.929 23.760 1.00 98.31 330 ILE A O 1
ATOM 2533 N N . GLY A 1 331 ? -30.174 -19.874 23.353 1.00 95.31 331 GLY A N 1
ATOM 2534 C CA . GLY A 1 331 ? -31.323 -20.487 22.671 1.00 95.31 331 GLY A CA 1
ATOM 2535 C C . GLY A 1 331 ? -31.810 -19.714 21.435 1.00 95.31 331 GLY A C 1
ATOM 2536 O O . GLY A 1 331 ? -32.993 -19.751 21.119 1.00 95.31 331 GLY A O 1
ATOM 2537 N N . GLY A 1 332 ? -30.921 -18.971 20.763 1.00 95.88 332 GLY A N 1
ATOM 2538 C CA . GLY A 1 332 ? -31.263 -18.132 19.605 1.00 95.88 332 GLY A CA 1
ATOM 2539 C C . GLY A 1 332 ? -31.871 -16.765 19.950 1.00 95.88 332 GLY A C 1
ATOM 2540 O O . GLY A 1 332 ? -32.167 -15.991 19.042 1.00 95.88 332 GLY A O 1
ATOM 2541 N N . VAL A 1 333 ? -32.020 -16.440 21.238 1.00 98.06 333 VAL A N 1
ATOM 2542 C CA . VAL A 1 333 ? -32.510 -15.141 21.713 1.00 98.06 333 VAL A CA 1
ATOM 2543 C C . VAL A 1 333 ? -31.336 -14.290 22.191 1.00 98.06 333 VAL A C 1
ATOM 2545 O O . VAL A 1 333 ? -30.474 -14.763 22.932 1.00 98.06 333 VAL A O 1
ATOM 2548 N N . ILE A 1 334 ? -31.313 -13.023 21.776 1.00 98.44 334 ILE A N 1
ATOM 2549 C CA . ILE A 1 334 ? -30.365 -12.022 22.276 1.00 98.44 334 ILE A CA 1
ATOM 2550 C C . ILE A 1 334 ? -30.986 -11.334 23.490 1.00 98.44 334 ILE A C 1
ATOM 2552 O O . ILE A 1 334 ? -31.988 -10.636 23.342 1.00 98.44 334 ILE A O 1
ATOM 2556 N N . TYR A 1 335 ? -30.380 -11.513 24.662 1.00 98.69 335 TYR A N 1
ATOM 2557 C CA . TYR A 1 335 ? -30.761 -10.865 25.917 1.00 98.69 335 TYR A CA 1
ATOM 2558 C C . TYR A 1 335 ? -29.772 -9.753 26.230 1.00 98.69 335 TYR A C 1
ATOM 2560 O O . TYR A 1 335 ? -28.607 -10.030 26.522 1.00 98.69 335 TYR A O 1
ATOM 2568 N N . ARG A 1 336 ? -30.224 -8.503 26.149 1.00 98.56 336 ARG A N 1
ATOM 2569 C CA . ARG A 1 336 ? -29.369 -7.322 26.247 1.00 98.56 336 ARG A CA 1
ATOM 2570 C C . ARG A 1 336 ? -29.498 -6.648 27.600 1.00 98.56 336 ARG A C 1
ATOM 2572 O O . ARG A 1 336 ? -30.610 -6.450 28.087 1.00 98.56 336 ARG A O 1
ATOM 2579 N N . ILE A 1 337 ? -28.360 -6.267 28.175 1.00 98.75 337 ILE A N 1
ATOM 2580 C CA . ILE A 1 337 ? -28.274 -5.541 29.438 1.00 98.75 337 ILE A CA 1
ATOM 2581 C C . ILE A 1 337 ? -28.938 -4.178 29.278 1.00 98.75 337 ILE A C 1
ATOM 2583 O O . ILE A 1 337 ? -28.463 -3.313 28.536 1.00 98.75 337 ILE A O 1
ATOM 2587 N N . ALA A 1 338 ? -30.051 -4.022 29.989 1.00 98.44 338 ALA A N 1
ATOM 2588 C CA . ALA A 1 338 ? -30.876 -2.832 30.031 1.00 98.44 338 ALA A CA 1
ATOM 2589 C C . ALA A 1 338 ? -30.455 -1.869 31.146 1.00 98.44 338 ALA A C 1
ATOM 2591 O O . ALA A 1 338 ? -30.496 -0.654 30.944 1.00 98.44 338 ALA A O 1
ATOM 2592 N N . ALA A 1 339 ? -30.063 -2.414 32.302 1.00 98.38 339 ALA A N 1
ATOM 2593 C CA . ALA A 1 339 ? -29.676 -1.663 33.492 1.00 98.38 339 ALA A CA 1
ATOM 2594 C C . ALA A 1 339 ? -28.892 -2.537 34.489 1.00 98.38 339 ALA A C 1
ATOM 2596 O O . ALA A 1 339 ? -29.044 -3.758 34.501 1.00 98.38 339 ALA A O 1
ATOM 2597 N N . PHE A 1 340 ? -28.142 -1.898 35.381 1.00 97.81 340 PHE A N 1
ATOM 2598 C CA . PHE A 1 340 ? -27.528 -2.483 36.576 1.00 97.81 340 PHE A CA 1
ATOM 2599 C C . PHE A 1 340 ? -28.235 -1.955 37.830 1.00 97.81 340 PHE A C 1
ATOM 2601 O O . PHE A 1 340 ? -28.505 -0.755 37.913 1.00 97.81 340 PHE A O 1
ATOM 2608 N N . ASP A 1 341 ? -28.546 -2.836 38.784 1.00 97.31 341 ASP A N 1
ATOM 2609 C CA . ASP A 1 341 ? -29.190 -2.534 40.076 1.00 97.31 341 ASP A CA 1
ATOM 2610 C C . ASP A 1 341 ? -30.444 -1.658 40.010 1.00 97.31 341 ASP A C 1
ATOM 2612 O O . ASP A 1 341 ? -30.771 -0.907 40.936 1.00 97.31 341 ASP A O 1
ATOM 2616 N N . TYR A 1 342 ? -31.195 -1.763 38.918 1.00 96.88 342 TYR A N 1
ATOM 2617 C CA . TYR A 1 342 ? -32.343 -0.903 38.671 1.00 96.88 342 TYR A CA 1
ATOM 2618 C C . TYR A 1 342 ? -33.376 -0.966 39.809 1.00 96.88 342 TYR A C 1
ATOM 2620 O O . TYR A 1 342 ? -33.872 0.067 40.272 1.00 96.88 342 TYR A O 1
ATOM 2628 N N . TYR A 1 343 ? -33.616 -2.162 40.349 1.00 96.94 343 TYR A N 1
ATOM 2629 C CA . TYR A 1 343 ? -34.557 -2.413 41.441 1.00 96.94 343 TYR A CA 1
ATOM 2630 C C . TYR A 1 343 ? -33.897 -2.485 42.828 1.00 96.94 343 TYR A C 1
ATOM 2632 O O . TYR A 1 343 ? -34.574 -2.804 43.805 1.00 96.94 343 TYR A O 1
ATOM 2640 N N . LEU A 1 344 ? -32.604 -2.166 42.972 1.00 96.44 344 LEU A N 1
ATOM 2641 C CA . LEU A 1 344 ? -31.917 -2.269 44.264 1.00 96.44 344 LEU A CA 1
ATOM 2642 C C . LEU A 1 344 ? -32.551 -1.292 45.266 1.00 96.44 344 LEU A C 1
ATOM 2644 O O . LEU A 1 344 ? -32.899 -0.159 44.907 1.00 96.44 344 LEU A O 1
ATOM 2648 N N . GLN A 1 345 ? -32.747 -1.762 46.501 1.00 95.94 345 GLN A N 1
ATOM 2649 C CA . GLN A 1 345 ? -33.429 -1.051 47.592 1.00 95.94 345 GLN A CA 1
ATOM 2650 C C . GLN A 1 345 ? -34.870 -0.602 47.270 1.00 95.94 345 GLN A C 1
ATOM 2652 O O . GLN A 1 345 ? -35.389 0.321 47.893 1.00 95.94 345 GLN A O 1
ATOM 2657 N N . THR A 1 346 ? -35.536 -1.238 46.299 1.00 94.38 346 THR A N 1
ATOM 2658 C CA . THR A 1 346 ? -36.968 -1.015 46.018 1.00 94.38 346 THR A CA 1
ATOM 2659 C C . THR A 1 346 ? -37.844 -2.127 46.570 1.00 94.38 346 THR A C 1
ATOM 2661 O O . THR A 1 346 ? -37.337 -3.198 46.903 1.00 94.38 346 THR A O 1
ATOM 2664 N N . GLY A 1 347 ? -39.154 -1.874 46.619 1.00 93.75 347 GLY A N 1
ATOM 2665 C CA . GLY A 1 347 ? -40.157 -2.830 47.078 1.00 93.75 347 GLY A CA 1
ATOM 2666 C C . GLY A 1 347 ? -40.807 -2.440 48.405 1.00 93.75 347 GLY A C 1
ATOM 2667 O O . GLY A 1 347 ? -40.255 -1.643 49.161 1.00 93.75 347 GLY A O 1
ATOM 2668 N N . ASP A 1 348 ? -41.956 -3.046 48.719 1.00 95.81 348 ASP A N 1
ATOM 2669 C CA . ASP A 1 348 ? -42.445 -3.170 50.106 1.00 95.81 348 ASP A CA 1
ATOM 2670 C C . ASP A 1 348 ? -41.529 -4.059 50.956 1.00 95.81 348 ASP A C 1
ATOM 2672 O O . ASP A 1 348 ? -41.459 -3.905 52.171 1.00 95.81 348 ASP A O 1
ATOM 2676 N N . THR A 1 349 ? -40.797 -4.964 50.308 1.00 96.44 349 THR A N 1
ATOM 2677 C CA . THR A 1 349 ? -39.614 -5.632 50.855 1.00 96.44 349 THR A CA 1
ATOM 2678 C C . THR A 1 349 ? -38.419 -5.302 49.973 1.00 96.44 349 THR A C 1
ATOM 2680 O O . THR A 1 349 ? -38.468 -5.532 48.765 1.00 96.44 349 THR A O 1
ATOM 2683 N N . ALA A 1 350 ? -37.357 -4.767 50.577 1.00 96.44 350 ALA A N 1
ATOM 2684 C CA . ALA A 1 350 ? -36.191 -4.279 49.852 1.00 96.44 350 ALA A CA 1
ATOM 2685 C C . ALA A 1 350 ? -35.509 -5.389 49.034 1.00 96.44 350 ALA A C 1
ATOM 2687 O O . ALA A 1 350 ? -35.105 -6.421 49.573 1.00 96.44 350 ALA A O 1
ATOM 2688 N N . CYS A 1 351 ? -35.307 -5.144 47.740 1.00 96.69 351 CYS A N 1
ATOM 2689 C CA . CYS A 1 351 ? -34.406 -5.949 46.923 1.00 96.69 351 CYS A CA 1
ATOM 2690 C C . CYS A 1 351 ? -32.950 -5.627 47.287 1.00 96.69 351 CYS A C 1
ATOM 2692 O O . CYS A 1 351 ? -32.434 -4.565 46.937 1.00 96.69 351 CYS A O 1
ATOM 2694 N N . THR A 1 352 ? -32.287 -6.546 47.987 1.00 97.06 352 THR A N 1
ATOM 2695 C CA . THR A 1 352 ? -30.896 -6.388 48.453 1.00 97.06 352 THR A CA 1
ATOM 2696 C C . THR A 1 352 ? -29.864 -7.058 47.554 1.00 97.06 352 THR A C 1
ATOM 2698 O O . THR A 1 352 ? -28.671 -6.841 47.734 1.00 97.06 352 THR A O 1
ATOM 2701 N N . LYS A 1 353 ? -30.306 -7.878 46.597 1.00 97.50 353 LYS A N 1
ATOM 2702 C CA . LYS A 1 353 ? -29.420 -8.564 45.659 1.00 97.50 353 LYS A CA 1
ATOM 2703 C C . LYS A 1 353 ? -29.004 -7.620 44.538 1.00 97.50 353 LYS A C 1
ATOM 2705 O O . LYS A 1 353 ? -29.871 -7.016 43.893 1.00 97.50 353 LYS A O 1
ATOM 2710 N N . HIS A 1 354 ? -27.700 -7.549 44.295 1.00 97.94 354 HIS A N 1
ATOM 2711 C CA . HIS A 1 354 ? -27.178 -6.932 43.087 1.00 97.94 354 HIS A CA 1
ATOM 2712 C C . HIS A 1 354 ? -27.651 -7.703 41.857 1.00 97.94 354 HIS A C 1
ATOM 2714 O O . HIS A 1 354 ? -27.804 -8.925 41.909 1.00 97.94 354 HIS A O 1
ATOM 2720 N N . HIS A 1 355 ? -27.973 -6.987 40.784 1.00 98.25 355 HIS A N 1
ATOM 2721 C CA . HIS A 1 355 ? -28.574 -7.600 39.608 1.00 98.25 355 HIS A CA 1
ATOM 2722 C C . HIS A 1 355 ? -28.357 -6.816 38.324 1.00 98.25 355 HIS A C 1
ATOM 2724 O O . HIS A 1 355 ? -28.098 -5.613 38.312 1.00 98.25 355 HIS A O 1
ATOM 2730 N N . VAL A 1 356 ? -28.565 -7.519 37.217 1.00 98.38 356 VAL A N 1
ATOM 2731 C CA . VAL A 1 356 ? -28.587 -6.957 35.870 1.00 98.38 356 VAL A CA 1
ATOM 2732 C C . VAL A 1 356 ? -29.979 -7.142 35.289 1.00 98.38 356 VAL A C 1
ATOM 2734 O O . VAL A 1 356 ? -30.466 -8.266 35.194 1.00 98.38 356 VAL A O 1
ATOM 2737 N N . THR A 1 357 ? -30.626 -6.047 34.896 1.00 98.50 357 THR A N 1
ATOM 2738 C CA . THR A 1 357 ? -31.902 -6.080 34.175 1.00 98.50 357 THR A CA 1
ATOM 2739 C C . THR A 1 357 ? -31.644 -6.280 32.690 1.00 98.50 357 THR A C 1
ATOM 2741 O O . THR A 1 357 ? -30.795 -5.618 32.095 1.00 98.50 357 THR A O 1
ATOM 2744 N N . LEU A 1 358 ? -32.390 -7.195 32.088 1.00 98.75 358 LEU A N 1
ATOM 2745 C CA . LEU A 1 358 ? -32.249 -7.676 30.727 1.00 98.75 358 LEU A CA 1
ATOM 2746 C C . LEU A 1 358 ? -33.544 -7.484 29.947 1.00 98.75 358 LEU A C 1
ATOM 2748 O O . LEU A 1 358 ? -34.641 -7.663 30.476 1.00 98.75 358 LEU A O 1
ATOM 2752 N N . VAL A 1 359 ? -33.400 -7.184 28.658 1.00 98.31 359 VAL A N 1
ATOM 2753 C CA . VAL A 1 359 ? -34.506 -7.129 27.699 1.00 98.31 359 VAL A CA 1
ATOM 2754 C C . VAL A 1 359 ? -34.102 -7.910 26.444 1.00 98.31 359 VAL A C 1
ATOM 2756 O O . VAL A 1 359 ? -32.998 -7.706 25.931 1.00 98.31 359 VAL A O 1
ATOM 2759 N N . PRO A 1 360 ? -34.952 -8.808 25.916 1.00 97.88 360 PRO A N 1
ATOM 2760 C CA . PRO A 1 360 ? -34.713 -9.421 24.617 1.00 97.88 360 PRO A CA 1
ATOM 2761 C C . PRO A 1 360 ? -34.656 -8.366 23.506 1.00 97.88 360 PRO A C 1
ATOM 2763 O O . PRO A 1 360 ? -35.448 -7.425 23.509 1.00 97.88 360 PRO A O 1
ATOM 2766 N N . ASP A 1 361 ? -33.783 -8.513 22.511 1.00 96.56 361 ASP A N 1
ATOM 2767 C CA . ASP A 1 361 ? -33.750 -7.573 21.375 1.00 96.56 361 ASP A CA 1
ATOM 2768 C C . ASP A 1 361 ? -35.061 -7.573 20.581 1.00 96.56 361 ASP A C 1
ATOM 2770 O O . ASP A 1 361 ? -35.482 -6.530 20.085 1.00 96.56 361 ASP A O 1
ATOM 2774 N N . LYS A 1 362 ? -35.714 -8.737 20.499 1.00 95.75 362 LYS A N 1
ATOM 2775 C CA . LYS A 1 362 ? -36.956 -8.959 19.756 1.00 95.75 362 LYS A CA 1
ATOM 2776 C C . LYS A 1 362 ? -38.048 -9.510 20.658 1.00 95.75 362 LYS A C 1
ATOM 2778 O O . LYS A 1 362 ? -37.771 -10.094 21.702 1.00 95.75 362 LYS A O 1
ATOM 2783 N N . SER A 1 363 ? -39.294 -9.377 20.216 1.00 96.62 363 SER A N 1
ATOM 2784 C CA . SER A 1 363 ? -40.416 -10.071 20.854 1.00 96.62 363 SER A CA 1
ATOM 2785 C C . SER A 1 363 ? -40.196 -11.584 20.817 1.00 96.62 363 SER A C 1
ATOM 2787 O O . SER A 1 363 ? -39.856 -12.128 19.768 1.00 96.62 363 SER A O 1
ATOM 2789 N N . LEU A 1 364 ? -40.401 -12.259 21.949 1.00 97.69 364 LEU A N 1
ATOM 2790 C CA . LEU A 1 364 ? -40.210 -13.710 22.064 1.00 97.69 364 LEU A CA 1
ATOM 2791 C C . LEU A 1 364 ? -41.301 -14.485 21.313 1.00 97.69 364 LEU A C 1
ATOM 2793 O O . LEU A 1 364 ? -41.057 -15.560 20.778 1.00 97.69 364 LEU A O 1
ATOM 2797 N N . TYR A 1 365 ? -42.509 -13.928 21.284 1.00 98.06 365 TYR A N 1
ATOM 2798 C CA . TYR A 1 365 ? -43.673 -14.410 20.543 1.00 98.06 365 TYR A CA 1
ATOM 2799 C C . TYR A 1 365 ? -44.706 -13.278 20.448 1.00 98.06 365 TYR A C 1
ATOM 2801 O O . TYR A 1 365 ? -44.487 -12.180 20.965 1.00 98.06 365 TYR A O 1
ATOM 2809 N N . TYR A 1 366 ? -45.831 -13.545 19.786 1.00 97.75 366 TYR A N 1
ATOM 2810 C CA . TYR A 1 366 ? -46.950 -12.614 19.662 1.00 97.75 366 TYR A CA 1
ATOM 2811 C C . TYR A 1 366 ? -48.174 -13.162 20.386 1.00 97.75 366 TYR A C 1
ATOM 2813 O O . TYR A 1 366 ? -48.514 -14.335 20.237 1.00 97.75 366 TYR A O 1
ATOM 2821 N N . ALA A 1 367 ? -48.836 -12.314 21.166 1.00 98.19 367 ALA A N 1
ATOM 2822 C CA . ALA A 1 367 ? -50.051 -12.666 21.881 1.00 98.19 367 ALA A CA 1
ATOM 2823 C C . ALA A 1 367 ? -50.929 -11.431 22.121 1.00 98.19 367 ALA A C 1
ATOM 2825 O O . ALA A 1 367 ? -50.494 -10.287 21.973 1.00 98.19 367 ALA A O 1
ATOM 2826 N N . LEU A 1 368 ? -52.186 -11.671 22.481 1.00 98.06 368 LEU A N 1
ATOM 2827 C CA . LEU A 1 368 ? -53.135 -10.619 22.825 1.00 98.06 368 LEU A CA 1
ATOM 2828 C C . LEU A 1 368 ? -52.989 -10.247 24.299 1.00 98.06 368 LEU A C 1
ATOM 2830 O O . LEU A 1 368 ? -52.653 -11.105 25.120 1.00 98.06 368 LEU A 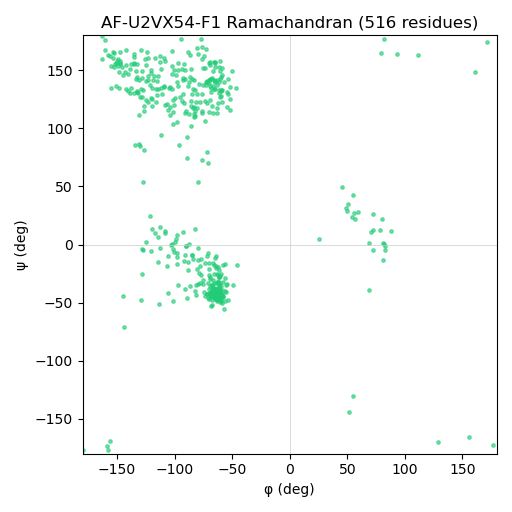O 1
ATOM 2834 N N . MET A 1 369 ? -53.288 -9.000 24.657 1.00 98.31 369 MET A N 1
ATOM 2835 C CA . MET A 1 369 ? -53.319 -8.614 26.068 1.00 98.31 369 MET A CA 1
ATOM 2836 C C . MET A 1 369 ? -54.522 -9.254 26.778 1.00 98.31 369 MET A C 1
ATOM 2838 O O . MET A 1 369 ? -54.358 -9.882 27.818 1.00 98.31 369 MET A O 1
ATOM 2842 N N . ASN A 1 370 ? -55.706 -9.171 26.159 1.00 97.94 370 ASN A N 1
ATOM 2843 C CA . ASN A 1 370 ? -56.968 -9.792 26.579 1.00 97.94 370 ASN A CA 1
ATOM 2844 C C . ASN A 1 370 ? -57.748 -10.254 25.344 1.00 97.94 370 ASN A C 1
ATOM 2846 O O . ASN A 1 370 ? -57.679 -9.601 24.317 1.00 97.94 370 ASN A O 1
ATOM 2850 N N . SER A 1 371 ? -58.527 -11.333 25.416 1.00 97.19 371 SER A N 1
ATOM 2851 C CA . SER A 1 371 ? -59.300 -11.824 24.263 1.00 97.19 371 SER A CA 1
ATOM 2852 C C . SER A 1 371 ? -60.445 -10.878 23.900 1.00 97.19 371 SER A C 1
ATOM 2854 O O . SER A 1 371 ? -60.851 -10.795 22.747 1.00 97.19 371 SER A O 1
ATOM 2856 N N . SER A 1 372 ? -60.953 -10.140 24.889 1.00 94.56 372 SER A N 1
ATOM 2857 C CA . SER A 1 372 ? -61.881 -9.026 24.690 1.00 94.56 372 SER A CA 1
ATOM 2858 C C . SER A 1 372 ? -61.136 -7.695 24.768 1.00 94.56 372 SER A C 1
ATOM 2860 O O . SER A 1 372 ? -60.171 -7.562 25.520 1.00 94.56 372 SER A O 1
ATOM 2862 N N . HIS A 1 373 ? -61.612 -6.677 24.051 1.00 96.38 373 HIS A N 1
ATOM 2863 C CA . HIS A 1 373 ? -61.094 -5.307 24.132 1.00 96.38 373 HIS A CA 1
ATOM 2864 C C . HIS A 1 373 ? -61.467 -4.637 25.468 1.00 96.38 373 HIS A C 1
ATOM 2866 O O . HIS A 1 373 ? -62.300 -3.738 25.519 1.00 96.38 373 HIS A O 1
ATOM 2872 N N . THR A 1 374 ? -60.855 -5.103 26.557 1.00 96.31 374 THR A N 1
ATOM 2873 C CA . THR A 1 374 ? -61.068 -4.638 27.930 1.00 96.31 374 THR A CA 1
ATOM 2874 C C . THR A 1 374 ? -59.741 -4.411 28.637 1.00 96.31 374 THR A C 1
ATOM 2876 O O . THR A 1 374 ? -58.755 -5.105 28.378 1.00 96.31 374 THR A O 1
ATOM 2879 N N . THR A 1 375 ? -59.731 -3.460 29.563 1.00 96.56 375 THR A N 1
ATOM 2880 C CA . THR A 1 375 ? -58.624 -3.219 30.496 1.00 96.56 375 THR A CA 1
ATOM 2881 C C . THR A 1 375 ? -59.029 -3.425 31.954 1.00 96.56 375 THR A C 1
ATOM 2883 O O . THR A 1 375 ? -58.257 -3.113 32.859 1.00 96.56 375 THR A O 1
ATOM 2886 N N . VAL A 1 376 ? -60.225 -3.979 32.209 1.00 95.31 376 VAL A N 1
ATOM 2887 C CA . VAL A 1 376 ? -60.680 -4.350 33.560 1.00 95.31 376 VAL A CA 1
ATOM 2888 C C . VAL A 1 376 ? -59.651 -5.279 34.210 1.00 95.31 376 VAL A C 1
ATOM 2890 O O . VAL A 1 376 ? -59.196 -6.238 33.598 1.00 95.31 376 VAL A O 1
ATOM 2893 N N . GLY A 1 377 ? -59.268 -4.969 35.451 1.00 95.50 377 GLY A N 1
ATOM 2894 C CA . GLY A 1 377 ? -58.186 -5.667 36.160 1.00 95.50 377 GLY A CA 1
ATOM 2895 C C . GLY A 1 377 ? -56.769 -5.174 35.824 1.00 95.50 377 GLY A C 1
ATOM 2896 O O . GLY A 1 377 ? -55.809 -5.644 36.431 1.00 95.50 377 GLY A O 1
ATOM 2897 N N . ALA A 1 378 ? -56.632 -4.191 34.925 1.00 96.25 378 ALA A N 1
ATOM 2898 C CA . ALA A 1 378 ? -55.357 -3.636 34.465 1.00 96.25 378 ALA A CA 1
ATOM 2899 C C . ALA A 1 378 ? -54.381 -4.736 33.996 1.00 96.25 378 ALA A C 1
ATOM 2901 O O . ALA A 1 378 ? -54.805 -5.718 33.387 1.00 96.25 378 ALA A O 1
ATOM 2902 N N . TYR A 1 379 ? -53.078 -4.574 34.235 1.00 97.50 379 TYR A N 1
ATOM 2903 C CA . TYR A 1 379 ? -52.079 -5.548 33.800 1.00 97.50 379 TYR A CA 1
ATOM 2904 C C . TYR A 1 379 ? -52.206 -6.883 34.537 1.00 97.50 379 TYR A C 1
ATOM 2906 O O . TYR A 1 379 ? -52.247 -7.924 33.891 1.00 97.50 379 TYR A O 1
ATOM 2914 N N . VAL A 1 380 ? -52.330 -6.880 35.868 1.00 98.00 380 VAL A N 1
ATOM 2915 C CA . VAL A 1 380 ? -52.373 -8.124 36.662 1.00 98.00 380 VAL A CA 1
ATOM 2916 C C . VAL A 1 380 ? -53.607 -8.966 36.345 1.00 98.00 380 VAL A C 1
ATOM 2918 O O . VAL A 1 380 ? -53.521 -10.188 36.306 1.00 98.00 380 VAL A O 1
ATOM 2921 N N . GLY A 1 381 ? -54.752 -8.329 36.101 1.00 97.62 381 GLY A N 1
ATOM 2922 C CA . GLY A 1 381 ? -55.981 -9.023 35.714 1.00 97.62 381 GLY A CA 1
ATOM 2923 C C . GLY A 1 381 ? -56.040 -9.422 34.240 1.00 97.62 381 GLY A C 1
ATOM 2924 O O . GLY A 1 381 ? -57.021 -10.039 33.834 1.00 97.62 381 GLY A O 1
ATOM 2925 N N . SER A 1 382 ? -55.033 -9.069 33.433 1.00 98.38 382 SER A N 1
ATOM 2926 C CA . SER A 1 382 ? -55.017 -9.415 32.014 1.00 98.38 382 SER A CA 1
ATOM 2927 C C . SER A 1 382 ? -54.724 -10.899 31.781 1.00 98.38 382 SER A C 1
ATOM 2929 O O . SER A 1 382 ? -54.001 -11.553 32.539 1.00 98.38 382 SER A O 1
ATOM 2931 N N . GLU A 1 383 ? -55.224 -11.433 30.672 1.00 98.44 383 GLU A N 1
ATOM 2932 C CA . GLU A 1 383 ? -54.853 -12.762 30.177 1.00 98.44 383 GLU A CA 1
ATOM 2933 C C . GLU A 1 383 ? -53.356 -12.838 29.834 1.00 98.44 383 GLU A C 1
ATOM 2935 O O . GLU A 1 383 ? -52.754 -13.912 29.909 1.00 98.44 383 GLU A O 1
ATOM 2940 N N . MET A 1 384 ? -52.734 -11.700 29.490 1.00 98.50 384 MET A N 1
ATOM 2941 C CA . MET A 1 384 ? -51.284 -11.609 29.337 1.00 98.50 384 MET A CA 1
ATOM 2942 C C . MET A 1 384 ? -50.567 -12.026 30.614 1.00 98.50 384 MET A C 1
ATOM 2944 O O . MET A 1 384 ? -49.751 -12.940 30.583 1.00 98.50 384 MET A O 1
ATOM 2948 N N . TYR A 1 385 ? -50.885 -11.390 31.738 1.00 98.19 385 TYR A N 1
ATOM 2949 C CA . TYR A 1 385 ? -50.210 -11.656 33.005 1.00 98.19 385 TYR A CA 1
ATOM 2950 C C . TYR A 1 385 ? -50.562 -13.030 33.588 1.00 98.19 385 TYR A C 1
ATOM 2952 O O . TYR A 1 385 ? -49.683 -13.727 34.092 1.00 98.19 385 TYR A O 1
ATOM 2960 N N . THR A 1 386 ? -51.838 -13.417 33.512 1.00 97.44 386 THR A N 1
ATOM 2961 C CA . THR A 1 386 ? -52.364 -14.617 34.184 1.00 97.44 386 THR A CA 1
ATOM 2962 C C . THR A 1 386 ? -52.088 -15.929 33.454 1.00 97.44 386 THR A C 1
ATOM 2964 O O . THR A 1 386 ? -52.132 -16.973 34.098 1.00 97.44 386 THR A O 1
ATOM 2967 N N . ALA A 1 387 ? -51.819 -15.899 32.144 1.00 97.12 387 ALA A N 1
ATOM 2968 C CA . ALA A 1 387 ? -51.598 -17.121 31.367 1.00 97.12 387 ALA A CA 1
ATOM 2969 C C . ALA A 1 387 ? -50.548 -16.982 30.257 1.00 97.12 387 ALA A C 1
ATOM 2971 O O . ALA A 1 387 ? -49.723 -17.871 30.062 1.00 97.12 387 ALA A O 1
ATOM 2972 N N . ARG A 1 388 ? -50.562 -15.894 29.477 1.00 97.94 388 ARG A N 1
ATOM 2973 C CA . ARG A 1 388 ? -49.760 -15.855 28.238 1.00 97.94 388 ARG A CA 1
ATOM 2974 C C . ARG A 1 388 ? -48.283 -15.594 28.497 1.00 97.94 388 ARG A C 1
ATOM 2976 O O . ARG A 1 388 ? -47.457 -16.156 27.789 1.00 97.94 388 ARG A O 1
ATOM 2983 N N . LEU A 1 389 ? -47.946 -14.818 29.529 1.00 98.00 389 LEU A N 1
ATOM 2984 C CA . LEU A 1 389 ? -46.568 -14.481 29.891 1.00 98.00 389 LEU A CA 1
ATOM 2985 C C . LEU A 1 389 ? -45.746 -15.705 30.324 1.00 98.00 389 LEU A C 1
ATOM 2987 O O . LEU A 1 389 ? -44.516 -15.659 30.280 1.00 98.00 389 LEU A O 1
ATOM 2991 N N . ASP A 1 390 ? -46.391 -16.813 30.689 1.00 97.69 390 ASP A N 1
ATOM 2992 C CA . ASP A 1 390 ? -45.710 -18.027 31.143 1.00 97.69 390 ASP A CA 1
ATOM 2993 C C . ASP A 1 390 ? -44.778 -18.611 30.079 1.00 97.69 390 ASP A C 1
ATOM 2995 O O . ASP A 1 390 ? -43.686 -19.062 30.413 1.00 97.69 390 ASP A O 1
ATOM 2999 N N . ALA A 1 391 ? -45.110 -18.479 28.790 1.00 97.94 391 ALA A N 1
ATOM 3000 C CA . ALA A 1 391 ? -44.203 -18.872 27.710 1.00 97.94 391 ALA A CA 1
ATOM 3001 C C . ALA A 1 391 ? -42.887 -18.066 27.727 1.00 97.94 391 ALA A C 1
ATOM 3003 O O . ALA A 1 391 ? -41.808 -18.609 27.469 1.00 97.94 391 ALA A O 1
ATOM 3004 N N . ALA A 1 392 ? -42.950 -16.776 28.082 1.00 98.31 392 ALA A N 1
ATOM 3005 C CA . ALA A 1 392 ? -41.751 -15.953 28.232 1.00 98.31 392 ALA A CA 1
ATOM 3006 C C . ALA A 1 392 ? -40.965 -16.349 29.485 1.00 98.31 392 ALA A C 1
ATOM 3008 O O . ALA A 1 392 ? -39.745 -16.490 29.408 1.00 98.31 392 ALA A O 1
ATOM 3009 N N . LYS A 1 393 ? -41.658 -16.591 30.608 1.00 98.19 393 LYS A N 1
ATOM 3010 C CA . LYS A 1 393 ? -41.038 -17.088 31.846 1.00 98.19 393 LYS A CA 1
ATOM 3011 C C . LYS A 1 393 ? -40.292 -18.396 31.597 1.00 98.19 393 LYS A C 1
ATOM 3013 O O . LYS A 1 393 ? -39.123 -18.480 31.940 1.00 98.19 393 LYS A O 1
ATOM 3018 N N . SER A 1 394 ? -40.908 -19.373 30.928 1.00 98.12 394 SER A N 1
ATOM 3019 C CA . SER A 1 394 ? -40.255 -20.643 30.589 1.00 98.12 394 SER A CA 1
ATOM 3020 C C . SER A 1 394 ? -39.027 -20.450 29.700 1.00 98.12 394 SER A C 1
ATOM 3022 O O . SER A 1 394 ? -37.992 -21.057 29.959 1.00 98.12 394 SER A O 1
ATOM 3024 N N . THR A 1 395 ? -39.112 -19.576 28.691 1.00 98.44 395 THR A N 1
ATOM 3025 C CA . THR A 1 395 ? -37.984 -19.277 27.791 1.00 98.44 395 THR A CA 1
ATOM 3026 C C . THR A 1 395 ? -36.806 -18.655 28.551 1.00 98.44 395 THR A C 1
ATOM 3028 O O . THR A 1 395 ? -35.662 -19.068 28.377 1.00 98.44 395 THR A O 1
ATOM 3031 N N . ILE A 1 396 ? -37.083 -17.700 29.442 1.00 98.56 396 ILE A N 1
ATOM 3032 C CA . ILE A 1 396 ? -36.069 -17.007 30.247 1.00 98.56 396 ILE A CA 1
ATOM 3033 C C . ILE A 1 396 ? -35.491 -17.926 31.332 1.00 98.56 396 ILE A C 1
ATOM 3035 O O . ILE A 1 396 ? -34.275 -17.976 31.509 1.00 98.56 396 ILE A O 1
ATOM 3039 N N . SER A 1 397 ? -36.326 -18.709 32.018 1.00 97.56 397 SER A N 1
ATOM 3040 C CA . SER A 1 397 ? -35.874 -19.700 33.000 1.00 97.56 397 SER A CA 1
ATOM 3041 C C . SER A 1 397 ? -35.038 -20.807 32.360 1.00 97.56 397 SER A C 1
ATOM 3043 O O . SER A 1 397 ? -34.094 -21.276 32.983 1.00 97.56 397 SER A O 1
ATOM 3045 N N . ALA A 1 398 ? -35.315 -21.198 31.113 1.00 97.75 398 ALA A N 1
ATOM 3046 C CA . ALA A 1 398 ? -34.449 -22.122 30.381 1.00 97.75 398 ALA A CA 1
ATOM 3047 C C . ALA A 1 398 ? -33.074 -21.507 30.056 1.00 97.75 398 ALA A C 1
ATOM 3049 O O . ALA A 1 398 ? -32.085 -22.232 29.992 1.00 97.75 398 ALA A O 1
ATOM 3050 N N . ALA A 1 399 ? -33.001 -20.185 29.866 1.00 98.00 399 ALA A N 1
ATOM 3051 C CA . ALA A 1 399 ? -31.762 -19.484 29.535 1.00 98.00 399 ALA A CA 1
ATOM 3052 C C . ALA A 1 399 ? -30.887 -19.165 30.761 1.00 98.00 399 ALA A C 1
ATOM 3054 O O . ALA A 1 399 ? -29.667 -19.287 30.682 1.00 98.00 399 ALA A O 1
ATOM 3055 N N . PHE A 1 400 ? -31.495 -18.763 31.882 1.00 98.19 400 PHE A N 1
ATOM 3056 C CA . PHE A 1 400 ? -30.774 -18.259 33.063 1.00 98.19 400 PHE A CA 1
ATOM 3057 C C . PHE A 1 400 ? -31.015 -19.073 34.343 1.00 98.19 400 PHE A C 1
ATOM 3059 O O . PHE A 1 400 ? -30.372 -18.828 35.363 1.00 98.19 400 PHE A O 1
ATOM 3066 N N . GLY A 1 401 ? -31.906 -20.066 34.315 1.00 95.56 401 GLY A N 1
ATOM 3067 C CA . GLY A 1 401 ? -32.120 -20.995 35.423 1.00 95.56 401 GLY A CA 1
ATOM 3068 C C . GLY A 1 401 ? -32.447 -20.296 36.742 1.00 95.56 401 GLY A C 1
ATOM 3069 O O . GLY A 1 401 ? -33.314 -19.424 36.812 1.00 95.56 401 GLY A O 1
ATOM 3070 N N . SER A 1 402 ? -31.729 -20.683 37.797 1.00 95.25 402 SER A N 1
ATOM 3071 C CA . SER A 1 402 ? -31.881 -20.134 39.148 1.00 95.25 402 SER A CA 1
ATOM 3072 C C . SER A 1 402 ? -31.368 -18.702 39.315 1.00 95.25 402 SER A C 1
ATOM 3074 O O . SER A 1 402 ? -31.587 -18.123 40.377 1.00 95.25 402 SER A O 1
ATOM 3076 N N . HIS A 1 403 ? -30.699 -18.129 38.309 1.00 97.88 403 HIS A N 1
ATOM 3077 C CA . HIS A 1 403 ? -30.215 -16.747 38.367 1.00 97.88 403 HIS A CA 1
ATOM 3078 C C . HIS A 1 403 ? -31.318 -15.721 38.135 1.00 97.88 403 HIS A C 1
ATOM 3080 O O . HIS A 1 403 ? -31.099 -14.547 38.400 1.00 97.88 403 HIS A O 1
ATOM 3086 N N . VAL A 1 404 ? -32.503 -16.120 37.661 1.00 98.31 404 VAL A N 1
ATOM 3087 C CA . VAL A 1 404 ? -33.626 -15.188 37.495 1.00 98.31 404 VAL A CA 1
ATOM 3088 C C . VAL A 1 404 ? -34.044 -14.643 38.864 1.00 98.31 404 VAL A C 1
ATOM 3090 O O . VAL A 1 404 ? -34.472 -15.384 39.751 1.00 98.31 404 VAL A O 1
ATOM 3093 N N . LEU A 1 405 ? -33.919 -13.330 39.034 1.00 98.06 405 LEU A N 1
ATOM 3094 C CA . LEU A 1 405 ? -34.249 -12.628 40.264 1.00 98.06 405 LEU A CA 1
ATOM 3095 C C . LEU A 1 405 ? -35.764 -12.480 40.402 1.00 98.06 405 LEU A C 1
ATOM 3097 O O . LEU A 1 405 ? -36.426 -11.945 39.516 1.00 98.06 405 LEU A O 1
ATOM 3101 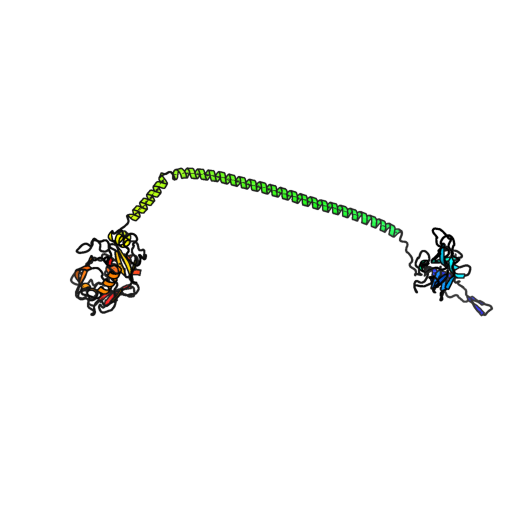N N . SER A 1 406 ? -36.293 -12.864 41.562 1.00 97.25 406 SER A N 1
ATOM 3102 C CA . SER A 1 406 ? -37.604 -12.407 42.021 1.00 97.25 406 SER A CA 1
ATOM 3103 C C . SER A 1 406 ? -37.431 -11.161 42.884 1.00 97.25 406 SER A C 1
ATOM 3105 O O . SER A 1 406 ? -36.633 -11.170 43.823 1.00 97.25 406 SER A O 1
ATOM 3107 N N . HIS A 1 407 ? -38.187 -10.108 42.590 1.00 97.00 407 HIS A N 1
ATOM 3108 C CA . HIS A 1 407 ? -38.220 -8.875 43.375 1.00 97.00 407 HIS A CA 1
ATOM 3109 C C . HIS A 1 407 ? -39.664 -8.414 43.587 1.00 97.00 407 HIS A C 1
ATOM 3111 O O . HIS A 1 407 ? -40.584 -8.868 42.905 1.00 97.00 407 HIS A O 1
ATOM 3117 N N . ARG A 1 408 ? -39.863 -7.506 44.544 1.00 97.56 408 ARG A N 1
ATOM 3118 C CA . ARG A 1 408 ? -41.173 -6.917 44.817 1.00 97.56 408 ARG A CA 1
ATOM 3119 C C . ARG A 1 408 ? -41.468 -5.808 43.819 1.00 97.56 408 ARG A C 1
ATOM 3121 O O . ARG A 1 408 ? -40.784 -4.789 43.821 1.00 97.56 408 ARG A O 1
ATOM 3128 N N . GLN A 1 409 ? -42.513 -5.991 43.018 1.00 96.94 409 GLN A N 1
ATOM 3129 C CA . GLN A 1 409 ? -42.977 -5.013 42.040 1.00 96.94 409 GLN A CA 1
ATOM 3130 C C . GLN A 1 409 ? -44.379 -4.506 42.389 1.00 96.94 409 GLN A C 1
ATOM 3132 O O . GLN A 1 409 ? -45.257 -5.273 42.796 1.00 96.94 409 GLN A O 1
ATOM 3137 N N . LEU A 1 410 ? -44.606 -3.205 42.198 1.00 96.31 410 LEU A N 1
ATOM 3138 C CA . LEU A 1 410 ? -45.909 -2.575 42.384 1.00 96.31 410 LEU A CA 1
ATOM 3139 C C . LEU A 1 410 ? -46.698 -2.618 41.070 1.00 96.31 410 LEU A C 1
ATOM 3141 O O . LEU A 1 410 ? -46.599 -1.720 40.235 1.00 96.31 410 LEU A O 1
ATOM 3145 N N . LEU A 1 411 ? -47.510 -3.659 40.889 1.00 96.62 411 LEU A N 1
ATOM 3146 C CA . LEU A 1 411 ? -48.268 -3.861 39.654 1.00 96.62 411 LEU A CA 1
ATOM 3147 C C . LEU A 1 411 ? -49.701 -3.347 39.755 1.00 96.62 411 LEU A C 1
ATOM 3149 O O . LEU A 1 411 ? -50.331 -3.361 40.815 1.00 96.62 411 LEU A O 1
ATOM 3153 N N . LYS A 1 412 ? -50.228 -2.918 38.608 1.00 95.75 412 LYS A N 1
ATOM 3154 C CA . LYS A 1 412 ? -51.588 -2.395 38.455 1.00 95.75 412 LYS A CA 1
ATOM 3155 C C . LYS A 1 412 ? -52.575 -3.548 38.333 1.00 95.75 412 LYS A C 1
ATOM 3157 O O . LYS A 1 412 ? -52.437 -4.382 37.440 1.00 95.75 412 LYS A O 1
ATOM 3162 N N . ASN A 1 413 ? -53.565 -3.584 39.222 1.00 95.75 413 ASN A N 1
ATOM 3163 C CA . ASN A 1 413 ? -54.530 -4.686 39.342 1.00 95.75 413 ASN A CA 1
ATOM 3164 C C . ASN A 1 413 ? -55.997 -4.250 39.245 1.00 95.75 413 ASN A C 1
ATOM 3166 O O . ASN A 1 413 ? -56.908 -5.067 39.376 1.00 95.75 413 ASN A O 1
ATOM 3170 N N . LYS A 1 414 ? -56.245 -2.959 39.015 1.00 94.06 414 LYS A N 1
ATOM 3171 C CA . LYS A 1 414 ? -57.590 -2.429 38.818 1.00 94.06 414 LYS A CA 1
ATOM 3172 C C . LYS A 1 414 ? -57.553 -1.246 37.865 1.00 94.06 414 LYS A C 1
ATOM 3174 O O . LYS A 1 414 ? -56.725 -0.348 38.025 1.00 94.06 414 LYS A O 1
ATOM 3179 N N . ALA A 1 415 ? -58.485 -1.238 36.919 1.00 92.19 415 ALA A N 1
ATOM 3180 C CA . ALA A 1 415 ? -58.766 -0.094 36.070 1.00 92.19 415 ALA A CA 1
ATOM 3181 C C . ALA A 1 415 ? -60.265 0.220 36.092 1.00 92.19 415 ALA A C 1
ATOM 3183 O O . ALA A 1 415 ? -61.093 -0.693 36.119 1.00 92.19 415 ALA A O 1
ATOM 3184 N N . THR A 1 416 ? -60.602 1.508 36.063 1.00 89.38 416 THR A N 1
ATOM 3185 C CA . THR A 1 416 ? -61.978 2.016 35.978 1.00 89.38 416 THR A CA 1
ATOM 3186 C C . THR A 1 416 ? -62.023 3.082 34.894 1.00 89.38 416 THR A C 1
ATOM 3188 O O . THR A 1 416 ? -61.180 3.975 34.896 1.00 89.38 416 THR A O 1
ATOM 3191 N N . ASN A 1 417 ? -62.984 2.991 33.967 1.00 86.69 417 ASN A N 1
ATOM 3192 C CA . ASN A 1 417 ? -63.144 3.933 32.848 1.00 86.69 417 ASN A CA 1
ATOM 3193 C C . ASN A 1 417 ? -61.848 4.177 32.050 1.00 86.69 417 ASN A C 1
ATOM 3195 O O . ASN A 1 417 ? -61.592 5.282 31.588 1.00 86.69 417 ASN A O 1
ATOM 3199 N N . GLY A 1 418 ? -61.018 3.139 31.903 1.00 87.69 418 GLY A N 1
ATOM 3200 C CA . GLY A 1 418 ? -59.765 3.235 31.160 1.00 87.69 418 GLY A CA 1
ATOM 3201 C C . GLY A 1 418 ? -58.600 3.887 31.892 1.00 87.69 418 GLY A C 1
ATOM 3202 O O . GLY A 1 418 ? -57.603 4.181 31.243 1.00 87.69 418 GLY A O 1
ATOM 3203 N N . CYS A 1 419 ? -58.708 4.087 33.206 1.00 89.44 419 CYS A N 1
ATOM 3204 C CA . CYS A 1 419 ? -57.638 4.611 34.052 1.00 89.44 419 CYS A CA 1
ATOM 3205 C C . CYS A 1 419 ? -57.247 3.589 35.120 1.00 89.44 419 CYS A C 1
ATOM 3207 O O . CYS A 1 419 ? -58.114 2.955 35.725 1.00 89.44 419 CYS A O 1
ATOM 3209 N N . GLU A 1 420 ? -55.955 3.480 35.421 1.00 91.88 420 GLU A N 1
ATOM 3210 C CA . GLU A 1 420 ? -55.453 2.642 36.515 1.00 91.88 420 GLU A CA 1
ATOM 3211 C C . GLU A 1 420 ? -55.903 3.223 37.865 1.00 91.88 420 GLU A C 1
ATOM 3213 O O . GLU A 1 420 ? -55.584 4.364 38.205 1.00 91.88 420 GLU A O 1
ATOM 3218 N N . THR A 1 421 ? -56.669 2.451 38.640 1.00 91.50 421 THR A N 1
ATOM 3219 C CA . THR A 1 421 ? -57.231 2.851 39.946 1.00 91.50 421 THR A CA 1
ATOM 3220 C C . THR A 1 421 ? -56.666 2.055 41.116 1.00 91.50 421 THR A C 1
ATOM 3222 O O . THR A 1 421 ? -56.837 2.467 42.258 1.00 91.50 421 THR A O 1
ATOM 3225 N N . GLY A 1 422 ? -55.995 0.925 40.873 1.00 91.75 422 GLY A N 1
ATOM 3226 C CA . GLY A 1 422 ? -55.529 0.027 41.933 1.00 91.75 422 GLY A CA 1
ATOM 3227 C C . GLY A 1 422 ? -54.192 -0.623 41.614 1.00 91.75 422 GLY A C 1
ATOM 3228 O O . GLY A 1 422 ? -53.874 -0.898 40.455 1.00 91.75 422 GLY A O 1
ATOM 3229 N N . SER A 1 423 ? -53.400 -0.824 42.663 1.00 94.19 423 SER A N 1
ATOM 3230 C CA . SER A 1 423 ? -52.100 -1.479 42.608 1.00 94.19 423 SER A CA 1
ATOM 3231 C C . SER A 1 423 ? -51.854 -2.279 43.875 1.00 94.19 423 SER A C 1
ATOM 3233 O O . SER A 1 423 ? -52.365 -1.943 44.945 1.00 94.19 423 SER A O 1
ATOM 3235 N N . SER A 1 424 ? -51.048 -3.326 43.771 1.00 96.69 424 SER A N 1
ATOM 3236 C CA . SER A 1 424 ? -50.592 -4.111 44.918 1.00 96.69 424 SER A CA 1
ATOM 3237 C C . SER A 1 424 ? -49.187 -4.635 44.659 1.00 96.69 424 SER A C 1
ATOM 3239 O O . SER A 1 424 ? -48.693 -4.575 43.532 1.00 96.69 424 SER A O 1
ATOM 3241 N N . TRP A 1 425 ? -48.533 -5.100 45.716 1.00 97.56 425 TRP A N 1
ATOM 3242 C CA . TRP A 1 425 ? -47.195 -5.660 45.632 1.00 97.56 425 TRP A CA 1
ATOM 3243 C C . TRP A 1 425 ? -47.245 -7.138 45.252 1.00 97.56 425 TRP A C 1
ATOM 3245 O O . TRP A 1 425 ? -47.959 -7.919 45.884 1.00 97.56 425 TRP A O 1
ATOM 3255 N N . TYR A 1 426 ? -46.467 -7.512 44.240 1.00 97.44 426 TYR A N 1
ATOM 3256 C CA . TYR A 1 426 ? -46.347 -8.877 43.733 1.00 97.44 426 TYR A CA 1
ATOM 3257 C C . TYR A 1 426 ? -44.877 -9.281 43.661 1.00 97.44 426 TYR A C 1
ATOM 3259 O O . TYR A 1 426 ? -44.010 -8.444 43.406 1.00 97.44 426 TYR A O 1
ATOM 3267 N N . ASP A 1 427 ? -44.607 -10.572 43.842 1.00 97.25 427 ASP A N 1
ATOM 3268 C CA . ASP A 1 427 ? -43.317 -11.145 43.472 1.00 97.25 427 ASP A CA 1
ATOM 3269 C C . ASP A 1 427 ? -43.252 -11.242 41.948 1.00 97.25 427 ASP A C 1
ATOM 3271 O O . ASP A 1 427 ? -44.134 -11.826 41.314 1.00 97.25 427 ASP A O 1
ATOM 3275 N N . SER A 1 428 ? -42.228 -10.630 41.359 1.00 95.44 428 SER A N 1
ATOM 3276 C CA . SER A 1 428 ? -42.061 -10.558 39.914 1.00 95.44 428 SER A CA 1
ATOM 3277 C C . SER A 1 428 ? -40.678 -11.031 39.492 1.00 95.44 428 SER A C 1
ATOM 3279 O O . SER A 1 428 ? -39.655 -10.543 39.982 1.00 95.44 428 SER A O 1
ATOM 3281 N N . THR A 1 429 ? -40.669 -11.987 38.563 1.00 97.75 429 THR A N 1
ATOM 3282 C CA . THR A 1 429 ? -39.466 -12.525 37.913 1.00 97.75 429 THR A CA 1
ATOM 3283 C C . THR A 1 429 ? -39.323 -12.029 36.480 1.00 97.75 429 THR A C 1
ATOM 3285 O O . THR A 1 429 ? -38.228 -11.687 36.045 1.00 97.75 429 THR A O 1
ATOM 3288 N N . VAL A 1 430 ? -40.433 -11.981 35.742 1.00 97.94 430 VAL A N 1
ATOM 3289 C CA . VAL A 1 430 ? -40.512 -11.551 34.345 1.00 97.94 430 VAL A CA 1
ATOM 3290 C C . VAL A 1 430 ? -41.802 -10.768 34.166 1.00 97.94 430 VAL A C 1
ATOM 3292 O O . VAL A 1 430 ? -42.869 -11.226 34.582 1.00 97.94 430 VAL A O 1
ATOM 3295 N N . GLU A 1 431 ? -41.723 -9.621 33.502 1.00 96.38 431 GLU A N 1
ATOM 3296 C CA . GLU A 1 431 ? -42.869 -8.741 33.296 1.00 96.38 431 GLU A CA 1
ATOM 3297 C C . GLU A 1 431 ? -42.721 -7.855 32.065 1.00 96.38 431 GLU A C 1
ATOM 3299 O O . GLU A 1 431 ? -41.616 -7.547 31.630 1.00 96.38 431 GLU A O 1
ATOM 3304 N N . LEU A 1 432 ? -43.843 -7.435 31.479 1.00 98.12 432 LEU A N 1
ATOM 3305 C CA . LEU A 1 432 ? -43.817 -6.429 30.427 1.00 98.12 432 LEU A CA 1
ATOM 3306 C C . LEU A 1 432 ? -43.334 -5.087 30.979 1.00 98.12 432 LEU A C 1
ATOM 3308 O O . LEU A 1 432 ? -43.699 -4.689 32.086 1.00 98.12 432 LEU A O 1
ATOM 3312 N N . MET A 1 433 ? -42.544 -4.391 30.168 1.00 97.81 433 MET A N 1
ATOM 3313 C CA . MET A 1 433 ? -42.052 -3.051 30.471 1.00 97.81 433 MET A CA 1
ATOM 3314 C C . MET A 1 433 ? -43.196 -2.029 30.523 1.00 97.81 433 MET A C 1
ATOM 3316 O O . MET A 1 433 ? -44.249 -2.211 29.905 1.00 97.81 433 MET A O 1
ATOM 3320 N N . THR A 1 434 ? -42.968 -0.929 31.233 1.00 96.19 434 THR A N 1
ATOM 3321 C CA . THR A 1 434 ? -43.808 0.277 31.172 1.00 96.19 434 THR A CA 1
ATOM 3322 C C . THR A 1 434 ? -43.340 1.231 30.078 1.00 96.19 434 THR A C 1
ATOM 3324 O O . THR A 1 434 ? -42.203 1.159 29.606 1.00 96.19 434 THR A O 1
ATOM 3327 N N . GLU A 1 435 ? -44.183 2.202 29.734 1.00 95.50 435 GLU A N 1
ATOM 3328 C CA . GLU A 1 435 ? -43.764 3.370 28.952 1.00 95.50 435 GLU A CA 1
ATOM 3329 C C . GLU A 1 435 ? -42.603 4.110 29.613 1.00 95.50 435 GLU A C 1
ATOM 3331 O O . GLU A 1 435 ? -41.699 4.572 28.924 1.00 95.50 435 GLU A O 1
ATOM 3336 N N . GLN A 1 436 ? -42.575 4.160 30.947 1.00 95.06 436 GLN A N 1
ATOM 3337 C CA . GLN A 1 436 ? -41.500 4.814 31.680 1.00 95.06 436 GLN A CA 1
ATOM 3338 C C . GLN A 1 436 ? -40.166 4.091 31.503 1.00 95.06 436 GLN A C 1
ATOM 3340 O O . GLN A 1 436 ? -39.164 4.758 31.260 1.00 95.06 436 GLN A O 1
ATOM 3345 N N . ASN A 1 437 ? -40.146 2.755 31.532 1.00 97.31 437 ASN A N 1
ATOM 3346 C CA . ASN A 1 437 ? -38.924 2.003 31.249 1.00 97.31 437 ASN A CA 1
ATOM 3347 C C . ASN A 1 437 ? -38.424 2.264 29.819 1.00 97.31 437 ASN A C 1
ATOM 3349 O O . ASN A 1 437 ? -37.217 2.342 29.612 1.00 97.31 437 ASN A O 1
ATOM 3353 N N . VAL A 1 438 ? -39.325 2.408 28.840 1.00 97.06 438 VAL A N 1
ATOM 3354 C CA . VAL A 1 438 ? -38.963 2.489 27.413 1.00 97.06 438 VAL A CA 1
ATOM 3355 C C . VAL A 1 438 ? -38.677 3.910 26.928 1.00 97.06 438 VAL A C 1
ATOM 3357 O O . VAL A 1 438 ? -37.672 4.124 26.257 1.00 97.06 438 VAL A O 1
ATOM 3360 N N . TYR A 1 439 ? -39.522 4.880 27.269 1.00 96.06 439 TYR A N 1
ATOM 3361 C CA . TYR A 1 439 ? -39.474 6.266 26.783 1.00 96.06 439 TYR A CA 1
ATOM 3362 C C . TYR A 1 439 ? -39.127 7.292 27.870 1.00 96.06 439 TYR A C 1
ATOM 3364 O O . TYR A 1 439 ? -39.026 8.480 27.578 1.00 96.06 439 TYR A O 1
ATOM 3372 N N . GLY A 1 440 ? -38.961 6.864 29.125 1.00 94.69 440 GLY A N 1
ATOM 3373 C CA . GLY A 1 440 ? -38.617 7.749 30.242 1.00 94.69 440 GLY A CA 1
ATOM 3374 C C . GLY A 1 440 ? -39.794 8.493 30.868 1.00 94.69 440 GLY A C 1
ATOM 3375 O O . GLY A 1 440 ? -39.599 9.222 31.836 1.00 94.69 440 GLY A O 1
ATOM 3376 N N . GLY A 1 441 ? -41.014 8.279 30.376 1.00 91.81 441 GLY A N 1
ATOM 3377 C CA . GLY A 1 441 ? -42.233 8.838 30.950 1.00 91.81 441 GLY A CA 1
ATOM 3378 C C . GLY A 1 441 ? -43.480 8.073 30.517 1.00 91.81 441 GLY A C 1
ATOM 3379 O O . GLY A 1 441 ? -43.438 7.256 29.601 1.00 91.81 441 GLY A O 1
ATOM 3380 N N . LYS A 1 442 ? -44.599 8.345 31.190 1.00 89.62 442 LYS A N 1
ATOM 3381 C CA . LYS A 1 442 ? -45.929 7.846 30.820 1.00 89.62 442 LYS A CA 1
ATOM 3382 C C . LYS A 1 442 ? -46.514 8.756 29.735 1.00 89.62 442 LYS A C 1
ATOM 3384 O O . LYS A 1 442 ? -46.768 9.926 30.014 1.00 89.62 442 LYS A O 1
ATOM 3389 N N . ILE A 1 443 ? -46.678 8.241 28.514 1.00 91.50 443 ILE A N 1
ATOM 3390 C CA . ILE A 1 443 ? -47.115 9.025 27.344 1.00 91.50 443 ILE A CA 1
ATOM 3391 C C . ILE A 1 443 ? -48.600 8.769 27.064 1.00 91.50 443 ILE A C 1
ATOM 3393 O O . ILE A 1 443 ? -49.366 9.717 26.913 1.00 91.50 443 ILE A O 1
ATOM 3397 N N . PHE A 1 444 ? -49.012 7.500 27.029 1.00 90.81 444 PHE A N 1
ATOM 3398 C CA . PHE A 1 444 ? -50.390 7.069 26.785 1.00 90.81 444 PHE A CA 1
ATOM 3399 C C . PHE A 1 444 ? -51.096 6.553 28.035 1.00 90.81 444 PHE A C 1
ATOM 3401 O O . PHE A 1 444 ? -52.325 6.490 28.026 1.00 90.81 444 PHE A O 1
ATOM 3408 N N . ALA A 1 445 ? -50.368 6.186 29.095 1.00 88.25 445 ALA A N 1
ATOM 3409 C CA . ALA A 1 445 ? -50.969 5.736 30.343 1.00 88.25 445 ALA A CA 1
ATOM 3410 C C . ALA A 1 445 ? -51.963 6.786 30.855 1.00 88.25 445 ALA A C 1
ATOM 3412 O O . ALA A 1 445 ? -51.590 7.926 31.152 1.00 88.25 445 ALA A O 1
ATOM 3413 N N . ASN A 1 446 ? -53.236 6.407 30.967 1.00 85.88 446 ASN A N 1
ATOM 3414 C CA . ASN A 1 446 ? -54.289 7.376 31.233 1.00 85.88 446 ASN A CA 1
ATOM 3415 C C . ASN A 1 446 ? -54.182 7.927 32.660 1.00 85.88 446 ASN A C 1
ATOM 3417 O O . ASN A 1 446 ? -54.378 7.217 33.650 1.00 85.88 446 ASN A O 1
ATOM 3421 N N . CYS A 1 447 ? -53.882 9.222 32.748 1.00 75.75 447 CYS A N 1
ATOM 3422 C CA . CYS A 1 447 ? -53.704 9.964 33.991 1.00 75.75 447 CYS A CA 1
ATOM 3423 C C . CYS A 1 447 ? -54.926 10.812 34.379 1.00 75.75 447 CYS A C 1
ATOM 3425 O O . CYS A 1 447 ? -54.946 11.431 35.443 1.00 75.75 447 CYS A O 1
ATOM 3427 N N . THR A 1 448 ? -55.961 10.848 33.538 1.00 68.69 448 THR A N 1
ATOM 3428 C CA . THR A 1 448 ? -57.124 11.723 33.721 1.00 68.69 448 THR A CA 1
ATOM 3429 C C . THR A 1 448 ? -58.269 10.984 34.408 1.00 68.69 448 THR A C 1
ATOM 3431 O O . THR A 1 448 ? -59.158 10.443 33.763 1.00 68.69 448 THR A O 1
ATOM 3434 N N . GLN A 1 449 ? -58.269 10.951 35.745 1.00 65.69 449 GLN A N 1
ATOM 3435 C CA . GLN A 1 449 ? -59.392 10.388 36.515 1.00 65.69 449 GLN A CA 1
ATOM 3436 C C . GLN A 1 449 ? -60.495 11.386 36.880 1.00 65.69 449 GLN A C 1
ATOM 3438 O O . GLN A 1 449 ? -61.487 10.984 37.479 1.00 65.69 449 GLN A O 1
ATOM 3443 N N . GLY A 1 450 ? -60.364 12.664 36.512 1.00 64.62 450 GLY A N 1
ATOM 3444 C CA . GLY A 1 450 ? -61.390 13.704 36.682 1.00 64.62 450 GLY A CA 1
ATOM 3445 C C . GLY A 1 450 ? -61.680 14.122 38.133 1.00 64.62 450 GLY A C 1
ATOM 3446 O O . GLY A 1 450 ? -61.847 15.309 38.388 1.00 64.62 450 GLY A O 1
ATOM 3447 N N . THR A 1 451 ? -61.710 13.187 39.087 1.00 64.50 451 THR A N 1
ATOM 3448 C CA . THR A 1 451 ? -62.122 13.417 40.484 1.00 64.50 451 THR A CA 1
ATOM 3449 C C . THR A 1 451 ? -61.122 12.911 41.534 1.00 64.50 451 THR A C 1
ATOM 3451 O O . THR A 1 451 ? -61.347 13.112 42.724 1.00 64.50 451 THR A O 1
ATOM 3454 N N . SER A 1 452 ? -60.029 12.254 41.133 1.00 68.00 452 SER A N 1
ATOM 3455 C CA . SER A 1 452 ? -59.003 11.680 42.024 1.00 68.00 452 SER A CA 1
ATOM 3456 C C . SER A 1 452 ? -57.616 11.682 41.374 1.00 68.00 452 SER A C 1
ATOM 3458 O O . SER A 1 452 ? -57.497 11.752 40.150 1.00 68.00 452 SER A O 1
ATOM 3460 N N . PHE A 1 453 ? -56.559 11.583 42.190 1.00 71.06 453 PHE A N 1
ATOM 3461 C CA . PHE A 1 453 ? -55.204 11.339 41.689 1.00 71.06 453 PHE A CA 1
ATOM 3462 C C . PHE A 1 453 ? -55.158 10.009 40.927 1.00 71.06 453 PHE A C 1
ATOM 3464 O O . PHE A 1 453 ? -55.650 8.990 41.417 1.00 71.06 453 PHE A O 1
ATOM 3471 N N . ALA A 1 454 ? -54.560 10.006 39.733 1.00 77.88 454 ALA A N 1
ATOM 3472 C CA . ALA A 1 454 ? -54.323 8.769 39.000 1.00 77.88 454 ALA A CA 1
ATOM 3473 C C . ALA A 1 454 ? -53.329 7.886 39.763 1.00 77.88 454 ALA A C 1
ATOM 3475 O O . ALA A 1 454 ? -52.334 8.379 40.298 1.00 77.88 454 ALA A O 1
ATOM 3476 N N . ASN A 1 455 ? -53.570 6.571 39.791 1.00 86.62 455 ASN A N 1
ATOM 3477 C CA . ASN A 1 455 ? -52.676 5.633 40.462 1.00 86.62 455 ASN A CA 1
ATOM 3478 C C . ASN A 1 455 ? -51.417 5.388 39.616 1.00 86.62 455 ASN A C 1
ATOM 3480 O O . ASN A 1 455 ? -51.243 4.321 39.032 1.00 86.62 455 ASN A O 1
ATOM 3484 N N . GLN A 1 456 ? -50.525 6.373 39.559 1.00 83.62 456 GLN A N 1
ATOM 3485 C CA . GLN A 1 456 ? -49.301 6.326 38.755 1.00 83.62 456 GLN A CA 1
ATOM 3486 C C . GLN A 1 456 ? -48.045 5.970 39.550 1.00 83.62 456 GLN A C 1
ATOM 3488 O O . GLN A 1 456 ? -46.968 5.904 38.965 1.00 83.62 456 GLN A O 1
ATOM 3493 N N . HIS A 1 457 ? -48.168 5.693 40.851 1.00 86.06 457 HIS A N 1
ATOM 3494 C CA . HIS A 1 457 ? -47.043 5.246 41.672 1.00 86.06 457 HIS A CA 1
ATOM 3495 C C . HIS A 1 457 ? -46.373 4.025 41.032 1.00 86.06 457 HIS A C 1
ATOM 3497 O O . HIS A 1 457 ? -47.056 3.065 40.667 1.00 86.06 457 HIS A O 1
ATOM 3503 N N . THR A 1 458 ? -45.055 4.072 40.879 1.00 90.94 458 THR A N 1
ATOM 3504 C CA . THR A 1 458 ? -44.256 2.984 40.314 1.00 90.94 458 THR A CA 1
ATOM 3505 C C . THR A 1 458 ? -42.868 2.987 40.942 1.00 90.94 458 THR A C 1
ATOM 3507 O O . THR A 1 458 ? -42.392 4.031 41.392 1.00 90.94 458 THR A O 1
ATOM 3510 N N . ILE A 1 459 ? -42.229 1.819 40.972 1.00 93.62 459 ILE A N 1
ATOM 3511 C CA . ILE A 1 459 ? -40.799 1.687 41.276 1.00 93.62 459 ILE A CA 1
ATOM 3512 C C . ILE A 1 459 ? -39.950 1.560 40.002 1.00 93.62 459 ILE A C 1
ATOM 3514 O O . ILE A 1 459 ? -38.739 1.383 40.095 1.00 93.62 459 ILE A O 1
ATOM 3518 N N . ASP A 1 460 ? -40.556 1.684 38.817 1.00 94.12 460 ASP A N 1
ATOM 3519 C CA . ASP A 1 460 ? -39.852 1.854 37.544 1.00 94.12 460 ASP A CA 1
ATOM 3520 C C . ASP A 1 460 ? -39.256 3.263 37.468 1.00 94.12 460 ASP A C 1
ATOM 3522 O O . ASP A 1 460 ? -39.840 4.175 36.893 1.00 94.12 460 ASP A O 1
ATOM 3526 N N . LYS A 1 461 ? -38.112 3.460 38.129 1.00 88.25 461 LYS A N 1
ATOM 3527 C CA . LYS A 1 461 ? -37.571 4.780 38.506 1.00 88.25 461 LYS A CA 1
ATOM 3528 C C . LYS A 1 461 ? -37.263 5.707 37.324 1.00 88.25 461 LYS A C 1
ATOM 3530 O O . LYS A 1 461 ? -37.293 6.922 37.485 1.00 88.25 461 LYS A O 1
ATOM 3535 N N . SER A 1 462 ? -36.942 5.161 36.154 1.00 94.12 462 SER A N 1
ATOM 3536 C CA . SER A 1 462 ? -36.479 5.923 34.984 1.00 94.12 462 SER A CA 1
ATOM 3537 C C . SER A 1 462 ? -36.631 5.137 33.681 1.00 94.12 462 SER A C 1
ATOM 3539 O O . SER A 1 462 ? -36.935 3.943 33.697 1.00 94.12 462 SER A O 1
ATOM 3541 N N . GLN A 1 463 ? -36.308 5.770 32.551 1.00 97.38 463 GLN A N 1
ATOM 3542 C CA . GLN A 1 463 ? -35.956 5.019 31.346 1.00 97.38 463 GLN A CA 1
ATOM 3543 C C . GLN A 1 463 ? -34.832 4.029 31.669 1.00 97.38 463 GLN A C 1
ATOM 3545 O O . GLN A 1 463 ? -33.931 4.354 32.453 1.00 97.38 463 GLN A O 1
ATOM 3550 N N . TYR A 1 464 ? -34.869 2.831 31.086 1.00 98.31 464 TYR A N 1
ATOM 3551 C CA . TYR A 1 464 ? -33.722 1.938 31.165 1.00 98.31 464 TYR A CA 1
ATOM 3552 C C . TYR A 1 464 ? -32.513 2.610 30.500 1.00 98.31 464 TYR A C 1
ATOM 3554 O O . TYR A 1 464 ? -32.648 3.105 29.375 1.00 98.31 464 TYR A O 1
ATOM 3562 N N . PRO A 1 465 ? -31.334 2.604 31.151 1.00 98.25 465 PRO A N 1
ATOM 3563 C CA . PRO A 1 465 ? -30.105 3.161 30.595 1.00 98.25 465 PRO A CA 1
ATOM 3564 C C . PRO A 1 465 ? -29.801 2.703 29.170 1.00 98.25 465 PRO A C 1
ATOM 3566 O O . PRO A 1 465 ? -29.339 3.503 28.365 1.00 98.25 465 PRO A O 1
ATOM 3569 N N . LEU A 1 466 ? -30.133 1.460 28.811 1.00 98.44 466 LEU A N 1
ATOM 3570 C CA . LEU A 1 466 ? -30.026 0.978 27.432 1.00 98.44 466 LEU A CA 1
ATOM 3571 C C . LEU A 1 466 ? -30.753 1.855 26.416 1.00 98.44 466 LEU A C 1
ATOM 3573 O O . LEU A 1 466 ? -30.173 2.193 25.392 1.00 98.44 466 LEU A O 1
ATOM 3577 N N . PHE A 1 467 ? -32.002 2.220 26.686 1.00 97.62 467 PHE A N 1
ATOM 3578 C CA . PHE A 1 467 ? -32.803 3.018 25.760 1.00 97.62 467 PHE A CA 1
ATOM 3579 C C . PHE A 1 467 ? -32.451 4.506 25.811 1.00 97.62 467 PHE A C 1
ATOM 3581 O O . PHE A 1 467 ? -32.656 5.205 24.822 1.00 97.62 467 PHE A O 1
ATOM 3588 N N . ALA A 1 468 ? -31.906 4.979 26.935 1.00 97.12 468 ALA A N 1
ATOM 3589 C CA . ALA A 1 468 ? -31.396 6.340 27.064 1.00 97.12 468 ALA A CA 1
ATOM 3590 C C . ALA A 1 468 ? -30.068 6.530 26.306 1.00 97.12 468 ALA A C 1
ATOM 3592 O O . ALA A 1 468 ? -29.894 7.524 25.605 1.00 97.12 468 ALA A O 1
ATOM 3593 N N . LEU A 1 469 ? -29.141 5.572 26.431 1.00 97.62 469 LEU A N 1
ATOM 3594 C CA . LEU A 1 469 ? -27.817 5.618 25.800 1.00 97.62 469 LEU A CA 1
ATOM 3595 C C . LEU A 1 469 ? -27.845 5.182 24.330 1.00 97.62 469 LEU A C 1
ATOM 3597 O O . LEU A 1 469 ? -27.097 5.726 23.522 1.00 97.62 469 LEU A O 1
ATOM 3601 N N . ASP A 1 470 ? -28.704 4.223 23.972 1.00 96.75 470 ASP A N 1
ATOM 3602 C CA . ASP A 1 470 ? -28.916 3.785 22.591 1.00 96.75 470 ASP A CA 1
ATOM 3603 C C . ASP A 1 470 ? -30.421 3.659 22.266 1.00 96.75 470 ASP A C 1
ATOM 3605 O O . ASP A 1 470 ? -31.007 2.566 22.315 1.00 96.75 470 ASP A O 1
ATOM 3609 N N . PRO A 1 471 ? -31.069 4.771 21.862 1.00 94.56 471 PRO A N 1
ATOM 3610 C CA . PRO A 1 471 ? -32.480 4.781 21.474 1.00 94.56 471 PRO A CA 1
ATOM 3611 C C . PRO A 1 471 ? -32.819 3.834 20.316 1.00 94.56 471 PRO A C 1
ATOM 3613 O O . PRO A 1 471 ? -33.985 3.475 20.139 1.00 94.56 471 PRO A O 1
ATOM 3616 N N . THR A 1 472 ? -31.832 3.371 19.536 1.00 93.31 472 THR A N 1
ATOM 3617 C CA . THR A 1 472 ? -32.078 2.397 18.460 1.00 93.31 472 THR A CA 1
ATOM 3618 C C . THR A 1 472 ? -32.539 1.042 18.997 1.00 93.31 472 THR A C 1
ATOM 3620 O O . THR A 1 472 ? -33.124 0.258 18.255 1.00 93.31 472 THR A O 1
ATOM 3623 N N . LYS A 1 473 ? -32.338 0.758 20.292 1.00 94.75 473 LYS A N 1
ATOM 3624 C CA . LYS A 1 473 ? -32.783 -0.489 20.937 1.00 94.75 473 LYS A CA 1
ATOM 3625 C C . LYS A 1 473 ? -34.227 -0.456 21.425 1.00 94.75 473 LYS A C 1
ATOM 3627 O O . LYS A 1 473 ? -34.773 -1.512 21.763 1.00 94.75 473 LYS A O 1
ATOM 3632 N N . ILE A 1 474 ? -34.871 0.714 21.403 1.00 94.38 474 ILE A N 1
ATOM 3633 C CA . ILE A 1 474 ? -36.295 0.857 21.733 1.00 94.38 474 ILE A CA 1
ATOM 3634 C C . ILE A 1 474 ? -37.152 0.027 20.778 1.00 94.38 474 ILE A C 1
ATOM 3636 O O . ILE A 1 474 ? -38.093 -0.626 21.224 1.00 94.38 474 ILE A O 1
ATOM 3640 N N . HIS A 1 475 ? -36.828 0.002 19.484 1.00 89.31 475 HIS A N 1
ATOM 3641 C CA . HIS A 1 475 ? -37.628 -0.702 18.485 1.00 89.31 475 HIS A CA 1
ATOM 3642 C C . HIS A 1 475 ? -36.774 -1.245 17.336 1.00 89.31 475 HIS A C 1
ATOM 3644 O O . HIS A 1 475 ? -35.804 -0.626 16.917 1.00 89.31 475 HIS A O 1
ATOM 3650 N N . ASP A 1 476 ? -37.200 -2.371 16.769 1.00 87.69 476 ASP A N 1
ATOM 3651 C CA . ASP A 1 476 ? -36.623 -2.995 15.571 1.00 87.69 476 ASP A CA 1
ATOM 3652 C C . ASP A 1 476 ? -37.672 -3.151 14.448 1.00 87.69 476 ASP A C 1
ATOM 3654 O O . ASP A 1 476 ? -37.568 -4.013 13.578 1.00 87.69 476 ASP A O 1
ATOM 3658 N N . ARG A 1 477 ? -38.706 -2.299 14.486 1.00 88.81 477 ARG A N 1
ATOM 3659 C CA . ARG A 1 477 ? -39.965 -2.373 13.717 1.00 88.81 477 ARG A CA 1
ATOM 3660 C C . ARG A 1 477 ? -40.918 -3.515 14.088 1.00 88.81 477 ARG A C 1
ATOM 3662 O O . ARG A 1 477 ? -42.005 -3.592 13.515 1.00 88.81 477 ARG A O 1
ATOM 3669 N N . GLY A 1 478 ? -40.591 -4.344 15.077 1.00 89.69 478 GLY A N 1
ATOM 3670 C CA . GLY A 1 478 ? -41.557 -5.231 15.720 1.00 89.69 478 GLY A CA 1
ATOM 3671 C C . GLY A 1 478 ? -42.350 -4.482 16.791 1.00 89.69 478 GLY A C 1
ATOM 3672 O O . GLY A 1 478 ? -41.776 -4.063 17.789 1.00 89.69 478 GLY A O 1
ATOM 3673 N N . GLY A 1 479 ? -43.662 -4.309 16.609 1.00 94.38 479 GLY A N 1
ATOM 3674 C CA . GLY A 1 479 ? -44.504 -3.688 17.638 1.00 94.38 479 GLY A CA 1
ATOM 3675 C C . GLY A 1 479 ? -44.733 -4.618 18.837 1.00 94.38 479 GLY A C 1
ATOM 3676 O O . GLY A 1 479 ? -45.001 -5.808 18.639 1.00 94.38 479 GLY A O 1
ATOM 3677 N N . TYR A 1 480 ? -44.651 -4.094 20.064 1.00 97.88 480 TYR A N 1
ATOM 3678 C CA . TYR A 1 480 ? -44.749 -4.888 21.296 1.00 97.88 480 TYR A CA 1
ATOM 3679 C C . TYR A 1 480 ? -45.507 -4.190 22.428 1.00 97.88 480 TYR A C 1
ATOM 3681 O O . TYR A 1 480 ? -45.598 -2.963 22.501 1.00 97.88 480 TYR A O 1
ATOM 3689 N N . TRP A 1 481 ? -46.068 -5.014 23.311 1.00 98.31 481 TRP A N 1
ATOM 3690 C CA . TRP A 1 481 ? -46.890 -4.583 24.433 1.00 98.31 481 TRP A CA 1
ATOM 3691 C C . TRP A 1 481 ? -46.087 -3.919 25.544 1.00 98.31 481 TRP A C 1
ATOM 3693 O O . TRP A 1 481 ? -45.027 -4.405 25.938 1.00 98.31 481 TRP A O 1
ATOM 3703 N N . LEU A 1 482 ? -46.677 -2.865 26.102 1.00 97.88 482 LEU A N 1
ATOM 3704 C CA . LEU A 1 482 ? -46.321 -2.299 27.395 1.00 97.88 482 LEU A CA 1
ATOM 3705 C C . LEU A 1 482 ? -47.481 -2.535 28.367 1.00 97.88 482 LEU A C 1
ATOM 3707 O O . LEU A 1 482 ? -48.623 -2.757 27.955 1.00 97.88 482 LEU A O 1
ATOM 3711 N N . ARG A 1 483 ? -47.192 -2.534 29.667 1.00 96.25 483 ARG A N 1
ATOM 3712 C CA . ARG A 1 483 ? -48.187 -2.912 30.685 1.00 96.25 483 ARG A CA 1
ATOM 3713 C C . ARG A 1 483 ? -49.137 -1.799 31.125 1.00 96.25 483 ARG A C 1
ATOM 3715 O O . ARG A 1 483 ? -50.115 -2.101 31.803 1.00 96.25 483 ARG A O 1
ATOM 3722 N N . ASP A 1 484 ? -48.863 -0.544 30.778 1.00 96.06 484 ASP A N 1
ATOM 3723 C CA . ASP A 1 484 ? -49.696 0.584 31.202 1.00 96.06 484 ASP A CA 1
ATOM 3724 C C . ASP A 1 484 ? -51.072 0.574 30.508 1.00 96.06 484 ASP A C 1
ATOM 3726 O O . ASP A 1 484 ? -51.184 0.322 29.305 1.00 96.06 484 ASP A O 1
ATOM 3730 N N . VAL A 1 485 ? -52.137 0.882 31.251 1.00 95.50 485 VAL A N 1
ATOM 3731 C CA . VAL A 1 485 ? -53.488 1.044 30.684 1.00 95.50 485 VAL A CA 1
ATOM 3732 C C . VAL A 1 485 ? -53.619 2.411 30.008 1.00 95.50 485 VAL A C 1
ATOM 3734 O O . VAL A 1 485 ? -53.469 3.448 30.655 1.00 95.50 485 VAL A O 1
ATOM 3737 N N . ALA A 1 486 ? -53.961 2.415 28.717 1.00 94.50 486 ALA A N 1
ATOM 3738 C CA . ALA A 1 486 ? -54.112 3.639 27.929 1.00 94.50 486 ALA A CA 1
ATOM 3739 C C . ALA A 1 486 ? -55.571 4.117 27.821 1.00 94.50 486 ALA A C 1
ATOM 3741 O O . ALA A 1 486 ? -55.833 5.316 27.784 1.00 94.50 486 ALA A O 1
ATOM 3742 N N . ASN A 1 487 ? -56.542 3.199 27.761 1.00 93.19 487 ASN A N 1
ATOM 3743 C CA . ASN A 1 487 ? -57.978 3.510 27.800 1.00 93.19 487 ASN A CA 1
ATOM 3744 C C . ASN A 1 487 ? -58.786 2.264 28.233 1.00 93.19 487 ASN A C 1
ATOM 3746 O O . ASN A 1 487 ? -58.221 1.236 28.596 1.00 93.19 487 ASN A O 1
ATOM 3750 N N . ALA A 1 488 ? -60.121 2.310 28.194 1.00 94.00 488 ALA A N 1
ATOM 3751 C CA . ALA A 1 488 ? -61.026 1.236 28.614 1.00 94.00 488 ALA A CA 1
ATOM 3752 C C . ALA A 1 488 ? -60.873 -0.054 27.787 1.00 94.00 488 ALA A C 1
ATOM 3754 O O . ALA A 1 488 ? -61.266 -1.128 28.239 1.00 94.00 488 ALA A O 1
ATOM 3755 N N . ALA A 1 489 ? -60.279 0.055 26.596 1.00 96.31 489 ALA A N 1
ATOM 3756 C CA . ALA A 1 489 ? -60.112 -1.032 25.637 1.00 96.31 489 ALA A CA 1
ATOM 3757 C C . ALA A 1 489 ? -58.662 -1.229 25.148 1.00 96.31 489 ALA A C 1
ATOM 3759 O O . ALA A 1 489 ? -58.408 -2.161 24.379 1.00 96.31 489 ALA A O 1
ATOM 3760 N N . THR A 1 490 ? -57.717 -0.367 25.546 1.00 97.25 490 THR A N 1
ATOM 3761 C CA . THR A 1 490 ? -56.354 -0.327 24.987 1.00 97.25 490 THR A CA 1
ATOM 3762 C C . THR A 1 490 ? -55.275 -0.272 26.068 1.00 97.25 490 THR A C 1
ATOM 3764 O O . THR A 1 490 ? -55.432 0.386 27.098 1.00 97.25 490 THR A O 1
ATOM 3767 N N . PHE A 1 491 ? -54.153 -0.936 25.799 1.00 98.00 491 PHE A N 1
ATOM 3768 C CA . PHE A 1 491 ? -52.919 -0.842 26.585 1.00 98.00 491 PHE A CA 1
ATOM 3769 C C . PHE A 1 491 ? -51.859 -0.075 25.798 1.00 98.00 491 PHE A C 1
ATOM 3771 O O . PHE A 1 491 ? -51.938 0.013 24.566 1.00 98.00 491 PHE A O 1
ATOM 3778 N N . ALA A 1 492 ? -50.880 0.482 26.504 1.00 97.31 492 ALA A N 1
ATOM 3779 C CA . ALA A 1 492 ? -49.723 1.116 25.898 1.00 97.31 492 ALA A CA 1
ATOM 3780 C C . ALA A 1 492 ? -48.950 0.121 25.014 1.00 97.31 492 ALA A C 1
ATOM 3782 O O . ALA A 1 492 ? -48.898 -1.087 25.264 1.00 97.31 492 ALA A O 1
ATOM 3783 N N . PHE A 1 493 ? -48.382 0.633 23.929 1.00 97.44 493 PHE A N 1
ATOM 3784 C CA . PHE A 1 493 ? -47.799 -0.179 22.871 1.00 97.44 493 PHE A CA 1
ATOM 3785 C C . PHE A 1 493 ? -46.669 0.579 22.184 1.00 97.44 493 PHE A C 1
ATOM 3787 O O . PHE A 1 493 ? -46.825 1.751 21.841 1.00 97.44 493 PHE A O 1
ATOM 3794 N N . VAL A 1 494 ? -45.553 -0.097 21.922 1.00 97.38 494 VAL A N 1
ATOM 3795 C CA . VAL A 1 494 ? -44.538 0.414 20.996 1.00 97.38 494 VAL A CA 1
ATOM 3796 C C . VAL A 1 494 ? -44.958 0.034 19.588 1.00 97.38 494 VAL A C 1
ATOM 3798 O O . VAL A 1 494 ? -45.083 -1.150 19.279 1.00 97.38 494 VAL A O 1
ATOM 3801 N N . THR A 1 495 ? -45.210 1.022 18.731 1.00 94.62 495 THR A N 1
ATOM 3802 C CA . THR A 1 495 ? -45.692 0.757 17.370 1.00 94.62 495 THR A CA 1
ATOM 3803 C C . THR A 1 495 ? -44.588 0.181 16.476 1.00 94.62 495 THR A C 1
ATOM 3805 O O . THR A 1 495 ? -43.395 0.246 16.775 1.00 94.62 495 THR A O 1
ATOM 3808 N N . THR A 1 496 ? -44.969 -0.317 15.298 1.00 92.94 496 THR A N 1
ATOM 3809 C CA . THR A 1 496 ? -44.024 -0.787 14.270 1.00 92.94 496 THR A CA 1
ATOM 3810 C C . THR A 1 496 ? -43.128 0.317 13.697 1.00 92.94 496 THR A C 1
ATOM 3812 O O . THR A 1 496 ? -42.179 0.017 12.974 1.00 92.94 496 THR A O 1
ATOM 3815 N N . VAL A 1 497 ? -43.407 1.590 13.999 1.00 91.69 497 VAL A N 1
ATOM 3816 C CA . VAL A 1 497 ? -42.564 2.737 13.621 1.00 91.69 497 VAL A CA 1
ATOM 3817 C C . VAL A 1 497 ? -41.839 3.354 14.824 1.00 91.69 497 VAL A C 1
ATOM 3819 O O . VAL A 1 497 ? -41.233 4.412 14.697 1.00 91.69 497 VAL A O 1
ATOM 3822 N N . GLY A 1 498 ? -41.877 2.691 15.985 1.00 87.25 498 GLY A N 1
ATOM 3823 C CA . GLY A 1 498 ? -41.058 3.023 17.151 1.00 87.25 498 GLY A CA 1
ATOM 3824 C C . GLY A 1 498 ? -41.583 4.144 18.044 1.00 87.25 498 GLY A C 1
ATOM 3825 O O . GLY A 1 498 ? -41.003 4.380 19.105 1.00 87.25 498 GLY A O 1
ATOM 3826 N N . ASN A 1 499 ? -42.677 4.816 17.676 1.00 91.31 499 ASN A N 1
ATOM 3827 C CA . ASN A 1 499 ? -43.312 5.793 18.558 1.00 91.31 499 ASN A CA 1
ATOM 3828 C C . ASN A 1 499 ? -44.103 5.099 19.674 1.00 91.31 499 ASN A C 1
ATOM 3830 O O . ASN A 1 499 ? -44.629 3.998 19.488 1.00 91.31 499 ASN A O 1
ATOM 3834 N N . ALA A 1 500 ? -44.226 5.781 20.812 1.00 93.50 500 ALA A N 1
ATOM 3835 C CA . ALA A 1 500 ? -45.181 5.394 21.837 1.00 93.50 500 ALA A CA 1
ATOM 3836 C C . ALA A 1 500 ? -46.597 5.482 21.255 1.00 93.50 500 ALA A C 1
ATOM 3838 O O . ALA A 1 500 ? -46.909 6.403 20.490 1.00 93.50 500 ALA A O 1
ATOM 3839 N N . GLY A 1 501 ? -47.440 4.519 21.597 1.00 95.12 501 GLY A N 1
ATOM 3840 C CA . GLY A 1 501 ? -48.818 4.425 21.145 1.00 95.12 501 GLY A CA 1
ATOM 3841 C C . GLY A 1 501 ? -49.668 3.618 22.116 1.00 95.12 501 GLY A C 1
ATOM 3842 O O . GLY A 1 501 ? -49.245 3.254 23.212 1.00 95.12 501 GLY A O 1
ATOM 3843 N N . SER A 1 502 ? -50.878 3.286 21.683 1.00 95.69 502 SER A N 1
ATOM 3844 C CA . SER A 1 502 ? -51.711 2.287 22.345 1.00 95.69 502 SER A CA 1
ATOM 3845 C C . SER A 1 502 ? -52.333 1.365 21.307 1.00 95.69 502 SER A C 1
ATOM 3847 O O . SER A 1 502 ? -52.468 1.732 20.139 1.00 95.69 502 SER A O 1
ATOM 3849 N N . ASN A 1 503 ? -52.688 0.153 21.718 1.00 97.12 503 ASN A N 1
ATOM 3850 C CA . ASN A 1 503 ? -53.325 -0.822 20.844 1.00 97.12 503 ASN A CA 1
ATOM 3851 C C . ASN A 1 503 ? -54.447 -1.556 21.594 1.00 97.12 503 ASN A C 1
ATOM 3853 O O . ASN A 1 503 ? -54.419 -1.683 22.820 1.00 97.12 503 ASN A O 1
ATOM 3857 N N . GLY A 1 504 ? -55.467 -1.999 20.857 1.00 97.81 504 GLY A N 1
ATOM 3858 C CA . GLY A 1 504 ? -56.621 -2.709 21.409 1.00 97.81 504 GLY A CA 1
ATOM 3859 C C . GLY A 1 504 ? -56.197 -3.991 22.114 1.00 97.81 504 GLY A C 1
ATOM 3860 O O . GLY A 1 504 ? -55.453 -4.775 21.541 1.00 97.81 504 GLY A O 1
ATOM 3861 N N . ALA A 1 505 ? -56.700 -4.236 23.326 1.00 97.75 505 ALA A N 1
ATOM 3862 C CA . ALA A 1 505 ? -56.272 -5.383 24.132 1.00 97.75 505 ALA A CA 1
ATOM 3863 C C . ALA A 1 505 ? -56.487 -6.739 23.423 1.00 97.75 505 ALA A C 1
ATOM 3865 O O . ALA A 1 505 ? -55.670 -7.642 23.591 1.00 97.75 505 ALA A O 1
ATOM 3866 N N . GLY A 1 506 ? -57.539 -6.827 22.594 1.00 97.19 506 GLY A N 1
ATOM 3867 C CA . GLY A 1 506 ? -57.884 -7.944 21.703 1.00 97.19 506 GLY A CA 1
ATOM 3868 C C . GLY A 1 506 ? -57.162 -7.980 20.359 1.00 97.19 506 GLY A C 1
ATOM 3869 O O . GLY A 1 506 ? -57.563 -8.744 19.488 1.00 97.19 506 GLY A O 1
ATOM 3870 N N . ASN A 1 507 ? -56.105 -7.193 20.168 1.00 97.25 507 ASN A N 1
ATOM 3871 C CA . ASN A 1 507 ? -55.218 -7.325 19.014 1.00 97.25 507 ASN A CA 1
ATOM 3872 C C . ASN A 1 507 ? -53.988 -8.158 19.384 1.00 97.25 507 ASN A C 1
ATOM 3874 O O . ASN A 1 507 ? -53.603 -8.240 20.547 1.00 97.25 507 ASN A O 1
ATOM 3878 N N . SER A 1 508 ? -53.344 -8.767 18.390 1.00 96.38 508 SER A N 1
ATOM 3879 C CA . SER A 1 508 ? -52.058 -9.438 18.596 1.00 96.38 508 SER A CA 1
ATOM 3880 C C . SER A 1 508 ? -50.921 -8.414 18.645 1.00 96.38 508 SER A C 1
ATOM 3882 O O . SER A 1 508 ? -50.891 -7.476 17.847 1.00 96.38 508 SER A O 1
ATOM 3884 N N . GLY A 1 509 ? -49.978 -8.598 19.566 1.00 96.88 509 GLY A N 1
ATOM 3885 C CA . GLY A 1 509 ? -48.799 -7.751 19.718 1.00 96.88 509 GLY A CA 1
ATOM 3886 C C . GLY A 1 509 ? -47.612 -8.535 20.265 1.00 96.88 509 GLY A C 1
ATOM 3887 O O . GLY A 1 509 ? -47.775 -9.605 20.854 1.00 96.88 509 GLY A O 1
ATOM 3888 N N . GLY A 1 510 ? -46.407 -8.027 20.026 1.00 97.88 510 GLY A N 1
ATOM 3889 C CA . GLY A 1 510 ? -45.182 -8.673 20.472 1.00 97.88 510 GLY A CA 1
ATOM 3890 C C . GLY A 1 510 ? -45.063 -8.718 21.997 1.00 97.88 510 GLY A C 1
ATOM 3891 O O . GLY A 1 510 ? -45.405 -7.758 22.689 1.00 97.88 510 GLY A O 1
ATOM 3892 N N . VAL A 1 511 ? -44.569 -9.833 22.526 1.00 98.44 511 VAL A N 1
ATOM 3893 C CA . VAL A 1 511 ? -44.265 -10.012 23.947 1.00 98.44 511 VAL A CA 1
ATOM 3894 C C . VAL A 1 511 ? -42.763 -9.869 24.152 1.00 98.44 511 VAL A C 1
ATOM 3896 O O . VAL A 1 511 ? -41.983 -10.767 23.831 1.00 98.44 511 VAL A O 1
ATOM 3899 N N . ARG A 1 512 ? -42.363 -8.708 24.675 1.00 97.50 512 ARG A N 1
ATOM 3900 C CA . ARG A 1 512 ? -40.970 -8.328 24.934 1.00 97.50 512 ARG A CA 1
ATOM 3901 C C . ARG A 1 512 ? -40.830 -7.892 26.400 1.00 97.50 512 ARG A C 1
ATOM 3903 O O . ARG A 1 512 ? -40.926 -6.700 26.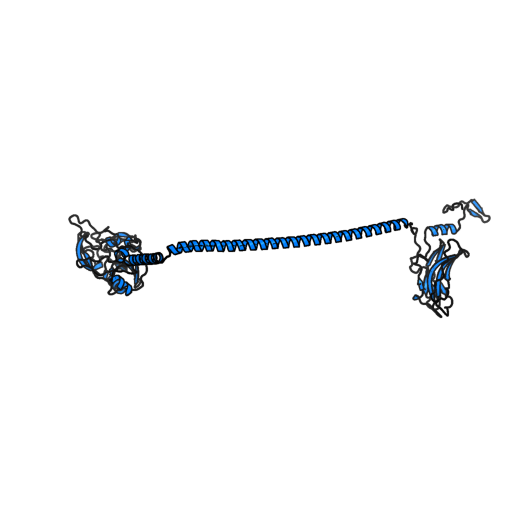689 1.00 97.50 512 ARG A O 1
ATOM 3910 N N . PRO A 1 513 ? -40.700 -8.842 27.339 1.00 98.06 513 PRO A N 1
ATOM 3911 C CA . PRO A 1 513 ? -40.620 -8.523 28.758 1.00 98.06 513 PRO A CA 1
ATOM 3912 C C . PRO A 1 513 ? -39.220 -8.062 29.174 1.00 98.06 513 PRO A C 1
ATOM 3914 O O . PRO A 1 513 ? -38.239 -8.310 28.474 1.00 98.06 513 PRO A O 1
ATOM 3917 N N . ALA A 1 514 ? -39.140 -7.448 30.350 1.00 98.19 514 ALA A N 1
ATOM 3918 C CA . ALA A 1 514 ? -37.914 -7.278 31.112 1.00 98.19 514 ALA A CA 1
ATOM 3919 C C . ALA A 1 514 ? -37.859 -8.293 32.265 1.00 98.19 514 ALA A C 1
ATOM 3921 O O . ALA A 1 514 ? -38.885 -8.773 32.756 1.00 98.19 514 ALA A O 1
ATOM 3922 N N . PHE A 1 515 ? -36.646 -8.627 32.685 1.00 98.62 515 PHE A N 1
ATOM 3923 C CA . PHE A 1 515 ? -36.365 -9.471 33.847 1.00 98.62 515 PHE A CA 1
ATOM 3924 C C . PHE A 1 515 ? -34.992 -9.114 34.407 1.00 98.62 515 PHE A C 1
ATOM 3926 O O . PHE A 1 515 ? -34.211 -8.449 33.731 1.00 98.62 515 PHE A O 1
ATOM 3933 N N . SER A 1 516 ? -34.676 -9.562 35.618 1.00 98.50 516 SER A N 1
ATOM 3934 C CA . SER A 1 516 ? -33.356 -9.345 36.217 1.00 98.50 516 SER A CA 1
ATOM 3935 C C . SER A 1 516 ? -32.681 -10.671 36.544 1.00 98.50 516 SER A C 1
ATOM 3937 O O . SER A 1 516 ? -33.362 -11.651 36.842 1.00 98.50 516 SER A O 1
ATOM 3939 N N . ILE A 1 517 ? -31.350 -10.695 36.501 1.00 98.56 517 ILE A N 1
ATOM 3940 C CA . ILE A 1 517 ? -30.528 -11.828 36.946 1.00 98.56 517 ILE A CA 1
ATOM 3941 C C . ILE A 1 517 ? -29.578 -11.412 38.069 1.00 98.56 517 ILE A C 1
ATOM 3943 O O . ILE A 1 517 ? -29.149 -10.258 38.076 1.00 98.56 517 ILE A O 1
ATOM 3947 N N . PHE A 1 518 ? -29.278 -12.326 38.997 1.00 95.69 518 PHE A N 1
ATOM 3948 C CA . PHE A 1 518 ? -28.424 -12.091 40.169 1.00 95.69 518 PHE A CA 1
ATOM 3949 C C . PHE A 1 518 ? -27.324 -13.143 40.358 1.00 95.69 518 PHE A C 1
ATOM 3951 O O . PHE A 1 518 ? -27.477 -14.290 39.858 1.00 95.69 518 PHE A O 1
#